Protein AF-A0A2N5ZFW1-F1 (afdb_monomer)

Foldseek 3Di:
DDDDDDPPDPVVVLPPLDPDDPDFADAAAEEEEEEALLQDLLVVLVLLLLLLLLQQAADPRYWYKYKHAHHLQWFWDQDPVGIDIDGHPHRQDCAQPRDGGIWMFGHHHDDDSRYNPTDTSDGPGHDQSLDLVVLLVRLLSCCRNHPYPAYEYEYADADFAQQFGSFRRHDDPPDDPPPPFDDDDQGRGQHLLSLLVSLLSSLVSNVVPVGSAHQEYEYLYAQHQALSSLLSRQVSHYFKYKDWNAGDDSNGFSNNVLSNVVVVCSVVVHDDHSLNSNQVSQVRRCVVQAPDFTKMFMFGSHNVLSVLLLVLQQQLLVVQLVDLVSLLLLLVLQVPFQKYWDDPPNRWDIWIKGALLSSLVSQLVSDDDPNNVSSVSSVVSCVVSVGTSDIDTHDDSCPRHDRHIYTDQHFADDDDPPDDDDGWQDQMPDPPDGDGVLNVCVPGDSDPPRCVNVSRVSSNVSSNPDGCVSSVND

Mean predicted aligned error: 8.35 Å

pLDDT: mean 83.53, std 19.29, range [28.81, 98.88]

Radius of gyration: 23.05 Å; Cα contacts (8 Å, |Δi|>4): 1001; chains: 1; bounding box: 58×64×77 Å

Secondary structure (DSSP, 8-state):
-------STTHHHHTTS----SSPPPPEEEEEEEEEEESSTTHHHHHHHHHHHHTT---SSEEEEEEEEE--SEEEEEETTEEEEEE-SSS---GGG---EEEEEE------TTS--SPEEEEEES--TTSHHHHHHHHHHHHHHS-EEEEEEEEES-B-GGG-EEEESS---SS--SSSPPP-S--EEE-HHHHHHHHHHHHHHHTTSS--SEEEEEEESTT--BHHHHHHHHTTTEEEEEE-SSPPPTT---HHHHHHHHHHHHHTT----HHHHHHHHHHHHHHHTTTS-EEEEEEE--HHHHHHHHHHHHHHHHHHHT-HHHHHHHHHHHHTS-EEE--TTSSS---EEEEHHHHHHHHHHH--THHHHHHHHHHHHHHHTT-EEEEEEESTTSTT--S-EEE---------TTS-----S-EE--TTS-EEHHHHGGG----TT-SHHHHHHHHHHHHTTS-TTTTT--

InterPro domains:
  IPR005077 Peptidase C11, clostripain [PF03415] (34-408)
  IPR005077 Peptidase C11, clostripain [PTHR37835] (26-461)

Nearest PDB structures (foldseek):
  9cip-assembly1_A  TM=7.432E-01  e=5.666E-22  Hathewaya histolytica
  9cip-assembly2_B  TM=7.413E-01  e=1.092E-21  Hathewaya histolytica
  6nag-assembly1_B  TM=7.584E-01  e=2.024E-14  Bacteroides thetaiotaomicron VPI-5482
  3n8d-assembly1_B  TM=5.202E-01  e=3.628E-01  Staphylococcus aureus
  3tqt-assembly1_A  TM=5.554E-01  e=6.621E-01  Coxiella burnetii RSA 493

Sequence (474 aa):
MKKITLLFLCLFIFSNLILADDEAPTVKEWTVMVYMCADNDLEAFALQDLNELEMVGSTDNLNIIALVDRWDGYHWVFGDNGPERVRADRGDTTAEGNWTGAKIFYITKDDDMNRINSPEIADMGEIDTGNPRNIQAFTGVIGENFPAKNYMIIICNHGNGIQGVGYDDTASIDGKLTDGKYVYMDGSKLTGPELGQVFSNVVSRIAQEEKDYIDVVGFDACLMSMYSNHVQLGKNNVRAVIGSQELEPGNGWPYHTIMYVLKRYTDENRTLSEATFADWVVRLYMDSYEGDDVTLSGINTTERGFDAVTEKIDALCELLVADDDNMLKLHTAAKETQRYHSGSNAGGSFAYYVDLIDLMKKIESEFDGDIADAAADVRSAIVANHIILANRSEGNRVADSNGIAIYFPLYRRKRTEEGAYLVRPYISAEYNGYKTDRQIFRSFDFGANSKYDELLLKYYDVLERKTDDEVGLY

Organism: Muiribacterium halophilum (NCBI:txid2053465)

Structure (mmCIF, N/CA/C/O backbone):
data_AF-A0A2N5ZFW1-F1
#
_entry.id   AF-A0A2N5ZFW1-F1
#
loop_
_atom_site.group_PDB
_atom_site.id
_atom_site.type_symbol
_atom_site.label_atom_id
_atom_site.label_alt_id
_atom_site.label_comp_id
_atom_site.label_asym_id
_atom_site.label_entity_id
_atom_site.label_seq_id
_atom_site.pdbx_PDB_ins_code
_atom_site.Cartn_x
_atom_site.Cartn_y
_atom_site.Cartn_z
_atom_site.occupancy
_atom_site.B_iso_or_equiv
_atom_site.auth_seq_id
_atom_site.auth_comp_id
_atom_site.auth_asym_id
_atom_site.auth_atom_id
_atom_site.pdbx_PDB_model_num
ATOM 1 N N . MET A 1 1 ? 8.009 45.421 -14.600 1.00 33.53 1 MET A N 1
ATOM 2 C CA . MET A 1 1 ? 8.158 44.298 -15.552 1.00 33.53 1 MET A CA 1
ATOM 3 C C . MET A 1 1 ? 8.434 43.050 -14.737 1.00 33.53 1 MET A C 1
ATOM 5 O O . MET A 1 1 ? 9.446 43.005 -14.048 1.00 33.53 1 MET A O 1
ATOM 9 N N . LYS A 1 2 ? 7.463 42.133 -14.681 1.00 28.81 2 LYS A N 1
ATOM 10 C CA . LYS A 1 2 ? 7.530 40.913 -13.870 1.00 28.81 2 LYS A CA 1
ATOM 11 C C . LYS A 1 2 ? 8.440 39.893 -14.560 1.00 28.81 2 LYS A C 1
ATOM 13 O O . LYS A 1 2 ? 8.349 39.716 -15.770 1.00 28.81 2 LYS A O 1
ATOM 18 N N . LYS A 1 3 ? 9.320 39.279 -13.769 1.00 29.27 3 LYS A N 1
ATOM 19 C CA . LYS A 1 3 ? 10.201 38.176 -14.157 1.00 29.27 3 LYS A CA 1
ATOM 20 C C . LYS A 1 3 ? 9.344 36.937 -14.433 1.00 29.27 3 LYS A C 1
ATOM 22 O O . LYS A 1 3 ? 8.594 36.521 -13.555 1.00 29.27 3 LYS A O 1
ATOM 27 N N . ILE A 1 4 ? 9.448 36.398 -15.643 1.00 30.81 4 ILE A N 1
ATOM 28 C CA . ILE A 1 4 ? 8.983 35.057 -16.008 1.00 30.81 4 ILE A CA 1
ATOM 29 C C . ILE A 1 4 ? 10.206 34.159 -15.812 1.00 30.81 4 ILE A C 1
ATOM 31 O O . ILE A 1 4 ? 11.201 34.312 -16.517 1.00 30.81 4 ILE A O 1
ATOM 35 N N . THR A 1 5 ? 10.167 33.320 -14.782 1.00 32.91 5 THR A N 1
A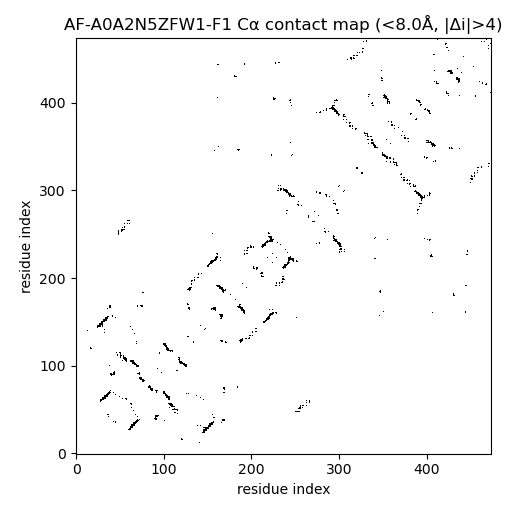TOM 36 C CA . THR A 1 5 ? 11.254 32.415 -14.395 1.00 32.91 5 THR A CA 1
ATOM 37 C C . THR A 1 5 ? 10.907 31.006 -14.870 1.00 32.91 5 THR A C 1
ATOM 39 O O . THR A 1 5 ? 9.808 30.538 -14.595 1.00 32.91 5 THR A O 1
ATOM 42 N N . LEU A 1 6 ? 11.845 30.396 -15.605 1.00 35.56 6 LEU A N 1
ATOM 43 C CA . LEU A 1 6 ? 12.113 28.958 -15.767 1.00 35.56 6 LEU A CA 1
ATOM 44 C C . LEU A 1 6 ? 10.962 27.989 -15.408 1.00 35.56 6 LEU A C 1
ATOM 46 O O . LEU A 1 6 ? 10.790 27.628 -14.250 1.00 35.56 6 LEU A O 1
ATOM 50 N N . LEU A 1 7 ? 10.240 27.501 -16.423 1.00 35.28 7 LEU A N 1
ATOM 51 C CA . LEU A 1 7 ? 9.357 26.324 -16.314 1.00 35.28 7 LEU A CA 1
ATOM 52 C C . LEU A 1 7 ? 9.581 25.302 -17.452 1.00 35.28 7 LEU A C 1
ATOM 54 O O . LEU A 1 7 ? 8.773 24.407 -17.647 1.00 35.28 7 LEU A O 1
ATOM 58 N N . PHE A 1 8 ? 10.659 25.445 -18.232 1.00 34.69 8 PHE A N 1
ATOM 59 C CA . PHE A 1 8 ? 10.839 24.726 -19.504 1.00 34.69 8 PHE A CA 1
ATOM 60 C C . PHE A 1 8 ? 12.034 23.760 -19.551 1.00 34.69 8 PHE A C 1
ATOM 62 O O . PHE A 1 8 ? 12.254 23.146 -20.589 1.00 34.69 8 PHE A O 1
ATOM 69 N N . LEU A 1 9 ? 12.809 23.606 -18.470 1.00 35.00 9 LEU A N 1
ATOM 70 C CA . LEU A 1 9 ? 14.071 22.856 -18.548 1.00 35.00 9 LEU A CA 1
ATOM 71 C C . LEU A 1 9 ? 13.926 21.338 -18.320 1.00 35.00 9 LEU A C 1
ATOM 73 O O . LEU A 1 9 ? 14.680 20.591 -18.928 1.00 35.00 9 LEU A O 1
ATOM 77 N N . CYS A 1 10 ? 12.937 20.861 -17.550 1.00 38.75 10 CYS A N 1
ATOM 78 C CA . CYS A 1 10 ? 12.766 19.412 -17.332 1.00 38.75 10 CYS A CA 1
ATOM 79 C C . CYS A 1 10 ? 12.103 18.690 -18.519 1.00 38.75 10 CYS A C 1
ATOM 81 O O . CYS A 1 10 ? 12.459 17.560 -18.812 1.00 38.75 10 CYS A O 1
ATOM 83 N N . LEU A 1 11 ? 11.195 19.339 -19.258 1.00 38.66 11 LEU A N 1
ATOM 84 C CA . LEU A 1 11 ? 10.510 18.722 -20.411 1.00 38.66 11 LEU A CA 1
ATOM 85 C C . LEU A 1 11 ? 11.423 18.511 -21.634 1.00 38.66 11 LEU A C 1
ATOM 87 O O . LEU A 1 11 ? 11.147 17.646 -22.455 1.00 38.66 11 LEU A O 1
ATOM 91 N N . PHE A 1 12 ? 12.511 19.278 -21.762 1.00 38.34 12 PHE A N 1
ATOM 92 C CA . PHE A 1 12 ? 13.386 19.232 -22.943 1.00 38.34 12 PHE A CA 1
ATOM 93 C C . PHE A 1 12 ? 14.468 18.143 -22.895 1.00 38.34 12 PHE A C 1
ATOM 95 O O . PHE A 1 12 ? 15.040 17.826 -23.938 1.00 38.34 12 PHE A O 1
ATOM 102 N N . ILE A 1 13 ? 14.758 17.578 -21.717 1.00 43.62 13 ILE A N 1
ATOM 103 C CA . ILE A 1 13 ? 15.748 16.496 -21.572 1.00 43.62 13 ILE A CA 1
ATOM 104 C C . ILE A 1 13 ? 15.117 15.136 -21.918 1.00 43.62 13 ILE A C 1
ATOM 106 O O . ILE A 1 13 ? 15.792 14.280 -22.478 1.00 43.62 13 ILE A O 1
ATOM 110 N N . PHE A 1 14 ? 13.807 14.969 -21.707 1.00 46.03 14 PHE A N 1
ATOM 111 C CA . PHE A 1 14 ? 13.114 13.703 -21.973 1.00 46.03 14 PHE A CA 1
ATOM 112 C C . PHE A 1 14 ? 12.751 13.464 -23.446 1.00 46.03 14 PHE A C 1
ATOM 114 O O . PHE A 1 14 ? 12.675 12.317 -23.865 1.00 46.03 14 PHE A O 1
ATOM 121 N N . SER A 1 15 ? 12.577 14.506 -24.268 1.00 41.25 15 SER A N 1
ATOM 122 C CA . SER A 1 15 ? 12.104 14.326 -25.653 1.00 41.25 15 SER A CA 1
ATOM 123 C C . SER A 1 15 ? 13.184 13.912 -26.663 1.00 41.25 15 SER A C 1
ATOM 125 O O . SER A 1 15 ? 12.864 13.720 -27.828 1.00 41.25 15 SER A O 1
ATOM 127 N N . ASN A 1 16 ? 14.463 13.850 -26.272 1.00 39.91 16 ASN A N 1
ATOM 128 C CA . ASN A 1 16 ? 15.578 13.575 -27.194 1.00 39.91 16 ASN A CA 1
ATOM 129 C C . ASN A 1 16 ? 16.481 12.407 -26.761 1.00 39.91 16 ASN A C 1
ATOM 131 O O . ASN A 1 16 ? 17.499 12.178 -27.412 1.00 39.91 16 ASN A O 1
ATOM 135 N N . LEU A 1 17 ? 16.165 11.700 -25.666 1.00 45.78 17 LEU A N 1
ATOM 136 C CA . LEU A 1 17 ? 17.094 10.724 -25.078 1.00 45.78 17 LEU A CA 1
ATOM 137 C C . LEU A 1 17 ? 16.872 9.267 -25.503 1.00 45.78 17 LEU A C 1
ATOM 139 O O . LEU A 1 17 ? 17.707 8.424 -25.198 1.00 45.78 17 LEU A O 1
ATOM 143 N N . ILE A 1 18 ? 15.823 8.968 -26.269 1.00 51.22 18 ILE A N 1
ATOM 144 C CA . ILE A 1 18 ? 15.656 7.650 -26.887 1.00 51.22 18 ILE A CA 1
ATOM 145 C C . ILE A 1 18 ? 15.866 7.822 -28.391 1.00 51.22 18 ILE A C 1
ATOM 147 O O . ILE A 1 18 ? 14.981 8.243 -29.128 1.00 51.22 18 ILE A O 1
ATOM 151 N N . LEU A 1 19 ? 17.086 7.535 -28.846 1.00 55.12 19 LEU A N 1
ATOM 152 C CA . LEU A 1 19 ? 17.344 7.256 -30.255 1.00 55.12 19 LEU A CA 1
ATOM 153 C C . LEU A 1 19 ? 16.652 5.931 -30.609 1.00 55.12 19 LEU A C 1
ATOM 155 O O . LEU A 1 19 ? 17.226 4.869 -30.381 1.00 55.12 19 LEU A O 1
ATOM 159 N N . ALA A 1 20 ? 15.445 5.992 -31.167 1.00 43.56 20 ALA A N 1
ATOM 160 C CA . ALA A 1 20 ? 14.833 4.897 -31.916 1.00 43.56 20 ALA A CA 1
ATOM 161 C C . ALA A 1 20 ? 13.802 5.455 -32.915 1.00 43.56 20 ALA A C 1
ATOM 163 O O . ALA A 1 20 ? 13.269 6.538 -32.709 1.00 43.56 20 ALA A O 1
ATOM 164 N N . ASP A 1 21 ? 13.632 4.733 -34.020 1.00 50.59 21 ASP A N 1
ATOM 165 C CA . ASP A 1 21 ? 12.959 5.069 -35.281 1.00 50.59 21 ASP A CA 1
ATOM 166 C C . ASP A 1 21 ? 11.625 5.848 -35.212 1.00 50.59 21 ASP A C 1
ATOM 168 O O . ASP A 1 21 ? 10.889 5.776 -34.238 1.00 50.59 21 ASP A O 1
ATOM 172 N N . ASP A 1 22 ? 11.268 6.517 -36.323 1.00 57.41 22 ASP A N 1
ATOM 173 C CA . ASP A 1 22 ? 9.979 7.200 -36.604 1.00 57.41 22 ASP A CA 1
ATOM 174 C C . ASP A 1 22 ? 8.712 6.297 -36.466 1.00 57.41 22 ASP A C 1
ATOM 176 O O . ASP A 1 22 ? 7.612 6.695 -36.864 1.00 57.41 22 ASP A O 1
ATOM 180 N N . GLU A 1 23 ? 8.826 5.070 -35.945 1.00 64.50 23 GLU A N 1
ATOM 181 C CA . GLU A 1 23 ? 7.696 4.176 -35.682 1.00 64.50 23 GLU A CA 1
ATOM 182 C C . GLU A 1 23 ? 7.107 4.419 -34.288 1.00 64.50 23 GLU A C 1
ATOM 184 O O . GLU A 1 23 ? 7.812 4.507 -33.285 1.00 64.50 23 GLU A O 1
ATOM 189 N N . ALA A 1 24 ? 5.776 4.513 -34.225 1.00 74.31 24 ALA A N 1
ATOM 190 C CA . ALA A 1 24 ? 5.063 4.631 -32.960 1.00 74.31 24 ALA A CA 1
ATOM 191 C C . ALA A 1 24 ? 5.372 3.426 -32.042 1.00 74.31 24 ALA A C 1
ATOM 193 O O . ALA A 1 24 ? 5.465 2.299 -32.544 1.00 74.31 24 ALA A O 1
ATOM 194 N N . PRO A 1 25 ? 5.481 3.626 -30.714 1.00 82.06 25 PRO A N 1
ATOM 195 C CA . PRO A 1 25 ? 5.738 2.538 -29.779 1.00 82.06 25 PRO A CA 1
ATOM 196 C C . PRO A 1 25 ? 4.713 1.405 -29.910 1.00 82.06 25 PRO A C 1
ATOM 198 O O . PRO A 1 25 ? 3.513 1.634 -30.064 1.00 82.06 25 PRO A O 1
ATOM 201 N N . THR A 1 26 ? 5.179 0.157 -29.841 1.00 88.12 26 THR A N 1
ATOM 202 C CA . THR A 1 26 ? 4.292 -1.013 -29.901 1.00 88.12 26 THR A CA 1
ATOM 203 C C . THR A 1 26 ? 3.615 -1.238 -28.551 1.00 88.12 26 THR A C 1
ATOM 205 O O . THR A 1 26 ? 4.292 -1.421 -27.541 1.00 88.12 26 THR A O 1
ATOM 208 N N . VAL A 1 27 ? 2.279 -1.282 -28.547 1.00 92.00 27 VAL A N 1
ATOM 209 C CA . VAL A 1 27 ? 1.477 -1.561 -27.345 1.00 92.00 27 VAL A CA 1
ATOM 210 C C . VAL A 1 27 ? 1.643 -3.024 -26.915 1.00 92.00 27 VAL A C 1
ATOM 212 O O . VAL A 1 27 ? 1.299 -3.932 -27.676 1.00 92.00 27 VAL A O 1
ATOM 215 N N . LYS A 1 28 ? 2.127 -3.256 -25.688 1.00 93.56 28 LYS A N 1
ATOM 216 C CA . LYS A 1 28 ? 2.309 -4.601 -25.097 1.00 93.56 28 LYS A CA 1
ATOM 217 C C . LYS A 1 28 ? 1.132 -5.025 -24.204 1.00 93.56 28 LYS A C 1
ATOM 219 O O . LYS A 1 28 ? 0.205 -4.253 -23.967 1.00 93.56 28 LYS A O 1
ATOM 224 N N . GLU A 1 29 ? 1.130 -6.260 -23.693 1.00 93.56 29 GLU A N 1
ATOM 225 C CA . GLU A 1 29 ? 0.078 -6.720 -22.769 1.00 93.56 29 GLU A CA 1
ATOM 226 C C . GLU A 1 29 ? 0.207 -6.070 -21.388 1.00 93.56 29 GLU A C 1
ATOM 228 O O . GLU A 1 29 ? -0.803 -5.677 -20.803 1.00 93.56 29 GLU A O 1
ATOM 233 N N . TRP A 1 30 ? 1.436 -5.936 -20.883 1.00 95.94 30 TRP A N 1
ATOM 234 C CA . TRP A 1 30 ? 1.725 -5.317 -19.590 1.00 95.94 30 TRP A CA 1
ATOM 235 C C . TRP A 1 30 ? 2.942 -4.399 -19.653 1.00 95.94 30 TRP A C 1
ATOM 237 O O . TRP A 1 30 ? 3.946 -4.732 -20.284 1.00 95.94 30 TRP A O 1
ATOM 247 N N . THR A 1 31 ? 2.867 -3.292 -18.919 1.00 96.56 31 THR A N 1
ATOM 248 C CA . THR A 1 31 ? 4.024 -2.493 -18.515 1.00 96.56 31 THR A CA 1
ATOM 249 C C . THR A 1 31 ? 4.084 -2.457 -16.993 1.00 96.56 31 THR A C 1
ATOM 251 O O . THR A 1 31 ? 3.162 -1.979 -16.333 1.00 96.56 31 THR A O 1
ATOM 254 N N . VAL A 1 32 ? 5.176 -2.978 -16.440 1.00 98.44 32 VAL A N 1
ATOM 255 C CA . VAL A 1 32 ? 5.509 -2.927 -15.016 1.00 98.44 32 VAL A CA 1
ATOM 256 C C . VAL A 1 32 ? 6.533 -1.816 -14.812 1.00 98.44 32 VAL A C 1
ATOM 258 O O . VAL A 1 32 ? 7.594 -1.824 -15.436 1.00 98.44 32 VAL A O 1
ATOM 261 N N . MET A 1 33 ? 6.205 -0.859 -13.951 1.00 98.50 33 MET A N 1
ATOM 262 C CA . MET A 1 33 ? 7.063 0.260 -13.573 1.00 98.50 33 MET A CA 1
ATOM 263 C C . MET A 1 33 ? 7.460 0.096 -12.107 1.00 98.50 33 MET A C 1
ATOM 265 O O . MET A 1 33 ? 6.594 0.132 -11.237 1.00 98.50 33 MET A O 1
ATOM 269 N N . VAL A 1 34 ? 8.747 -0.080 -11.828 1.00 98.75 34 VAL A N 1
ATOM 270 C CA . VAL A 1 34 ? 9.272 -0.235 -10.466 1.00 98.75 34 VAL A CA 1
ATOM 271 C C . VAL A 1 34 ? 9.995 1.050 -10.078 1.00 98.75 34 VAL A C 1
ATOM 273 O O . VAL A 1 34 ? 10.953 1.450 -10.729 1.00 98.75 34 VAL A O 1
ATOM 276 N N . TYR A 1 35 ? 9.497 1.739 -9.060 1.00 98.19 35 TYR A N 1
ATOM 277 C CA . TYR A 1 35 ? 10.035 2.995 -8.553 1.00 98.19 35 TYR A CA 1
ATOM 278 C C . TYR A 1 35 ? 10.747 2.710 -7.228 1.00 98.19 35 TYR A C 1
ATOM 280 O O . TYR A 1 35 ? 10.114 2.651 -6.171 1.00 98.19 35 TYR A O 1
ATOM 288 N N . MET A 1 36 ? 12.051 2.438 -7.317 1.00 98.06 36 MET A N 1
ATOM 289 C CA . MET A 1 36 ? 12.909 2.077 -6.191 1.00 98.06 36 MET A CA 1
ATOM 290 C C . MET A 1 36 ? 13.541 3.341 -5.608 1.00 98.06 36 MET A C 1
ATOM 292 O O . MET A 1 36 ? 14.499 3.897 -6.152 1.00 98.06 36 MET A O 1
ATOM 296 N N . CYS A 1 37 ? 12.985 3.798 -4.494 1.00 94.81 37 CYS A N 1
ATOM 297 C CA . CYS A 1 37 ? 13.499 4.936 -3.746 1.00 94.81 37 CYS A CA 1
ATOM 298 C C . CYS A 1 37 ? 14.632 4.419 -2.844 1.00 94.81 37 CYS A C 1
ATOM 300 O O . CYS A 1 37 ? 14.377 3.995 -1.723 1.00 94.81 37 CYS A O 1
ATOM 302 N N . ALA A 1 38 ? 15.864 4.353 -3.334 1.00 92.94 38 ALA A N 1
ATOM 303 C CA . ALA A 1 38 ? 16.969 3.683 -2.640 1.00 92.94 38 ALA A CA 1
ATOM 304 C C . ALA A 1 38 ? 17.971 4.677 -2.012 1.00 92.94 38 ALA A C 1
ATOM 306 O O . ALA A 1 38 ? 19.079 4.295 -1.628 1.00 92.94 38 ALA A O 1
ATOM 307 N N . ASP A 1 39 ? 17.580 5.951 -1.902 1.00 89.56 39 ASP A N 1
ATOM 308 C CA . ASP A 1 39 ? 18.320 6.991 -1.196 1.00 89.56 39 ASP A CA 1
ATOM 309 C C . ASP A 1 39 ? 18.052 6.875 0.314 1.00 89.56 39 ASP A C 1
ATOM 311 O O . ASP A 1 39 ? 17.245 7.612 0.880 1.00 89.56 39 ASP A O 1
ATOM 315 N N . ASN A 1 40 ? 18.586 5.814 0.929 1.00 87.12 40 ASN A N 1
ATOM 316 C CA . ASN A 1 40 ? 18.483 5.481 2.357 1.00 87.12 40 ASN A CA 1
ATOM 317 C C . ASN A 1 40 ? 19.157 4.117 2.626 1.00 87.12 40 ASN A C 1
ATOM 319 O O . ASN A 1 40 ? 19.840 3.536 1.780 1.00 87.12 40 ASN A O 1
ATOM 323 N N . ASP A 1 41 ? 18.932 3.558 3.819 1.00 87.44 41 ASP A N 1
ATOM 324 C CA . ASP A 1 41 ? 19.513 2.290 4.246 1.00 87.44 41 ASP A CA 1
ATOM 325 C C . ASP A 1 41 ? 18.969 1.018 3.567 1.00 87.44 41 ASP A C 1
ATOM 327 O O . ASP A 1 41 ? 19.439 -0.077 3.898 1.00 87.44 41 ASP A O 1
ATOM 331 N N . LEU A 1 42 ? 18.065 1.145 2.588 1.00 91.81 42 LEU A N 1
ATOM 332 C CA . LEU A 1 42 ? 17.583 0.046 1.745 1.00 91.81 42 LEU A CA 1
ATOM 333 C C . LEU A 1 42 ? 18.290 -0.079 0.385 1.00 91.81 42 LEU A C 1
ATOM 335 O O . LEU A 1 42 ? 17.961 -0.985 -0.382 1.00 91.81 42 LEU A O 1
ATOM 339 N N . GLU A 1 43 ? 19.293 0.759 0.093 1.00 94.50 43 GLU A N 1
ATOM 340 C CA . GLU A 1 43 ? 20.031 0.770 -1.183 1.00 94.50 43 GLU A CA 1
ATOM 341 C C . GLU A 1 43 ? 20.469 -0.629 -1.653 1.00 94.50 43 GLU A C 1
ATOM 343 O O . GLU A 1 43 ? 20.229 -1.026 -2.794 1.00 94.50 43 GLU A O 1
ATOM 348 N N . ALA A 1 44 ? 21.093 -1.409 -0.766 1.00 94.81 44 ALA A N 1
ATOM 349 C CA . ALA A 1 44 ? 21.598 -2.736 -1.110 1.00 94.81 44 ALA A CA 1
ATOM 350 C C . ALA A 1 44 ? 20.486 -3.731 -1.489 1.00 94.81 44 ALA A C 1
ATOM 352 O O . ALA A 1 44 ? 20.718 -4.587 -2.343 1.00 94.81 44 ALA A O 1
ATOM 353 N N . PHE A 1 45 ? 19.302 -3.611 -0.882 1.00 95.62 45 PHE A N 1
ATOM 354 C CA . PHE A 1 45 ? 18.152 -4.460 -1.194 1.00 95.62 45 PHE A CA 1
ATOM 355 C C . PHE A 1 45 ? 17.547 -4.078 -2.547 1.00 95.62 45 PHE A C 1
ATOM 357 O O . PHE A 1 45 ? 17.365 -4.951 -3.385 1.00 95.62 45 PHE A O 1
ATOM 364 N N . ALA A 1 46 ? 17.403 -2.780 -2.839 1.00 96.62 46 ALA A N 1
ATOM 365 C CA . ALA A 1 46 ? 16.936 -2.323 -4.150 1.00 96.62 46 ALA A CA 1
ATOM 366 C C . ALA A 1 46 ? 17.835 -2.812 -5.306 1.00 96.62 46 ALA A C 1
ATOM 368 O O . ALA A 1 46 ? 17.346 -3.179 -6.374 1.00 96.62 46 ALA A O 1
ATOM 369 N N . LEU A 1 47 ? 19.160 -2.865 -5.106 1.00 96.88 47 LEU A N 1
ATOM 370 C CA . LEU A 1 47 ? 20.080 -3.434 -6.101 1.00 96.88 47 LEU A CA 1
ATOM 371 C C . LEU A 1 47 ? 19.926 -4.954 -6.246 1.00 96.88 47 LEU A C 1
ATOM 373 O O . LEU A 1 47 ? 20.080 -5.479 -7.351 1.00 96.88 47 LEU A O 1
ATOM 377 N N . GLN A 1 48 ? 19.626 -5.669 -5.160 1.00 97.06 48 GLN A N 1
ATOM 378 C CA . GLN A 1 48 ? 19.296 -7.091 -5.229 1.00 97.06 48 GLN A CA 1
ATOM 379 C C . GLN A 1 48 ? 17.999 -7.302 -6.022 1.00 97.06 48 GLN A C 1
ATOM 381 O O . GLN A 1 48 ? 17.992 -8.111 -6.947 1.00 97.06 48 GLN A O 1
ATOM 386 N N . ASP A 1 49 ? 16.952 -6.534 -5.733 1.00 98.00 49 ASP A N 1
ATOM 387 C CA . ASP A 1 49 ? 15.662 -6.614 -6.426 1.00 98.00 49 ASP A CA 1
ATOM 388 C C . ASP A 1 49 ? 15.783 -6.283 -7.912 1.00 98.00 49 ASP A C 1
ATOM 390 O O . ASP A 1 49 ? 15.148 -6.917 -8.758 1.00 98.00 49 ASP A O 1
ATOM 394 N N . LEU A 1 50 ? 16.653 -5.333 -8.266 1.00 98.00 50 LEU A N 1
ATOM 395 C CA . LEU A 1 50 ? 16.947 -5.037 -9.662 1.00 98.00 50 LEU A CA 1
ATOM 396 C C . LEU A 1 50 ? 17.574 -6.247 -10.377 1.00 98.00 50 LEU A C 1
ATOM 398 O O . LEU A 1 50 ? 17.145 -6.578 -11.481 1.00 98.00 50 LEU A O 1
ATOM 402 N N . ASN A 1 51 ? 18.506 -6.959 -9.734 1.00 98.19 51 ASN A N 1
ATOM 403 C CA . ASN A 1 51 ? 19.042 -8.223 -10.255 1.00 98.19 51 ASN A CA 1
ATOM 404 C C . ASN A 1 51 ? 17.957 -9.326 -10.321 1.00 98.19 51 ASN A C 1
ATOM 406 O O . ASN A 1 51 ? 17.914 -10.105 -11.275 1.00 98.19 51 ASN A O 1
ATOM 410 N N . GLU A 1 52 ? 17.021 -9.381 -9.367 1.00 98.38 52 GLU A N 1
ATOM 411 C CA . GLU A 1 52 ? 15.888 -10.317 -9.426 1.00 98.38 52 GLU A CA 1
ATOM 412 C C . GLU A 1 52 ? 14.958 -10.042 -10.619 1.00 98.38 52 GLU A C 1
ATOM 414 O O . GLU A 1 52 ? 14.492 -10.975 -11.279 1.00 98.38 52 GLU A O 1
ATOM 419 N N . LEU A 1 53 ? 14.704 -8.772 -10.946 1.00 98.69 53 LEU A N 1
ATOM 420 C CA . LEU A 1 53 ? 13.955 -8.395 -12.148 1.00 98.69 53 LEU A CA 1
ATOM 421 C C . LEU A 1 53 ? 14.676 -8.860 -13.427 1.00 98.69 53 LEU A C 1
ATOM 423 O O . LEU A 1 53 ? 14.023 -9.348 -14.361 1.00 98.69 53 LEU A O 1
ATOM 427 N N . GLU A 1 54 ? 16.011 -8.772 -13.467 1.00 98.69 54 GLU A N 1
ATOM 428 C CA . GLU A 1 54 ? 16.834 -9.272 -14.579 1.00 98.69 54 GLU A CA 1
ATOM 429 C C . GLU A 1 54 ? 16.727 -10.786 -14.758 1.00 98.69 54 GLU A C 1
ATOM 431 O O . GLU A 1 54 ? 16.774 -11.271 -15.890 1.00 98.69 54 GLU A O 1
ATOM 436 N N . MET A 1 55 ? 16.427 -11.556 -13.706 1.00 98.31 55 MET A N 1
ATOM 437 C CA . MET A 1 55 ? 16.156 -12.992 -13.852 1.00 98.31 55 MET A CA 1
ATOM 438 C C . MET A 1 55 ? 14.973 -13.303 -14.781 1.00 98.31 55 MET A C 1
ATOM 440 O O . MET A 1 55 ? 14.823 -14.447 -15.217 1.00 98.31 55 MET A O 1
ATOM 444 N N . VAL A 1 56 ? 14.143 -12.316 -15.119 1.00 98.38 56 VAL A N 1
ATOM 445 C CA . VAL A 1 56 ? 12.991 -12.472 -16.011 1.00 98.38 56 VAL A CA 1
ATOM 446 C C . VAL A 1 56 ? 13.127 -11.602 -17.257 1.00 98.38 56 VAL A C 1
ATOM 448 O O . VAL A 1 56 ? 13.049 -12.130 -18.370 1.00 98.38 56 VAL A O 1
ATOM 451 N N . GLY A 1 57 ? 13.359 -10.301 -17.069 1.00 98.19 57 GLY A N 1
ATOM 452 C CA . GLY A 1 57 ? 13.466 -9.315 -18.141 1.00 98.19 57 GLY A CA 1
ATOM 453 C C . GLY A 1 57 ? 12.172 -9.037 -18.914 1.00 98.19 57 GLY A C 1
ATOM 454 O O . GLY A 1 57 ? 11.176 -9.760 -18.837 1.00 98.19 57 GLY A O 1
ATOM 455 N N . SER A 1 58 ? 12.207 -7.963 -19.698 1.00 98.38 58 SER A N 1
ATOM 456 C CA . SER A 1 58 ? 11.151 -7.596 -20.646 1.00 98.38 58 SER A CA 1
ATOM 457 C C . SER A 1 58 ? 11.066 -8.580 -21.827 1.00 98.38 58 SER A C 1
ATOM 459 O O . SER A 1 58 ? 12.069 -9.161 -22.244 1.00 98.38 58 SER A O 1
ATOM 461 N N . THR A 1 59 ? 9.874 -8.735 -22.412 1.00 97.19 59 THR A N 1
ATOM 462 C CA . THR A 1 59 ? 9.600 -9.567 -23.604 1.00 97.19 59 THR A CA 1
ATOM 463 C C . THR A 1 59 ? 8.870 -8.775 -24.684 1.00 97.19 59 THR A C 1
ATOM 465 O O . THR A 1 59 ? 8.593 -7.588 -24.515 1.00 97.19 59 THR A O 1
ATOM 468 N N . ASP A 1 60 ? 8.501 -9.425 -25.788 1.00 95.62 60 ASP A N 1
ATOM 469 C CA . ASP A 1 60 ? 7.661 -8.825 -26.833 1.00 95.62 60 ASP A CA 1
ATOM 470 C C . ASP A 1 60 ? 6.268 -8.416 -26.312 1.00 95.62 60 ASP A C 1
ATOM 472 O O . ASP A 1 60 ? 5.669 -7.488 -26.848 1.00 95.62 60 ASP A O 1
ATOM 476 N N . ASN A 1 61 ? 5.787 -9.038 -25.225 1.00 96.25 61 ASN A N 1
ATOM 477 C CA . ASN A 1 61 ? 4.462 -8.793 -24.638 1.00 96.25 61 ASN A CA 1
ATOM 478 C C . ASN A 1 61 ? 4.503 -8.150 -23.237 1.00 96.25 61 ASN A C 1
ATOM 480 O O . ASN A 1 61 ? 3.448 -7.840 -22.683 1.00 96.25 61 ASN A O 1
ATOM 484 N N . LEU A 1 62 ? 5.687 -7.940 -22.657 1.00 97.69 62 LEU A N 1
ATOM 485 C CA . LEU A 1 62 ? 5.873 -7.388 -21.312 1.00 97.69 62 LEU A CA 1
ATOM 486 C C . LEU A 1 62 ? 7.001 -6.348 -21.303 1.00 97.69 62 LEU A C 1
ATOM 488 O O . LEU A 1 62 ? 8.120 -6.653 -21.706 1.00 97.69 62 LEU A O 1
ATOM 492 N N . ASN A 1 63 ? 6.729 -5.141 -20.812 1.00 98.19 63 ASN A N 1
ATOM 493 C CA . ASN A 1 63 ? 7.765 -4.183 -20.424 1.00 98.19 63 ASN A CA 1
ATOM 494 C C . ASN A 1 63 ? 7.987 -4.260 -18.912 1.00 98.19 63 ASN A C 1
ATOM 496 O O . ASN A 1 63 ? 7.021 -4.244 -18.151 1.00 98.19 63 ASN A O 1
ATOM 500 N N . ILE A 1 64 ? 9.246 -4.285 -18.487 1.00 98.75 64 ILE A N 1
ATOM 501 C CA . ILE A 1 64 ? 9.657 -4.086 -17.098 1.00 98.75 64 ILE A CA 1
ATOM 502 C C . ILE A 1 64 ? 10.666 -2.941 -17.101 1.00 98.75 64 ILE A C 1
ATOM 504 O O . ILE A 1 64 ? 11.724 -3.046 -17.725 1.00 98.75 64 ILE A O 1
ATOM 508 N N . ILE A 1 65 ? 10.321 -1.847 -16.428 1.00 98.75 65 ILE A N 1
ATOM 509 C CA . ILE A 1 65 ? 11.140 -0.638 -16.342 1.00 98.75 65 ILE A CA 1
ATOM 510 C C . ILE A 1 65 ? 11.343 -0.297 -14.874 1.00 98.75 65 ILE A C 1
ATOM 512 O O . ILE A 1 65 ? 10.362 -0.204 -14.137 1.00 98.75 65 ILE A O 1
ATOM 516 N N . ALA A 1 66 ? 12.588 -0.078 -14.458 1.00 98.69 66 ALA A N 1
ATOM 517 C CA . ALA A 1 66 ? 12.899 0.314 -13.088 1.00 98.69 66 ALA A CA 1
ATOM 518 C C . ALA A 1 66 ? 13.579 1.682 -13.053 1.00 98.69 66 ALA A C 1
ATOM 520 O O . ALA A 1 66 ? 14.519 1.920 -13.809 1.00 98.69 66 ALA A O 1
ATOM 521 N N . LEU A 1 67 ? 13.121 2.566 -12.171 1.00 98.44 67 LEU A N 1
ATOM 522 C CA . LEU A 1 67 ? 13.903 3.699 -11.693 1.00 98.44 67 LEU A CA 1
ATOM 523 C C . LEU A 1 67 ? 14.532 3.298 -10.363 1.00 98.44 67 LEU A C 1
ATOM 525 O O . LEU A 1 67 ? 13.817 2.805 -9.494 1.00 98.44 67 LEU A O 1
ATOM 529 N N . VAL A 1 68 ? 15.832 3.535 -10.205 1.00 97.81 68 VAL A N 1
ATOM 530 C CA . VAL A 1 68 ? 16.547 3.343 -8.938 1.00 97.81 68 VAL A CA 1
ATOM 531 C C . VAL A 1 68 ? 17.304 4.613 -8.606 1.00 97.81 68 VAL A C 1
ATOM 533 O O . VAL A 1 68 ? 18.137 5.036 -9.407 1.00 97.81 68 VAL A O 1
ATOM 536 N N . ASP A 1 69 ? 17.003 5.197 -7.449 1.00 95.94 69 ASP A N 1
ATOM 537 C CA . ASP A 1 69 ? 17.707 6.357 -6.899 1.00 95.94 69 ASP A CA 1
ATOM 538 C C . ASP A 1 69 ? 18.607 5.930 -5.752 1.00 95.94 69 ASP A C 1
ATOM 540 O O . ASP A 1 69 ? 18.097 5.428 -4.762 1.00 95.94 69 ASP A O 1
ATOM 544 N N . ARG A 1 70 ? 19.926 6.039 -5.902 1.00 94.50 70 ARG A N 1
ATOM 545 C CA . ARG A 1 70 ? 20.907 5.612 -4.897 1.00 94.50 70 ARG A CA 1
ATOM 546 C C . ARG A 1 70 ? 21.494 6.823 -4.190 1.00 94.50 70 ARG A C 1
ATOM 548 O O . ARG A 1 70 ? 21.978 7.735 -4.855 1.00 9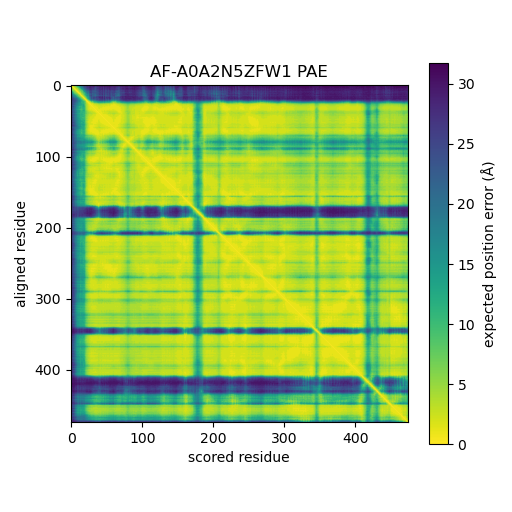4.50 70 ARG A O 1
ATOM 555 N N . TRP A 1 71 ? 21.623 6.755 -2.872 1.00 90.25 71 TRP A N 1
ATOM 556 C CA . TRP A 1 71 ? 22.325 7.795 -2.121 1.00 90.25 71 TRP A CA 1
ATOM 557 C C . TRP A 1 71 ? 23.851 7.719 -2.216 1.00 90.25 71 TRP A C 1
ATOM 559 O O . TRP A 1 71 ? 24.445 6.734 -2.649 1.00 90.25 71 TRP A O 1
ATOM 569 N N . ASP A 1 72 ? 24.508 8.766 -1.722 1.00 88.38 72 ASP A N 1
ATOM 570 C CA . ASP A 1 72 ? 25.960 8.823 -1.535 1.00 88.38 72 ASP A CA 1
ATOM 571 C C . ASP A 1 72 ? 26.438 8.356 -0.142 1.00 88.38 72 ASP A C 1
ATOM 573 O O . ASP A 1 72 ? 27.617 8.518 0.197 1.00 88.38 72 ASP A O 1
ATOM 577 N N . GLY A 1 73 ? 25.528 7.822 0.682 1.00 86.88 73 GLY A N 1
ATOM 578 C CA . GLY A 1 73 ? 25.808 7.340 2.034 1.00 86.88 73 GLY A CA 1
ATOM 579 C C . GLY A 1 73 ? 25.926 8.427 3.108 1.00 86.88 73 GLY A C 1
ATOM 580 O O . GLY A 1 73 ? 26.433 8.156 4.204 1.00 86.88 73 GLY A O 1
ATOM 581 N N . TYR A 1 74 ? 25.509 9.668 2.838 1.00 83.69 74 TYR A N 1
ATOM 582 C CA . TYR A 1 74 ? 25.541 10.768 3.807 1.00 83.69 74 TYR A CA 1
ATOM 583 C C . TYR A 1 74 ? 24.154 11.374 4.043 1.00 83.69 74 TYR A C 1
ATOM 585 O O . TYR A 1 74 ? 23.458 11.761 3.116 1.00 83.69 74 TYR A O 1
ATOM 593 N N . HIS A 1 75 ? 23.816 11.625 5.303 1.00 75.69 75 HIS A N 1
ATOM 594 C CA . HIS A 1 75 ? 22.538 12.207 5.719 1.00 75.69 75 HIS A CA 1
ATOM 595 C C . HIS A 1 75 ? 22.756 13.536 6.466 1.00 75.69 75 HIS A C 1
ATOM 597 O O . HIS A 1 75 ? 23.853 13.829 6.961 1.00 75.69 75 HIS A O 1
ATOM 603 N N . TRP A 1 76 ? 21.726 14.384 6.514 1.00 75.00 76 TRP A N 1
ATOM 604 C CA . TRP A 1 76 ? 21.801 15.743 7.068 1.00 75.00 76 TRP A CA 1
ATOM 605 C C . TRP A 1 76 ? 21.476 15.806 8.559 1.00 75.00 76 TRP A C 1
ATOM 607 O O . TRP A 1 76 ? 20.309 15.841 8.933 1.00 75.00 76 TRP A O 1
ATOM 617 N N . VAL A 1 77 ? 22.490 15.919 9.418 1.00 72.62 77 VAL A N 1
ATOM 618 C CA . VAL A 1 77 ? 22.334 16.221 10.851 1.00 72.62 77 VAL A CA 1
ATOM 619 C C . VAL A 1 77 ? 22.361 17.739 11.096 1.00 72.62 77 VAL A C 1
ATOM 621 O O . VAL A 1 77 ? 22.748 18.505 10.229 1.00 72.62 77 VAL A O 1
ATOM 624 N N . PHE A 1 78 ? 21.983 18.212 12.277 1.00 67.00 78 PHE A N 1
ATOM 625 C CA . PHE A 1 78 ? 22.153 19.571 12.778 1.00 67.00 78 PHE A CA 1
ATOM 626 C C . PHE A 1 78 ? 23.049 19.479 14.008 1.00 67.00 78 PHE A C 1
ATOM 628 O O . PHE A 1 78 ? 22.640 19.022 15.079 1.00 67.00 78 PHE A O 1
ATOM 635 N N . GLY A 1 79 ? 24.296 19.887 13.818 1.00 71.19 79 GLY A N 1
ATOM 636 C CA . GLY A 1 79 ? 25.247 20.066 14.899 1.00 71.19 79 GLY A CA 1
ATOM 637 C C . GLY A 1 79 ? 25.058 21.415 15.589 1.00 71.19 79 GLY A C 1
ATOM 638 O O . GLY A 1 79 ? 24.213 22.234 15.220 1.00 71.19 79 GLY A O 1
ATOM 639 N N . ASP A 1 80 ? 25.919 21.689 16.566 1.00 77.25 80 ASP A N 1
ATOM 640 C CA . ASP A 1 80 ? 25.922 22.948 17.324 1.00 77.25 80 ASP A CA 1
ATOM 641 C C . ASP A 1 80 ? 26.087 24.201 16.433 1.00 77.25 80 ASP A C 1
ATOM 643 O O . ASP A 1 80 ? 25.752 25.311 16.850 1.00 77.25 80 ASP A O 1
ATOM 647 N N . ASN A 1 81 ? 26.593 24.037 15.202 1.00 79.75 81 ASN A N 1
ATOM 648 C CA . ASN A 1 81 ? 26.878 25.119 14.256 1.00 79.75 81 ASN A CA 1
ATOM 649 C C . ASN A 1 81 ? 25.926 25.164 13.046 1.00 79.75 81 ASN A C 1
ATOM 651 O O . ASN A 1 81 ? 26.156 25.954 12.126 1.00 79.75 81 ASN A O 1
ATOM 655 N N . GLY A 1 82 ? 24.861 24.358 13.043 1.00 72.75 82 GLY A N 1
ATOM 656 C CA . GLY A 1 82 ? 23.897 24.277 11.947 1.00 72.75 82 GLY A CA 1
ATOM 657 C C . GLY A 1 82 ? 23.869 22.907 11.261 1.00 72.75 82 GLY A C 1
ATOM 658 O O . GLY A 1 82 ? 24.382 21.936 11.815 1.00 72.75 82 GLY A O 1
ATOM 659 N N . PRO A 1 83 ? 23.248 22.806 10.070 1.00 72.88 83 PRO A N 1
ATOM 660 C CA . PRO A 1 83 ? 23.165 21.550 9.340 1.00 72.88 83 PRO A CA 1
ATOM 661 C C . PRO A 1 83 ? 24.546 21.089 8.850 1.00 72.88 83 PRO A C 1
ATOM 663 O O . PRO A 1 83 ? 25.297 21.857 8.249 1.00 72.88 83 PRO A O 1
ATOM 666 N N . GLU A 1 84 ? 24.857 19.822 9.082 1.00 78.38 84 GLU A N 1
ATOM 667 C CA . GLU A 1 84 ? 26.099 19.138 8.740 1.00 78.38 84 GLU A CA 1
ATOM 668 C C . GLU A 1 84 ? 25.751 17.817 8.038 1.00 78.38 84 GLU A C 1
ATOM 670 O O . GLU A 1 84 ? 24.799 17.140 8.416 1.00 78.38 84 GLU A O 1
ATOM 675 N N . ARG A 1 85 ? 26.515 17.422 7.014 1.00 82.19 85 ARG A N 1
ATOM 676 C CA . ARG A 1 85 ? 26.377 16.083 6.424 1.00 82.19 85 ARG A CA 1
ATOM 677 C C . ARG A 1 85 ? 27.261 15.100 7.165 1.00 82.19 85 ARG A C 1
ATOM 679 O O . ARG A 1 85 ? 28.469 15.319 7.271 1.00 82.19 85 ARG A O 1
ATOM 686 N N . VAL A 1 86 ? 26.674 14.009 7.632 1.00 81.38 86 VAL A N 1
ATOM 687 C CA . VAL A 1 86 ? 27.378 12.936 8.334 1.00 81.38 86 VAL A CA 1
ATOM 688 C C . VAL A 1 86 ? 27.212 11.644 7.554 1.00 81.38 86 VAL A C 1
ATOM 690 O O . VAL A 1 86 ? 26.144 11.357 7.022 1.00 81.38 86 VAL A O 1
ATOM 693 N N . ARG A 1 87 ? 28.295 10.870 7.461 1.00 86.75 87 ARG A N 1
ATOM 694 C CA . ARG A 1 87 ? 28.255 9.560 6.818 1.00 86.75 87 ARG A CA 1
ATOM 695 C C . ARG A 1 87 ? 27.387 8.623 7.652 1.00 86.75 87 ARG A C 1
ATOM 697 O O . ARG A 1 87 ? 27.601 8.530 8.862 1.00 86.75 87 ARG A O 1
ATOM 704 N N . ALA A 1 88 ? 26.433 7.953 7.019 1.00 81.75 88 ALA A N 1
ATOM 705 C CA . ALA A 1 88 ? 25.643 6.922 7.666 1.00 81.75 88 ALA A CA 1
ATOM 706 C C . ALA A 1 88 ? 26.545 5.775 8.143 1.00 81.75 88 ALA A C 1
ATOM 708 O O . ALA A 1 88 ? 27.595 5.477 7.562 1.00 81.75 88 ALA A O 1
ATOM 709 N N . ASP A 1 89 ? 26.159 5.150 9.249 1.00 77.31 89 ASP A N 1
ATOM 710 C CA . ASP A 1 89 ? 26.876 4.017 9.829 1.00 77.31 89 ASP A CA 1
ATOM 711 C C . ASP A 1 89 ? 26.501 2.678 9.171 1.00 77.31 89 ASP A C 1
ATOM 713 O O . ASP A 1 89 ? 27.196 1.679 9.375 1.00 77.31 89 ASP A O 1
ATOM 717 N N . ARG A 1 90 ? 25.440 2.666 8.357 1.00 75.81 90 ARG A N 1
ATOM 718 C CA . ARG A 1 90 ? 24.897 1.502 7.651 1.00 75.81 90 ARG A CA 1
ATOM 719 C C . ARG A 1 90 ? 24.170 1.915 6.367 1.00 75.81 90 ARG A C 1
ATOM 721 O O . ARG A 1 90 ? 23.911 3.096 6.165 1.00 75.81 90 ARG A O 1
ATOM 728 N N . GLY A 1 91 ? 23.822 0.932 5.538 1.00 81.06 91 GLY A N 1
ATOM 729 C CA . GLY A 1 91 ? 22.951 1.115 4.373 1.00 81.06 91 GLY A CA 1
ATOM 730 C C . GLY A 1 91 ? 23.668 1.455 3.063 1.00 81.06 91 GLY A C 1
ATOM 731 O O . GLY A 1 91 ? 23.270 0.953 2.023 1.00 81.06 91 GLY A O 1
ATOM 732 N N . ASP A 1 92 ? 24.759 2.222 3.131 1.00 87.06 92 ASP A N 1
ATOM 733 C CA . ASP A 1 92 ? 25.601 2.579 1.977 1.00 87.06 92 ASP A CA 1
ATOM 734 C C . ASP A 1 92 ? 26.364 1.357 1.436 1.00 87.06 92 ASP A C 1
ATOM 736 O O . ASP A 1 92 ? 27.028 0.639 2.202 1.00 87.06 92 ASP A O 1
ATOM 740 N N . THR A 1 93 ? 26.298 1.124 0.121 1.00 89.56 93 THR A N 1
ATOM 741 C CA . THR A 1 93 ? 26.989 0.014 -0.547 1.00 89.56 93 THR A CA 1
ATOM 742 C C . THR A 1 93 ? 27.846 0.432 -1.741 1.00 89.56 93 THR A C 1
ATOM 744 O O . THR A 1 93 ? 27.455 1.176 -2.630 1.00 89.56 93 THR A O 1
ATOM 747 N N . THR A 1 94 ? 29.026 -0.192 -1.840 1.00 91.81 94 THR A N 1
ATOM 748 C CA . THR A 1 94 ? 29.954 -0.001 -2.975 1.00 91.81 94 THR A CA 1
ATOM 749 C C . THR A 1 94 ? 29.673 -0.896 -4.181 1.00 91.81 94 THR A C 1
ATOM 751 O O . THR A 1 94 ? 30.445 -0.909 -5.146 1.00 91.81 94 THR A O 1
ATOM 754 N N . ALA A 1 95 ? 28.579 -1.658 -4.133 1.00 91.31 95 ALA A N 1
ATOM 755 C CA . ALA A 1 95 ? 28.152 -2.521 -5.221 1.00 91.31 95 ALA A CA 1
ATOM 756 C C . ALA A 1 95 ? 27.886 -1.729 -6.514 1.00 91.31 95 ALA A C 1
ATOM 758 O O . ALA A 1 95 ? 27.685 -0.507 -6.512 1.00 91.31 95 ALA A O 1
ATOM 759 N N . GLU A 1 96 ? 27.913 -2.447 -7.638 1.00 92.75 96 GLU A N 1
ATOM 760 C CA . GLU A 1 96 ? 27.534 -1.912 -8.952 1.00 92.75 96 GLU A CA 1
ATOM 761 C C . GLU A 1 96 ? 28.353 -0.687 -9.386 1.00 92.75 96 GLU A C 1
ATOM 763 O O . GLU A 1 96 ? 27.881 0.186 -10.104 1.00 92.75 96 GLU A O 1
ATOM 768 N N . GLY A 1 97 ? 29.606 -0.594 -8.934 1.00 90.50 97 GLY A N 1
ATOM 769 C CA . GLY A 1 97 ? 30.497 0.515 -9.275 1.00 90.50 97 GLY A CA 1
ATOM 770 C C . GLY A 1 97 ? 30.277 1.796 -8.464 1.00 90.50 97 GLY A C 1
ATOM 771 O O . GLY A 1 97 ? 30.884 2.806 -8.813 1.00 90.50 97 GLY A O 1
ATOM 772 N N . ASN A 1 98 ? 29.480 1.748 -7.385 1.00 92.44 98 ASN A N 1
ATOM 773 C CA . ASN A 1 98 ? 29.288 2.851 -6.430 1.00 92.44 98 ASN A CA 1
ATOM 774 C C . ASN A 1 98 ? 28.879 4.178 -7.103 1.00 92.44 98 ASN A C 1
ATOM 776 O O . ASN A 1 98 ? 29.435 5.239 -6.803 1.00 92.44 98 ASN A O 1
ATOM 780 N N . TRP A 1 99 ? 27.972 4.109 -8.078 1.00 94.25 99 TRP A N 1
ATOM 781 C CA . TRP A 1 99 ? 27.323 5.305 -8.613 1.00 94.25 99 TRP A CA 1
ATOM 782 C C . TRP A 1 99 ? 26.235 5.787 -7.647 1.00 94.25 99 TRP A C 1
ATOM 784 O O . TRP A 1 99 ? 25.750 5.010 -6.833 1.00 94.25 99 TRP A O 1
ATOM 794 N N . THR A 1 100 ? 25.870 7.061 -7.756 1.00 92.75 100 THR A N 1
ATOM 795 C CA . THR A 1 100 ? 24.860 7.732 -6.922 1.00 92.75 100 THR A CA 1
ATOM 796 C C . THR A 1 100 ? 23.867 8.479 -7.818 1.00 92.75 100 THR A C 1
ATOM 798 O O . THR A 1 100 ? 24.151 8.676 -9.007 1.00 92.75 100 THR A O 1
ATOM 801 N N . GLY A 1 101 ? 22.754 8.937 -7.251 1.00 92.06 101 GLY A N 1
ATOM 802 C CA . GLY A 1 101 ? 21.631 9.570 -7.942 1.00 92.06 101 GLY A CA 1
ATOM 803 C C . GLY A 1 101 ? 20.680 8.553 -8.570 1.00 92.06 101 GLY A C 1
ATOM 804 O O . GLY A 1 101 ? 20.787 7.357 -8.308 1.00 92.06 101 GLY A O 1
ATOM 805 N N . ALA A 1 102 ? 19.784 9.017 -9.441 1.00 95.62 102 ALA A N 1
ATOM 806 C CA . ALA A 1 102 ? 18.739 8.216 -10.058 1.00 95.62 102 ALA A CA 1
ATOM 807 C C . ALA A 1 102 ? 19.011 7.839 -11.508 1.00 95.62 102 ALA A C 1
ATOM 809 O O . ALA A 1 102 ? 19.408 8.655 -12.344 1.00 95.62 102 ALA A O 1
ATOM 810 N N . LYS A 1 103 ? 18.699 6.585 -11.833 1.00 97.56 103 LYS A N 1
ATOM 811 C CA . LYS A 1 103 ? 18.786 6.028 -13.184 1.00 97.56 103 LYS A CA 1
ATOM 812 C C . LYS A 1 103 ? 17.542 5.234 -13.535 1.00 97.56 103 LYS A C 1
ATOM 814 O O . LYS A 1 103 ? 16.923 4.629 -12.665 1.00 97.56 103 LYS A O 1
ATOM 819 N N . ILE A 1 104 ? 17.207 5.210 -14.824 1.00 98.50 104 ILE A N 1
ATOM 820 C CA . ILE A 1 104 ? 16.138 4.375 -15.376 1.00 98.50 104 ILE A CA 1
ATOM 821 C C . ILE A 1 104 ? 16.758 3.252 -16.204 1.00 98.50 104 ILE A C 1
ATOM 823 O O . ILE A 1 104 ? 17.541 3.508 -17.119 1.00 98.50 104 ILE A O 1
ATOM 827 N N . PHE A 1 105 ? 16.342 2.019 -15.932 1.00 98.56 105 PHE A N 1
ATOM 828 C CA . PHE A 1 105 ? 16.770 0.811 -16.624 1.00 98.56 105 PHE A CA 1
ATOM 829 C C . PHE A 1 105 ? 15.603 0.179 -17.384 1.00 98.56 105 PHE A C 1
ATOM 831 O O . PHE A 1 105 ? 14.516 -0.016 -16.833 1.00 98.56 105 PHE A O 1
ATOM 838 N N . TYR A 1 106 ? 15.840 -0.184 -18.646 1.00 98.56 106 TYR A N 1
ATOM 839 C CA . TYR A 1 106 ? 14.971 -1.119 -19.361 1.00 98.56 106 TYR A CA 1
ATOM 840 C C . TYR A 1 106 ? 15.431 -2.533 -19.022 1.00 98.56 106 TYR A C 1
ATOM 842 O O . TYR A 1 106 ? 16.514 -2.937 -19.441 1.00 98.56 106 TYR A O 1
ATOM 850 N N . ILE A 1 107 ? 14.636 -3.282 -18.259 1.00 98.75 107 ILE A N 1
ATOM 851 C CA . ILE A 1 107 ? 15.105 -4.552 -17.701 1.00 98.75 107 ILE A CA 1
ATOM 852 C C . ILE A 1 107 ? 15.196 -5.606 -18.800 1.00 98.75 107 ILE A C 1
ATOM 854 O O . ILE A 1 107 ? 14.198 -5.935 -19.454 1.00 98.75 107 ILE A O 1
ATOM 858 N N . THR A 1 108 ? 16.386 -6.172 -18.974 1.00 98.44 108 THR A N 1
ATOM 859 C CA . THR A 1 108 ? 16.653 -7.287 -19.889 1.00 98.44 108 THR A CA 1
ATOM 860 C C . THR A 1 108 ? 17.001 -8.547 -19.121 1.00 98.44 108 THR A C 1
ATOM 862 O O . THR A 1 108 ? 17.518 -8.481 -18.013 1.00 98.44 108 THR A O 1
ATOM 865 N N . LYS A 1 109 ? 16.716 -9.706 -19.723 1.00 98.25 109 LYS A N 1
ATOM 866 C CA . LYS A 1 109 ? 17.010 -10.995 -19.102 1.00 98.25 109 LYS A CA 1
ATOM 867 C C . LYS A 1 109 ? 18.521 -11.163 -18.903 1.00 98.25 109 LYS A C 1
ATOM 869 O O . LYS A 1 109 ? 19.257 -11.182 -19.888 1.00 98.25 109 LYS A O 1
ATOM 874 N N . ASP A 1 110 ? 18.925 -11.417 -17.668 1.00 97.06 110 ASP A N 1
ATOM 875 C CA . ASP A 1 110 ? 20.261 -11.850 -17.268 1.00 97.06 110 ASP A CA 1
ATOM 876 C C . ASP A 1 110 ? 20.187 -12.831 -16.081 1.00 97.06 110 ASP A C 1
ATOM 878 O O . ASP A 1 110 ? 19.180 -12.894 -15.379 1.00 97.06 110 ASP A O 1
ATOM 882 N N . ASP A 1 111 ? 21.183 -13.703 -15.931 1.00 95.62 111 ASP A N 1
ATOM 883 C CA . ASP A 1 111 ? 21.236 -14.716 -14.862 1.00 95.62 111 ASP A CA 1
ATOM 884 C C . ASP A 1 111 ? 22.275 -14.381 -13.766 1.00 95.62 111 ASP A C 1
ATOM 886 O O . ASP A 1 111 ? 22.422 -15.161 -12.819 1.00 95.62 111 ASP A O 1
ATOM 890 N N . ASP A 1 112 ? 23.022 -13.272 -13.874 1.00 96.12 112 ASP A N 1
ATOM 891 C CA . ASP A 1 112 ? 24.006 -12.864 -12.867 1.00 96.12 112 ASP A CA 1
ATOM 892 C C . ASP A 1 112 ? 23.352 -12.046 -11.749 1.00 96.12 112 ASP A C 1
ATOM 894 O O . ASP A 1 112 ? 23.156 -10.846 -11.850 1.00 96.12 112 ASP A O 1
ATOM 898 N N . MET A 1 113 ? 23.103 -12.693 -10.612 1.00 94.69 113 MET A N 1
ATOM 899 C CA . MET A 1 113 ? 22.531 -12.049 -9.422 1.00 94.69 113 MET A CA 1
ATOM 900 C C . MET A 1 113 ? 23.460 -11.056 -8.700 1.00 94.69 113 MET A C 1
ATOM 902 O O . MET A 1 113 ? 23.139 -10.613 -7.599 1.00 94.69 113 MET A O 1
ATOM 906 N N . ASN A 1 114 ? 24.639 -10.752 -9.249 1.00 93.69 114 ASN A N 1
ATOM 907 C CA . ASN A 1 114 ? 25.628 -9.868 -8.624 1.00 93.69 114 ASN A CA 1
ATOM 908 C C . ASN A 1 114 ? 26.017 -8.685 -9.512 1.00 93.69 114 ASN A C 1
ATOM 910 O O . ASN A 1 114 ? 26.985 -7.985 -9.180 1.00 93.69 114 ASN A O 1
ATOM 914 N N . ARG A 1 115 ? 25.361 -8.527 -10.665 1.00 95.19 115 ARG A N 1
ATOM 915 C CA . ARG A 1 115 ? 25.692 -7.473 -11.607 1.00 95.19 115 ARG A CA 1
ATOM 916 C C . ARG A 1 115 ? 24.496 -7.078 -12.455 1.00 95.19 115 ARG A C 1
ATOM 918 O O . ARG A 1 115 ? 24.111 -7.824 -13.345 1.00 95.19 115 ARG A O 1
ATOM 925 N N . ILE A 1 116 ? 24.088 -5.823 -12.314 1.00 96.69 116 ILE A N 1
ATOM 926 C CA . ILE A 1 116 ? 23.099 -5.200 -13.194 1.00 96.69 116 ILE A CA 1
ATOM 927 C C . ILE A 1 116 ? 23.677 -5.104 -14.610 1.00 96.69 116 ILE A C 1
ATOM 929 O O . ILE A 1 116 ? 24.650 -4.379 -14.862 1.00 96.69 116 ILE A O 1
ATOM 933 N N . ASN A 1 117 ? 23.066 -5.827 -15.546 1.00 97.19 117 ASN A N 1
ATOM 934 C CA . ASN A 1 117 ? 23.452 -5.849 -16.959 1.00 97.19 117 ASN A CA 1
ATOM 935 C C . ASN A 1 117 ? 22.424 -5.169 -17.880 1.00 97.19 117 ASN A C 1
ATOM 937 O O . ASN A 1 117 ? 22.680 -5.005 -19.078 1.00 97.19 117 ASN A O 1
ATOM 941 N N . SER A 1 118 ? 21.284 -4.743 -17.337 1.00 98.25 118 SER A N 1
ATOM 942 C CA . SER A 1 118 ? 20.233 -4.055 -18.075 1.00 98.25 118 SER A CA 1
ATOM 943 C C . SER A 1 118 ? 20.694 -2.702 -18.608 1.00 98.25 118 SER A C 1
ATOM 945 O O . SER A 1 118 ? 21.417 -1.965 -17.930 1.00 98.25 118 SER A O 1
ATOM 947 N N . PRO A 1 119 ? 20.262 -2.327 -19.823 1.00 97.75 119 PRO A N 1
ATOM 948 C CA . PRO A 1 119 ? 20.562 -1.023 -20.384 1.00 97.75 119 PRO A CA 1
ATOM 949 C C . PRO A 1 119 ? 19.955 0.104 -19.539 1.00 97.75 119 PRO A C 1
ATOM 951 O O . PRO A 1 119 ? 18.740 0.189 -19.345 1.00 97.75 119 PRO A O 1
ATOM 954 N N . GLU A 1 120 ? 20.824 1.014 -19.106 1.00 96.62 120 GLU A N 1
ATOM 955 C CA . GLU A 1 120 ? 20.449 2.349 -18.651 1.00 96.62 120 GLU A CA 1
ATOM 956 C C . GLU A 1 120 ? 19.863 3.122 -19.841 1.00 96.62 120 GLU A C 1
ATOM 958 O O . GLU A 1 120 ? 20.527 3.312 -20.863 1.00 96.62 120 GLU A O 1
ATOM 963 N N . ILE A 1 121 ? 18.608 3.547 -19.718 1.00 95.75 121 ILE A N 1
ATOM 964 C CA . ILE A 1 121 ? 17.904 4.331 -20.742 1.00 95.75 121 ILE A CA 1
ATOM 965 C C . ILE A 1 121 ? 17.793 5.814 -20.371 1.00 95.75 121 ILE A C 1
ATOM 967 O O . ILE A 1 121 ? 17.479 6.632 -21.235 1.00 95.75 121 ILE A O 1
ATOM 971 N N . ALA A 1 122 ? 18.074 6.174 -19.114 1.00 95.25 122 ALA A N 1
ATOM 972 C CA . ALA A 1 122 ? 18.250 7.556 -18.681 1.00 95.25 122 ALA A CA 1
ATOM 973 C C . ALA A 1 122 ? 19.080 7.651 -17.391 1.00 95.25 122 ALA A C 1
ATOM 975 O O . ALA A 1 122 ? 18.885 6.861 -16.468 1.00 95.25 122 ALA A O 1
ATOM 976 N N . ASP A 1 123 ? 19.921 8.682 -17.311 1.00 94.75 123 ASP A N 1
ATOM 977 C CA . ASP A 1 123 ? 20.546 9.170 -16.078 1.00 94.75 123 ASP A CA 1
ATOM 978 C C . ASP A 1 123 ? 19.819 10.456 -15.667 1.00 94.75 123 ASP A C 1
ATOM 980 O O . ASP A 1 123 ? 19.787 11.435 -16.424 1.00 94.75 123 ASP A O 1
ATOM 984 N N . MET A 1 124 ? 19.169 10.432 -14.508 1.00 90.62 124 MET A N 1
ATOM 985 C CA . MET A 1 124 ? 18.401 11.556 -13.976 1.00 90.62 124 MET A CA 1
ATOM 986 C C . MET A 1 124 ? 19.230 12.421 -13.021 1.00 90.62 124 MET A C 1
ATOM 988 O O . MET A 1 124 ? 18.790 13.519 -12.671 1.00 90.62 124 MET A O 1
ATOM 992 N N . GLY A 1 125 ? 20.432 11.969 -12.646 1.00 90.94 125 GLY A N 1
ATOM 993 C CA . GLY A 1 125 ? 21.172 12.503 -11.512 1.00 90.94 125 GLY A CA 1
ATOM 994 C C . GLY A 1 125 ? 20.375 12.386 -10.212 1.00 90.94 125 GLY A C 1
ATOM 995 O O . GLY A 1 125 ? 19.386 11.668 -10.137 1.00 90.94 125 GLY A O 1
ATOM 996 N N . GLU A 1 126 ? 20.804 13.114 -9.190 1.00 88.50 126 GLU A N 1
ATOM 997 C CA . GLU A 1 126 ? 20.102 13.185 -7.907 1.00 88.50 126 GLU A CA 1
ATOM 998 C C . GLU A 1 126 ? 18.682 13.750 -8.069 1.00 88.50 126 GLU A C 1
ATOM 1000 O O . GLU A 1 126 ? 18.512 14.864 -8.590 1.00 88.50 126 GLU A O 1
ATOM 1005 N N . ILE A 1 127 ? 17.674 13.011 -7.605 1.00 88.88 127 ILE A N 1
ATOM 1006 C CA . ILE A 1 127 ? 16.290 13.480 -7.535 1.00 88.88 127 ILE A CA 1
ATOM 1007 C C . ILE A 1 127 ? 15.763 13.327 -6.108 1.00 88.88 127 ILE A C 1
ATOM 1009 O O . ILE A 1 127 ? 16.417 12.786 -5.246 1.00 88.88 127 ILE A O 1
ATOM 1013 N N . ASP A 1 128 ? 14.583 13.881 -5.853 1.00 87.62 128 ASP A N 1
ATOM 1014 C CA . ASP A 1 128 ? 13.866 13.670 -4.597 1.00 87.62 128 ASP A CA 1
ATOM 1015 C C . ASP A 1 128 ? 12.749 12.665 -4.883 1.00 87.62 128 ASP A C 1
ATOM 1017 O O . ASP A 1 128 ? 11.707 13.022 -5.451 1.00 87.62 128 ASP A O 1
ATOM 1021 N N . THR A 1 129 ? 12.968 11.397 -4.566 1.00 89.19 129 THR A N 1
ATOM 1022 C CA . THR A 1 129 ? 12.005 10.336 -4.868 1.00 89.19 129 THR A CA 1
ATOM 1023 C C . THR A 1 129 ? 10.699 10.457 -4.091 1.00 89.19 129 THR A C 1
ATOM 1025 O O . THR A 1 129 ? 9.656 10.033 -4.604 1.00 89.19 129 THR A O 1
ATOM 1028 N N . GLY A 1 130 ? 10.726 11.118 -2.933 1.00 88.19 130 GLY A N 1
ATOM 1029 C CA . GLY A 1 130 ? 9.551 11.495 -2.157 1.00 88.19 130 GLY A CA 1
ATOM 1030 C C . GLY A 1 130 ? 8.743 12.649 -2.758 1.00 88.19 130 GLY A C 1
ATOM 1031 O O . GLY A 1 130 ? 7.597 12.866 -2.366 1.00 88.19 130 GLY A O 1
ATOM 1032 N N . ASN A 1 131 ? 9.278 13.376 -3.747 1.00 87.50 131 ASN A N 1
ATOM 1033 C CA . ASN A 1 131 ? 8.556 14.434 -4.446 1.00 87.50 131 ASN A CA 1
ATOM 1034 C C . ASN A 1 131 ? 7.516 13.842 -5.416 1.00 87.50 131 ASN A C 1
ATOM 1036 O O . ASN A 1 131 ? 7.894 13.212 -6.412 1.00 87.50 131 ASN A O 1
ATOM 1040 N N . PRO A 1 132 ? 6.215 14.159 -5.264 1.00 88.94 132 PRO A N 1
ATOM 1041 C CA . PRO A 1 132 ? 5.157 13.666 -6.152 1.00 88.94 132 PRO A CA 1
ATOM 1042 C C . PRO A 1 132 ? 5.415 13.901 -7.644 1.00 88.94 132 PRO A C 1
ATOM 1044 O O . PRO A 1 132 ? 4.947 13.140 -8.490 1.00 88.94 132 PRO A O 1
ATOM 1047 N N . ARG A 1 133 ? 6.156 14.960 -7.995 1.00 88.50 133 ARG A N 1
ATOM 1048 C CA . ARG A 1 133 ? 6.450 15.295 -9.394 1.00 88.50 133 ARG A CA 1
ATOM 1049 C C . ARG A 1 133 ? 7.377 14.287 -10.069 1.00 88.50 133 ARG A C 1
ATOM 1051 O O . ARG A 1 133 ? 7.252 14.114 -11.279 1.00 88.50 133 ARG A O 1
ATOM 1058 N N . ASN A 1 134 ? 8.273 13.639 -9.328 1.00 90.94 134 ASN A N 1
ATOM 1059 C CA . ASN A 1 134 ? 9.271 12.741 -9.906 1.00 90.94 134 ASN A CA 1
ATOM 1060 C C . ASN A 1 134 ? 8.648 11.405 -10.317 1.00 90.94 134 ASN A C 1
ATOM 1062 O O . ASN A 1 134 ? 8.784 11.016 -11.477 1.00 90.94 134 ASN A O 1
ATOM 1066 N N . ILE A 1 135 ? 7.829 10.787 -9.461 1.00 92.75 135 ILE A N 1
ATOM 1067 C CA . ILE A 1 135 ? 7.068 9.588 -9.845 1.00 92.75 135 ILE A CA 1
ATOM 1068 C C . ILE A 1 135 ? 6.051 9.879 -10.963 1.00 92.75 135 ILE A C 1
ATOM 1070 O O . ILE A 1 135 ? 5.902 9.077 -11.882 1.00 92.75 135 ILE A O 1
ATOM 1074 N N . GLN A 1 136 ? 5.394 11.048 -10.960 1.00 90.69 136 GLN A N 1
ATOM 1075 C CA . GLN A 1 136 ? 4.496 11.466 -12.052 1.00 90.69 136 GLN A CA 1
ATOM 1076 C C . GLN A 1 136 ? 5.240 11.657 -13.383 1.00 90.69 136 GLN A C 1
ATOM 1078 O O . GLN A 1 136 ? 4.695 11.366 -14.450 1.00 90.69 136 GLN A O 1
ATOM 1083 N N . ALA A 1 137 ? 6.464 12.189 -13.337 1.00 90.12 137 ALA A N 1
ATOM 1084 C CA . ALA A 1 137 ? 7.303 12.349 -14.517 1.00 90.12 137 ALA A CA 1
ATOM 1085 C C . ALA A 1 137 ? 7.764 10.988 -15.045 1.00 90.12 137 ALA A C 1
ATOM 1087 O O . ALA A 1 137 ? 7.556 10.713 -16.223 1.00 90.12 137 ALA A O 1
ATOM 1088 N N . PHE A 1 138 ? 8.302 10.134 -14.171 1.00 93.88 138 PHE A N 1
ATOM 1089 C CA . PHE A 1 138 ? 8.724 8.774 -14.499 1.00 93.88 138 PHE A CA 1
ATOM 1090 C C . PHE A 1 138 ? 7.586 7.975 -15.142 1.00 93.88 138 PHE A C 1
ATOM 1092 O O . PHE A 1 138 ? 7.681 7.581 -16.300 1.00 93.88 138 PHE A O 1
ATOM 1099 N N . THR A 1 139 ? 6.469 7.815 -14.434 1.00 92.75 139 THR A N 1
ATOM 1100 C CA . THR A 1 139 ? 5.323 7.030 -14.923 1.00 92.75 139 THR A CA 1
ATOM 1101 C C . THR A 1 139 ? 4.709 7.606 -16.197 1.00 92.75 139 THR A C 1
ATOM 1103 O O . THR A 1 139 ? 4.309 6.845 -17.073 1.00 92.75 139 THR A O 1
ATOM 1106 N N . GLY A 1 140 ? 4.676 8.935 -16.348 1.00 88.88 140 GLY A N 1
ATOM 1107 C CA . GLY A 1 140 ? 4.221 9.583 -17.578 1.00 88.88 140 GLY A CA 1
ATOM 1108 C C . GLY A 1 140 ? 5.119 9.261 -18.774 1.00 88.88 140 GLY A C 1
ATOM 1109 O O . GLY A 1 140 ? 4.625 8.807 -19.799 1.00 88.88 140 GLY A O 1
ATOM 1110 N N . VAL A 1 141 ? 6.437 9.429 -18.625 1.00 89.12 141 VAL A N 1
ATOM 1111 C CA . VAL A 1 141 ? 7.409 9.132 -19.691 1.00 89.12 141 VAL A CA 1
ATOM 1112 C C . VAL A 1 141 ? 7.380 7.651 -20.057 1.00 89.12 141 VAL A C 1
ATOM 1114 O O . VAL A 1 141 ? 7.394 7.313 -21.240 1.00 89.12 141 VAL A O 1
ATOM 1117 N N . ILE A 1 142 ? 7.307 6.756 -19.070 1.00 92.38 142 ILE A N 1
ATOM 1118 C CA . ILE A 1 142 ? 7.232 5.320 -19.345 1.00 92.38 142 ILE A CA 1
ATOM 1119 C C . ILE A 1 142 ? 5.895 4.947 -19.988 1.00 92.38 142 ILE A C 1
ATOM 1121 O O . ILE A 1 142 ? 5.890 4.165 -20.932 1.00 92.38 142 ILE A O 1
ATOM 1125 N N . GLY A 1 143 ? 4.780 5.535 -19.551 1.00 90.06 143 GLY A N 1
ATOM 1126 C CA . GLY A 1 143 ? 3.475 5.334 -20.180 1.00 90.06 143 GLY A CA 1
ATOM 1127 C C . GLY A 1 143 ? 3.458 5.737 -21.657 1.00 90.06 143 GLY A C 1
ATOM 1128 O O . GLY A 1 143 ? 2.903 5.004 -22.468 1.00 90.06 143 GLY A O 1
ATOM 1129 N N . GLU A 1 144 ? 4.119 6.848 -22.004 1.00 87.56 144 GLU A N 1
ATOM 1130 C CA . GLU A 1 144 ? 4.235 7.356 -23.380 1.00 87.56 144 GLU A CA 1
ATOM 1131 C C . GLU A 1 144 ? 5.163 6.503 -24.267 1.00 87.56 144 GLU A C 1
ATOM 1133 O O . GLU A 1 144 ? 4.876 6.305 -25.446 1.00 87.56 144 GLU A O 1
ATOM 1138 N N . ASN A 1 145 ? 6.280 5.999 -23.729 1.00 89.88 145 ASN A N 1
ATOM 1139 C CA . ASN A 1 145 ? 7.304 5.295 -24.520 1.00 89.88 145 ASN A CA 1
ATOM 1140 C C . ASN A 1 145 ? 7.151 3.765 -24.510 1.00 89.88 145 ASN A C 1
ATOM 1142 O O . ASN A 1 145 ? 7.643 3.083 -25.407 1.00 89.88 145 ASN A O 1
ATOM 1146 N N . PHE A 1 146 ? 6.467 3.222 -23.504 1.00 92.81 146 PHE A N 1
ATOM 1147 C CA . PHE A 1 146 ? 6.234 1.793 -23.310 1.00 92.81 146 PHE A CA 1
ATOM 1148 C C . PHE A 1 146 ? 4.739 1.534 -23.065 1.00 92.81 146 PHE A C 1
ATOM 1150 O O . PHE A 1 146 ? 4.362 1.045 -21.990 1.00 92.81 146 PHE A O 1
ATOM 1157 N N . PRO A 1 147 ? 3.862 1.870 -24.031 1.00 92.19 147 PRO A N 1
ATOM 1158 C CA . PRO A 1 147 ? 2.431 1.715 -23.851 1.00 92.19 147 PRO A CA 1
ATOM 1159 C C . PRO A 1 147 ? 2.043 0.241 -23.708 1.00 92.19 147 PRO A C 1
ATOM 1161 O O . PRO A 1 147 ? 2.655 -0.657 -24.299 1.00 92.19 147 PRO A O 1
ATOM 1164 N N . ALA A 1 148 ? 1.011 -0.021 -22.911 1.00 92.50 148 ALA A N 1
ATOM 1165 C CA . ALA A 1 148 ? 0.505 -1.365 -22.691 1.00 92.50 148 ALA A CA 1
ATOM 1166 C C . ALA A 1 148 ? -0.990 -1.376 -22.391 1.00 92.50 148 ALA A C 1
ATOM 1168 O O . ALA A 1 148 ? -1.581 -0.390 -21.963 1.00 92.50 148 ALA A O 1
ATOM 1169 N N . LYS A 1 149 ? -1.605 -2.546 -22.569 1.00 91.75 149 LYS A N 1
ATOM 1170 C CA . LYS A 1 149 ? -3.005 -2.766 -22.202 1.00 91.75 149 LYS A CA 1
ATOM 1171 C C . LYS A 1 149 ? -3.224 -2.720 -20.700 1.00 91.75 149 LYS A C 1
ATOM 1173 O O . LYS A 1 149 ? -4.323 -2.370 -20.289 1.00 91.75 149 LYS A O 1
ATOM 1178 N N . ASN A 1 150 ? -2.229 -3.093 -19.896 1.00 93.31 150 ASN A N 1
ATOM 1179 C CA . ASN A 1 150 ? -2.305 -3.109 -18.438 1.00 93.31 150 ASN A CA 1
ATOM 1180 C C . ASN A 1 150 ? -1.035 -2.523 -17.818 1.00 93.31 150 ASN A C 1
ATOM 1182 O O . ASN A 1 150 ? 0.065 -2.714 -18.343 1.00 93.31 150 ASN A O 1
ATOM 1186 N N . TYR A 1 151 ? -1.192 -1.849 -16.683 1.00 95.00 151 TYR A N 1
ATOM 1187 C CA . TYR A 1 151 ? -0.105 -1.190 -15.973 1.00 95.00 151 TYR A CA 1
ATOM 1188 C C . TYR A 1 151 ? -0.029 -1.648 -14.521 1.00 95.00 151 TYR A C 1
ATOM 1190 O O . TYR A 1 151 ? -1.028 -1.653 -13.798 1.00 95.00 151 TYR A O 1
ATOM 1198 N N . MET A 1 152 ? 1.189 -1.978 -14.096 1.00 96.88 152 MET A N 1
ATOM 1199 C CA . MET A 1 152 ? 1.538 -2.166 -12.694 1.00 96.88 152 MET A CA 1
ATOM 1200 C C . MET A 1 152 ? 2.562 -1.112 -12.292 1.00 96.88 152 MET A C 1
ATOM 1202 O O . MET A 1 152 ? 3.567 -0.949 -12.981 1.00 96.88 152 MET A O 1
ATOM 1206 N N . ILE A 1 153 ? 2.328 -0.423 -11.179 1.00 97.56 153 ILE A N 1
ATOM 1207 C CA . ILE A 1 153 ? 3.298 0.510 -10.595 1.00 97.56 153 ILE A CA 1
ATOM 1208 C C . ILE A 1 153 ? 3.666 -0.004 -9.209 1.00 97.56 153 ILE A C 1
ATOM 1210 O O . ILE A 1 153 ? 2.787 -0.162 -8.367 1.00 97.56 153 ILE A O 1
ATOM 1214 N N . ILE A 1 154 ? 4.946 -0.278 -8.984 1.00 98.56 154 ILE A N 1
ATOM 1215 C CA . ILE A 1 154 ? 5.482 -0.754 -7.708 1.00 98.56 154 ILE A CA 1
ATOM 1216 C C . ILE A 1 154 ? 6.297 0.372 -7.088 1.00 98.56 154 ILE A C 1
ATOM 1218 O O . ILE A 1 154 ? 7.177 0.917 -7.750 1.00 98.56 154 ILE A O 1
ATOM 1222 N N . ILE A 1 155 ? 6.005 0.728 -5.841 1.00 97.94 155 ILE A N 1
ATOM 1223 C CA . ILE A 1 155 ? 6.803 1.675 -5.056 1.00 97.94 155 ILE A CA 1
ATOM 1224 C C . ILE A 1 155 ? 7.540 0.863 -3.991 1.00 97.94 155 ILE A C 1
ATOM 1226 O O . ILE A 1 155 ? 6.888 0.208 -3.177 1.00 97.94 155 ILE A O 1
ATOM 1230 N N . CYS A 1 156 ? 8.873 0.900 -4.030 1.00 95.31 156 CYS A N 1
ATOM 1231 C CA . CYS A 1 156 ? 9.756 0.102 -3.177 1.00 95.31 156 CYS A CA 1
ATOM 1232 C C . CYS A 1 156 ? 10.601 1.009 -2.281 1.00 95.31 156 CYS A C 1
ATOM 1234 O O . CYS A 1 156 ? 11.395 1.797 -2.806 1.00 95.31 156 CYS A O 1
ATOM 1236 N N . ASN A 1 157 ? 10.395 0.905 -0.960 1.00 87.44 157 ASN A N 1
ATOM 1237 C CA . ASN A 1 157 ? 11.165 1.537 0.127 1.00 87.44 157 ASN A CA 1
ATOM 1238 C C . ASN A 1 157 ? 10.515 1.205 1.494 1.00 87.44 157 ASN A C 1
ATOM 1240 O O . ASN A 1 157 ? 9.506 0.517 1.587 1.00 87.44 157 ASN A O 1
ATOM 1244 N N . HIS A 1 158 ? 10.997 1.825 2.566 1.00 89.31 158 HIS A N 1
ATOM 1245 C CA . HIS A 1 158 ? 10.252 2.165 3.767 1.00 89.31 158 HIS A CA 1
ATOM 1246 C C . HIS A 1 158 ? 8.857 2.714 3.463 1.00 89.31 158 HIS A C 1
ATOM 1248 O O . HIS A 1 158 ? 8.628 3.536 2.566 1.00 89.31 158 HIS A O 1
ATOM 1254 N N . GLY A 1 159 ? 7.931 2.294 4.313 1.00 88.44 159 GLY A N 1
ATOM 1255 C CA . GLY A 1 159 ? 6.580 2.810 4.402 1.00 88.44 159 GLY A CA 1
ATOM 1256 C C . GLY A 1 159 ? 6.203 3.025 5.860 1.00 88.44 159 GLY A C 1
ATOM 1257 O O . GLY A 1 159 ? 6.768 2.431 6.782 1.00 88.44 159 GLY A O 1
ATOM 1258 N N . ASN A 1 160 ? 5.251 3.918 6.080 1.00 86.50 160 ASN A N 1
ATOM 1259 C CA . ASN A 1 160 ? 4.742 4.236 7.406 1.00 86.50 160 ASN A CA 1
ATOM 1260 C C . ASN A 1 160 ? 3.226 4.470 7.358 1.00 86.50 160 ASN A C 1
ATOM 1262 O O . ASN A 1 160 ? 2.669 5.365 8.000 1.00 86.50 160 ASN A O 1
ATOM 1266 N N . GLY A 1 161 ? 2.552 3.678 6.524 1.00 89.38 161 GLY A N 1
ATOM 1267 C CA . GLY A 1 161 ? 1.125 3.760 6.268 1.00 89.38 161 GLY A CA 1
ATOM 1268 C C . GLY A 1 161 ? 0.685 5.122 5.780 1.00 89.38 161 GLY A C 1
ATOM 1269 O O . GLY A 1 161 ? 1.070 5.568 4.704 1.00 89.38 161 GLY A O 1
ATOM 1270 N N . ILE A 1 162 ? -0.172 5.785 6.545 1.00 85.94 162 ILE A N 1
ATOM 1271 C CA . ILE A 1 162 ? -0.791 7.048 6.118 1.00 85.94 162 ILE A CA 1
ATOM 1272 C C . ILE A 1 162 ? 0.179 8.231 6.207 1.00 85.94 162 ILE A C 1
ATOM 1274 O O . ILE A 1 162 ? -0.076 9.288 5.628 1.00 85.94 162 ILE A O 1
ATOM 1278 N N . GLN A 1 163 ? 1.294 8.055 6.925 1.00 82.06 163 GLN A N 1
ATOM 1279 C CA . GLN A 1 163 ? 2.354 9.056 7.037 1.00 82.06 163 GLN A CA 1
ATOM 1280 C C . GLN A 1 163 ? 3.203 9.140 5.767 1.00 82.06 163 GLN A C 1
ATOM 1282 O O . GLN A 1 163 ? 3.730 10.214 5.478 1.00 82.06 163 GLN A O 1
ATOM 1287 N N . GLY A 1 164 ? 3.289 8.052 5.001 1.00 86.81 164 GLY A N 1
ATOM 1288 C CA . GLY A 1 164 ? 3.854 8.051 3.659 1.00 86.81 164 GLY A CA 1
ATOM 1289 C C . GLY A 1 164 ? 4.728 6.847 3.328 1.00 86.81 164 GLY A C 1
ATOM 1290 O O . GLY A 1 164 ? 4.859 5.914 4.119 1.00 86.81 164 GLY A O 1
ATOM 1291 N N . VAL A 1 165 ? 5.303 6.892 2.129 1.00 91.31 165 VAL A N 1
ATOM 1292 C CA . VAL A 1 165 ? 6.135 5.851 1.505 1.00 91.31 165 VAL A CA 1
ATOM 1293 C C . VAL A 1 165 ? 7.168 6.489 0.573 1.00 91.31 165 VAL A C 1
ATOM 1295 O O . VAL A 1 165 ? 6.978 7.630 0.148 1.00 91.31 165 VAL A O 1
ATOM 1298 N N . GLY A 1 166 ? 8.229 5.757 0.226 1.00 89.19 166 GLY A N 1
ATOM 1299 C CA . GLY A 1 166 ? 9.241 6.230 -0.727 1.00 89.19 166 GLY A CA 1
ATOM 1300 C C . GLY A 1 166 ? 10.115 7.323 -0.120 1.00 89.19 166 GLY A C 1
ATOM 1301 O O . GLY A 1 166 ? 10.144 8.437 -0.631 1.00 89.19 166 GLY A O 1
ATOM 1302 N N . TYR A 1 167 ? 10.728 7.002 1.018 1.00 86.75 167 TYR A N 1
ATOM 1303 C CA . TYR A 1 167 ? 11.559 7.896 1.819 1.00 86.75 167 TYR A CA 1
ATOM 1304 C C . TYR A 1 167 ? 12.900 8.211 1.145 1.00 86.75 167 TYR A C 1
ATOM 1306 O O . TYR A 1 167 ? 13.605 7.320 0.688 1.00 86.75 167 TYR A O 1
ATOM 1314 N N . ASP A 1 168 ? 13.276 9.477 1.146 1.00 84.75 168 ASP A N 1
ATOM 1315 C CA . ASP A 1 168 ? 14.494 9.971 0.516 1.00 84.75 168 ASP A CA 1
ATOM 1316 C C . ASP A 1 168 ? 15.335 10.749 1.532 1.00 84.75 168 ASP A C 1
ATOM 1318 O O . ASP A 1 168 ? 15.008 11.891 1.881 1.00 84.75 168 ASP A O 1
ATOM 1322 N N . ASP A 1 169 ? 16.362 10.096 2.075 1.00 80.00 169 ASP A N 1
ATOM 1323 C CA . ASP A 1 169 ? 17.115 10.573 3.235 1.00 80.00 169 ASP A CA 1
ATOM 1324 C C . ASP A 1 169 ? 18.057 11.734 2.893 1.00 80.00 169 ASP A C 1
ATOM 1326 O O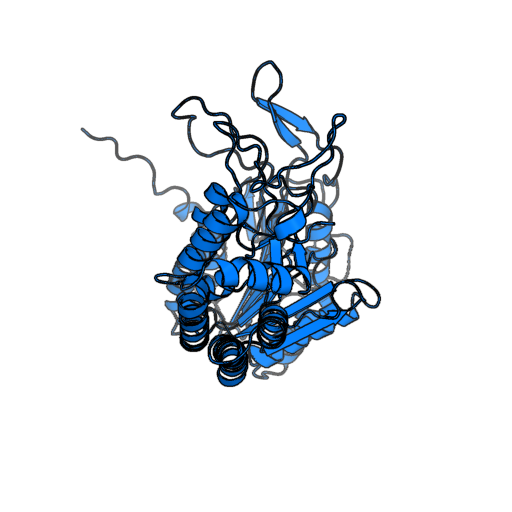 . ASP A 1 169 ? 18.367 12.555 3.775 1.00 80.00 169 ASP A O 1
ATOM 1330 N N . THR A 1 170 ? 18.521 11.836 1.642 1.00 74.81 170 THR A N 1
ATOM 1331 C CA . THR A 1 170 ? 19.402 12.925 1.213 1.00 74.81 170 THR A CA 1
ATOM 1332 C C . THR A 1 170 ? 18.690 14.098 0.543 1.00 74.81 170 THR A C 1
ATOM 1334 O O . THR A 1 170 ? 19.291 15.187 0.520 1.00 74.81 170 THR A O 1
ATOM 1337 N N . ALA A 1 171 ? 17.424 13.944 0.116 1.00 66.69 171 ALA A N 1
ATOM 1338 C CA . ALA A 1 171 ? 16.615 14.984 -0.523 1.00 66.69 171 ALA A CA 1
ATOM 1339 C C . ALA A 1 171 ? 16.786 16.352 0.152 1.00 66.69 171 ALA A C 1
ATOM 1341 O O . ALA A 1 171 ? 16.274 16.658 1.237 1.00 66.69 171 ALA A O 1
ATOM 1342 N N . SER A 1 172 ? 17.523 17.232 -0.527 1.00 50.84 172 SER A N 1
ATOM 1343 C CA . SER A 1 172 ? 17.671 18.614 -0.095 1.00 50.84 172 SER A CA 1
ATOM 1344 C C . SER A 1 172 ? 16.344 19.341 -0.302 1.00 50.84 172 SER A C 1
ATOM 1346 O O . SER A 1 172 ? 15.807 19.346 -1.407 1.00 50.84 172 SER A O 1
ATOM 1348 N N . ILE A 1 173 ? 15.825 19.987 0.746 1.00 46.00 173 ILE A N 1
ATOM 1349 C CA . ILE A 1 173 ? 14.623 20.830 0.682 1.00 46.00 173 ILE A CA 1
ATOM 1350 C C . ILE A 1 173 ? 14.810 21.863 -0.434 1.00 46.00 173 ILE A C 1
ATOM 1352 O O . ILE A 1 173 ? 15.542 22.845 -0.276 1.00 46.00 173 ILE A O 1
ATOM 1356 N N . ASP A 1 174 ? 14.145 21.638 -1.566 1.00 35.41 174 ASP A N 1
ATOM 1357 C CA . ASP A 1 174 ? 14.183 22.502 -2.742 1.00 35.41 174 ASP A CA 1
ATOM 1358 C C . ASP A 1 174 ? 13.383 23.788 -2.456 1.00 35.41 174 ASP A C 1
ATOM 1360 O O . ASP A 1 174 ? 12.235 23.982 -2.857 1.00 35.41 174 ASP A O 1
ATOM 1364 N N . GLY A 1 175 ? 13.959 24.665 -1.634 1.00 35.34 175 GLY A N 1
ATOM 1365 C CA . GLY A 1 175 ? 13.303 25.874 -1.167 1.00 35.34 175 GLY A CA 1
ATOM 1366 C C . GLY A 1 175 ? 14.038 26.505 0.004 1.00 35.34 175 GLY A C 1
ATOM 1367 O O . GLY A 1 175 ? 14.217 25.907 1.057 1.00 35.34 175 GLY A O 1
ATOM 1368 N N . LYS A 1 176 ? 14.443 27.764 -0.165 1.00 36.00 176 LYS A N 1
ATOM 1369 C CA . LYS A 1 176 ? 14.933 28.627 0.915 1.00 36.00 176 LYS A CA 1
ATOM 1370 C C . LYS A 1 176 ? 14.130 28.415 2.201 1.00 36.00 176 LYS A C 1
ATOM 1372 O O . LYS A 1 176 ? 12.906 28.486 2.164 1.00 36.00 176 LYS A O 1
ATOM 1377 N N . LEU A 1 177 ? 14.841 28.324 3.324 1.00 42.28 177 LEU A N 1
ATOM 1378 C CA . LEU A 1 177 ? 14.335 28.580 4.672 1.00 42.28 177 LEU A CA 1
ATOM 1379 C C . LEU A 1 177 ? 13.621 29.946 4.708 1.00 42.28 177 LEU A C 1
ATOM 1381 O O . LEU A 1 177 ? 14.221 30.973 5.026 1.00 42.28 177 LEU A O 1
ATOM 1385 N N . THR A 1 178 ? 12.345 30.001 4.345 1.00 35.28 178 THR A N 1
ATOM 1386 C CA . THR A 1 178 ? 11.470 31.105 4.731 1.00 35.28 178 THR A CA 1
ATOM 1387 C C . THR A 1 178 ? 11.004 30.798 6.149 1.00 35.28 178 THR A C 1
ATOM 1389 O O . THR A 1 178 ? 10.349 29.786 6.362 1.00 35.28 178 THR A O 1
ATOM 1392 N N . ASP A 1 179 ? 11.395 31.655 7.095 1.00 38.25 179 ASP A N 1
ATOM 1393 C CA . ASP A 1 179 ? 11.082 31.648 8.540 1.00 38.25 179 ASP A CA 1
ATOM 1394 C C . ASP A 1 179 ? 12.031 30.939 9.522 1.00 38.25 179 ASP A C 1
ATOM 1396 O O . ASP A 1 179 ? 11.694 30.817 10.697 1.00 38.25 179 ASP A O 1
ATOM 1400 N N . GLY A 1 180 ? 13.256 30.568 9.129 1.00 34.97 180 GLY A N 1
ATOM 1401 C CA . GLY A 1 180 ? 14.285 30.187 10.118 1.00 34.97 180 GLY A CA 1
ATOM 1402 C C . GLY A 1 180 ? 13.938 28.953 10.965 1.00 34.97 180 GLY A C 1
ATOM 1403 O O . GLY A 1 180 ? 14.382 28.846 12.107 1.00 34.97 180 GLY A O 1
ATOM 1404 N N . LYS A 1 181 ? 13.138 28.033 10.413 1.00 37.72 181 LYS A N 1
ATOM 1405 C CA . LYS A 1 181 ? 12.839 26.723 11.000 1.00 37.72 181 LYS A CA 1
ATOM 1406 C C . LYS A 1 181 ? 13.688 25.666 10.304 1.00 37.72 181 LYS A C 1
ATOM 1408 O O . LYS A 1 181 ? 13.576 25.501 9.094 1.00 37.72 181 LYS A O 1
ATOM 1413 N N . TYR A 1 182 ? 14.541 24.990 11.061 1.00 41.47 182 TYR A N 1
ATOM 1414 C CA . TYR A 1 182 ? 15.375 23.895 10.572 1.00 41.47 182 TYR A CA 1
ATOM 1415 C C . TYR A 1 182 ? 14.571 22.588 10.616 1.00 41.47 182 TYR A C 1
ATOM 1417 O O . TYR A 1 182 ? 13.995 22.265 11.654 1.00 41.47 182 TYR A O 1
ATOM 1425 N N . VAL A 1 183 ? 14.498 21.871 9.493 1.00 38.62 183 VAL A N 1
ATOM 1426 C CA . VAL A 1 183 ? 13.919 20.521 9.402 1.00 38.62 183 VAL A CA 1
ATOM 1427 C C . VAL A 1 183 ? 15.045 19.523 9.643 1.00 38.62 183 VAL A C 1
ATOM 1429 O O . VAL A 1 183 ? 16.146 19.702 9.128 1.00 38.62 183 VAL A O 1
ATOM 1432 N N . TYR A 1 184 ? 14.773 18.505 10.446 1.00 41.44 184 TYR A N 1
ATOM 1433 C CA . TYR A 1 184 ? 15.693 17.428 10.770 1.00 41.44 184 TYR A CA 1
ATOM 1434 C C . TYR A 1 184 ? 14.969 16.109 10.437 1.00 41.44 184 TYR A C 1
ATOM 1436 O O . TYR A 1 184 ? 13.882 15.894 10.966 1.00 41.44 184 TYR A O 1
ATOM 1444 N N . MET A 1 185 ? 15.581 15.286 9.574 1.00 43.06 185 MET A N 1
ATOM 1445 C CA . MET A 1 185 ? 15.501 13.809 9.483 1.00 43.06 185 MET A CA 1
ATOM 1446 C C . MET A 1 185 ? 14.129 13.135 9.466 1.00 43.06 185 MET A C 1
ATOM 1448 O O . MET A 1 185 ? 13.855 12.242 10.262 1.00 43.06 185 MET A O 1
ATOM 1452 N N . ASP A 1 186 ? 13.290 13.500 8.519 1.00 51.12 186 ASP A N 1
ATOM 1453 C CA . ASP A 1 186 ? 12.459 12.480 7.901 1.00 51.12 186 ASP A CA 1
ATOM 1454 C C . ASP A 1 186 ? 12.577 12.804 6.431 1.00 51.12 186 ASP A C 1
ATOM 1456 O O . ASP A 1 186 ? 12.160 13.900 6.040 1.00 51.12 186 ASP A O 1
ATOM 1460 N N . GLY A 1 187 ? 13.281 11.962 5.682 1.00 60.88 187 GLY A N 1
ATOM 1461 C CA . GLY A 1 187 ? 13.487 12.159 4.261 1.00 60.88 187 GLY A CA 1
ATOM 1462 C C . GLY A 1 187 ? 12.213 12.604 3.543 1.00 60.88 187 GLY A C 1
ATOM 1463 O O . GLY A 1 187 ? 11.085 12.459 4.044 1.00 60.88 187 GLY A O 1
ATOM 1464 N N . SER A 1 188 ? 12.365 13.185 2.360 1.00 78.62 188 SER A N 1
ATOM 1465 C CA . SER A 1 188 ? 11.177 13.467 1.558 1.00 78.62 188 SER A CA 1
ATOM 1466 C C . SER A 1 188 ? 10.415 12.162 1.309 1.00 78.62 188 SER A C 1
ATOM 1468 O O . SER A 1 188 ? 11.020 11.108 1.165 1.00 78.62 188 SER A O 1
ATOM 1470 N N . LYS A 1 189 ? 9.082 12.197 1.321 1.00 84.25 189 LYS A N 1
ATOM 1471 C CA . LYS A 1 189 ? 8.237 11.002 1.172 1.00 84.25 189 LYS A CA 1
ATOM 1472 C C . LYS A 1 189 ? 6.904 11.365 0.544 1.00 84.25 189 LYS A C 1
ATOM 1474 O O . LYS A 1 189 ? 6.414 12.477 0.735 1.00 84.25 189 LYS A O 1
ATOM 1479 N N . LEU A 1 190 ? 6.269 10.389 -0.096 1.00 86.12 190 LEU A N 1
ATOM 1480 C CA . LEU A 1 190 ? 4.912 10.511 -0.617 1.00 86.12 190 LEU A CA 1
ATOM 1481 C C . LEU A 1 190 ? 3.906 10.260 0.507 1.00 86.12 190 LEU A C 1
ATOM 1483 O O . LEU A 1 190 ? 3.714 9.120 0.928 1.00 86.12 190 LEU A O 1
ATOM 1487 N N . THR A 1 191 ? 3.247 11.307 1.002 1.00 84.00 191 THR A N 1
ATOM 1488 C CA . THR A 1 191 ? 2.182 11.176 2.012 1.00 84.00 191 THR A CA 1
ATOM 1489 C C . THR A 1 191 ? 0.896 10.574 1.426 1.00 84.00 191 THR A C 1
ATOM 1491 O O . THR A 1 191 ? 0.682 10.598 0.215 1.00 84.00 191 THR A O 1
ATOM 1494 N N . GLY A 1 192 ? -0.019 10.081 2.273 1.00 78.69 192 GLY A N 1
ATOM 1495 C CA . GLY A 1 192 ? -1.326 9.565 1.826 1.00 78.69 192 GLY A CA 1
ATOM 1496 C C . GLY A 1 192 ? -2.101 10.511 0.881 1.00 78.69 192 GLY A C 1
ATOM 1497 O O . GLY A 1 192 ? -2.515 10.077 -0.196 1.00 78.69 192 GLY A O 1
ATOM 1498 N N . PRO A 1 193 ? -2.266 11.809 1.210 1.00 78.19 193 PRO A N 1
ATOM 1499 C CA . PRO A 1 193 ? -2.887 12.777 0.299 1.00 78.19 193 PRO A CA 1
ATOM 1500 C C . PRO A 1 193 ? -2.112 12.978 -1.013 1.00 78.19 193 PRO A C 1
ATOM 1502 O O . PRO A 1 193 ? -2.707 13.130 -2.082 1.00 78.19 193 PRO A O 1
ATOM 1505 N N . GLU A 1 194 ? -0.779 12.967 -0.956 1.00 85.69 194 GLU A N 1
ATOM 1506 C CA . GLU A 1 194 ? 0.059 13.087 -2.149 1.00 85.69 194 GLU A CA 1
ATOM 1507 C C . GLU A 1 194 ? -0.047 11.861 -3.055 1.00 85.69 194 GLU A C 1
ATOM 1509 O O . GLU A 1 194 ? -0.071 12.041 -4.270 1.00 85.69 194 GLU A O 1
ATOM 1514 N N . LEU A 1 195 ? -0.207 10.649 -2.507 1.00 84.69 195 LEU A N 1
ATOM 1515 C CA . LEU A 1 195 ? -0.504 9.446 -3.293 1.00 84.69 195 LEU A CA 1
ATOM 1516 C C . LEU A 1 195 ? -1.779 9.635 -4.126 1.00 84.69 195 LEU A C 1
ATOM 1518 O O . LEU A 1 195 ? -1.768 9.356 -5.325 1.00 84.69 195 LEU A O 1
ATOM 1522 N N . GLY A 1 196 ? -2.847 10.192 -3.543 1.00 84.00 196 GLY A N 1
ATOM 1523 C CA . GLY A 1 196 ? -4.064 10.533 -4.289 1.00 84.00 196 GLY A CA 1
ATOM 1524 C C . GLY A 1 196 ? -3.775 11.470 -5.470 1.00 84.00 196 GLY A C 1
ATOM 1525 O O . GLY A 1 196 ? -4.147 11.190 -6.610 1.00 84.00 196 GLY A O 1
ATOM 1526 N N . GLN A 1 197 ? -3.028 12.551 -5.234 1.00 85.69 197 GLN A N 1
ATOM 1527 C CA . GLN A 1 197 ? -2.660 13.506 -6.286 1.00 85.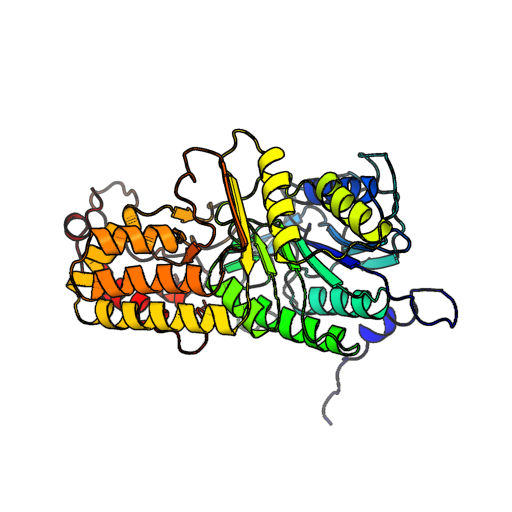69 197 GLN A CA 1
ATOM 1528 C C . GLN A 1 197 ? -1.729 12.907 -7.354 1.00 85.69 197 GLN A C 1
ATOM 1530 O O . GLN A 1 197 ? -1.864 13.240 -8.537 1.00 85.69 197 GLN A O 1
ATOM 1535 N N . VAL A 1 198 ? -0.785 12.046 -6.960 1.00 87.31 198 VAL A N 1
ATOM 1536 C CA . VAL A 1 198 ? 0.069 11.276 -7.872 1.00 87.31 198 VAL A CA 1
ATOM 1537 C C . VAL A 1 198 ? -0.799 10.464 -8.805 1.00 87.31 198 VAL A C 1
ATOM 1539 O O . VAL A 1 198 ? -0.747 10.704 -10.008 1.00 87.31 198 VAL A O 1
ATOM 1542 N N . PHE A 1 199 ? -1.639 9.580 -8.277 1.00 88.06 199 PHE A N 1
ATOM 1543 C CA . PHE A 1 199 ? -2.390 8.660 -9.122 1.00 88.06 199 PHE A CA 1
ATOM 1544 C C . PHE A 1 199 ? -3.476 9.351 -9.946 1.00 88.06 199 PHE A C 1
ATOM 1546 O O . PHE A 1 199 ? -3.705 8.935 -11.077 1.00 88.06 199 PHE A O 1
ATOM 1553 N N . SER A 1 200 ? -4.013 10.486 -9.485 1.00 87.75 200 SER A N 1
ATOM 1554 C CA . SER A 1 200 ? -4.840 11.370 -10.320 1.00 87.75 200 SER A CA 1
ATOM 1555 C C . SER A 1 200 ? -4.111 11.783 -11.604 1.00 87.75 200 SER A C 1
ATOM 1557 O O . SER A 1 200 ? -4.620 11.646 -12.718 1.00 87.75 200 SER A O 1
ATOM 1559 N N . ASN A 1 201 ? -2.865 12.248 -11.455 1.00 85.94 201 ASN A N 1
ATOM 1560 C CA . ASN A 1 201 ? -2.047 12.712 -12.568 1.00 85.94 201 ASN A CA 1
ATOM 1561 C C . ASN A 1 201 ? -1.534 11.551 -13.427 1.00 85.94 201 ASN A C 1
ATOM 1563 O O . ASN A 1 201 ? -1.564 11.661 -14.652 1.00 85.94 201 ASN A O 1
ATOM 1567 N N . VAL A 1 202 ? -1.094 10.450 -12.810 1.00 86.06 202 VAL A N 1
ATOM 1568 C CA . VAL A 1 202 ? -0.628 9.244 -13.512 1.00 86.06 202 VAL A CA 1
ATOM 1569 C C . VAL A 1 202 ? -1.734 8.686 -14.396 1.00 86.06 202 VAL A C 1
ATOM 1571 O O . VAL A 1 202 ? -1.527 8.533 -15.600 1.00 86.06 202 VAL A O 1
ATOM 1574 N N . VAL A 1 203 ? -2.930 8.483 -13.834 1.00 84.69 203 VAL A N 1
ATOM 1575 C CA . VAL A 1 203 ? -4.094 8.047 -14.605 1.00 84.69 203 VAL A CA 1
ATOM 1576 C C . VAL A 1 203 ? -4.396 9.037 -15.718 1.00 84.69 203 VAL A C 1
ATOM 1578 O O . VAL A 1 203 ? -4.522 8.617 -16.857 1.00 84.69 203 VAL A O 1
ATOM 1581 N N . SER A 1 204 ? -4.436 10.348 -15.451 1.00 82.75 204 SER A N 1
ATOM 1582 C CA . SER A 1 204 ? -4.743 11.337 -16.498 1.00 82.75 204 SER A CA 1
ATOM 1583 C C . SER A 1 204 ? -3.768 11.322 -17.685 1.00 82.75 204 SER A C 1
ATOM 1585 O O . SER A 1 204 ? -4.155 11.662 -18.804 1.00 82.75 204 SER A O 1
ATOM 1587 N N . ARG A 1 205 ? -2.503 10.946 -17.452 1.00 78.00 205 ARG A N 1
ATOM 1588 C CA . ARG A 1 205 ? -1.467 10.876 -18.489 1.00 78.00 205 ARG A CA 1
ATOM 1589 C C . ARG A 1 205 ? -1.555 9.584 -19.291 1.00 78.00 205 ARG A C 1
ATOM 1591 O O . ARG A 1 205 ? -1.465 9.644 -20.510 1.00 78.00 205 ARG A O 1
ATOM 1598 N N . ILE A 1 206 ? -1.800 8.457 -18.626 1.00 75.00 206 ILE A N 1
ATOM 1599 C CA . ILE A 1 206 ? -2.006 7.157 -19.285 1.00 75.00 206 ILE A CA 1
ATOM 1600 C C . ILE A 1 206 ? -3.364 7.112 -20.014 1.00 75.00 206 ILE A C 1
ATOM 1602 O O . ILE A 1 206 ? -3.473 6.534 -21.091 1.00 75.00 206 ILE A O 1
ATOM 1606 N N . ALA A 1 207 ? -4.375 7.831 -19.515 1.00 58.97 207 ALA A N 1
ATOM 1607 C CA . ALA A 1 207 ? -5.723 7.923 -20.084 1.00 58.97 207 ALA A CA 1
ATOM 1608 C C . ALA A 1 207 ? -5.818 8.592 -21.462 1.00 58.97 207 ALA A C 1
ATOM 1610 O O . ALA A 1 207 ? -6.916 8.694 -22.015 1.00 58.97 207 ALA A O 1
ATOM 1611 N N . GLN A 1 208 ? -4.702 9.034 -22.046 1.00 55.84 208 GLN A N 1
ATOM 1612 C CA . GLN A 1 208 ? -4.693 9.485 -23.438 1.00 55.84 208 GLN A CA 1
ATOM 1613 C C . GLN A 1 208 ? -4.905 8.326 -24.432 1.00 55.84 208 GLN A C 1
ATOM 1615 O O . GLN A 1 208 ? -5.275 8.583 -25.576 1.00 55.84 208 GLN A O 1
ATOM 1620 N N . GLU A 1 209 ? -4.809 7.070 -23.980 1.00 56.22 209 GLU A N 1
ATOM 1621 C CA . GLU A 1 209 ? -5.109 5.867 -24.764 1.00 56.22 209 GLU A CA 1
ATOM 1622 C C . GLU A 1 209 ? -6.207 5.015 -24.093 1.00 56.22 209 GLU A C 1
ATOM 1624 O O . GLU A 1 209 ? -5.908 4.072 -23.380 1.00 56.22 209 GLU A O 1
ATOM 1629 N N . GLU A 1 210 ? -7.490 5.363 -24.280 1.00 60.84 210 GLU A N 1
ATOM 1630 C CA . GLU A 1 210 ? -8.713 4.577 -23.942 1.00 60.84 210 GLU A CA 1
ATOM 1631 C C . GLU A 1 210 ? -8.856 3.965 -22.521 1.00 60.84 210 GLU A C 1
ATOM 1633 O O . GLU A 1 210 ? -9.879 3.342 -22.226 1.00 60.84 210 GLU A O 1
ATOM 1638 N N . LYS A 1 211 ? -7.888 4.155 -21.620 1.00 75.56 211 LYS A N 1
ATOM 1639 C CA . LYS A 1 211 ? -7.792 3.499 -20.316 1.00 75.56 211 LYS A CA 1
ATOM 1640 C C . LYS A 1 211 ? -7.651 4.533 -19.207 1.00 75.56 211 LYS A C 1
ATOM 1642 O O . LYS A 1 211 ? -6.581 5.067 -18.947 1.00 75.56 211 LYS A O 1
ATOM 1647 N N . ASP A 1 212 ? -8.753 4.795 -18.523 1.00 85.75 212 ASP A N 1
ATOM 1648 C CA . ASP A 1 212 ? -8.875 5.806 -17.474 1.00 85.75 212 ASP A CA 1
ATOM 1649 C C . ASP A 1 212 ? -8.532 5.283 -16.071 1.00 85.75 212 ASP A C 1
ATOM 1651 O O . ASP A 1 212 ? -9.022 5.830 -15.085 1.00 85.75 212 ASP A O 1
ATOM 1655 N N . TYR A 1 213 ? -7.704 4.236 -15.965 1.00 91.12 213 TYR A N 1
ATOM 1656 C CA . TYR A 1 213 ? -7.371 3.585 -14.698 1.00 91.12 213 TYR A CA 1
ATOM 1657 C C . TYR A 1 213 ? -5.994 2.896 -14.706 1.00 91.12 213 TYR A C 1
ATOM 1659 O O . TYR A 1 213 ? -5.498 2.483 -15.755 1.00 91.12 213 TYR A O 1
ATOM 1667 N N . ILE A 1 214 ? -5.415 2.708 -13.517 1.00 93.69 214 ILE A N 1
ATOM 1668 C CA . ILE A 1 214 ? -4.273 1.808 -13.276 1.00 93.69 214 ILE A CA 1
ATOM 1669 C C . ILE A 1 214 ? -4.790 0.464 -12.764 1.00 93.69 214 ILE A C 1
ATOM 1671 O O . ILE A 1 214 ? -5.626 0.421 -11.857 1.00 93.69 214 ILE A O 1
ATOM 1675 N N . ASP A 1 215 ? -4.298 -0.638 -13.334 1.00 95.00 215 ASP A N 1
ATOM 1676 C CA . ASP A 1 215 ? -4.726 -1.988 -12.955 1.00 95.00 215 ASP A CA 1
ATOM 1677 C C . ASP A 1 215 ? -4.248 -2.347 -11.551 1.00 95.00 215 ASP A C 1
ATOM 1679 O O . ASP A 1 215 ? -5.059 -2.737 -10.711 1.00 95.00 215 ASP A O 1
ATOM 1683 N N . VAL A 1 216 ? -2.943 -2.204 -11.295 1.00 97.19 216 VAL A N 1
ATOM 1684 C CA . VAL A 1 216 ? -2.326 -2.629 -10.035 1.00 97.19 216 VAL A CA 1
ATOM 1685 C C . VAL A 1 216 ? -1.318 -1.603 -9.530 1.00 97.19 216 VAL A C 1
ATOM 1687 O O . VAL A 1 216 ? -0.411 -1.191 -10.251 1.00 97.19 216 VAL A O 1
ATOM 1690 N N . VAL A 1 217 ? -1.433 -1.245 -8.255 1.00 97.94 217 VAL A N 1
ATOM 1691 C CA . VAL A 1 217 ? -0.369 -0.572 -7.504 1.00 97.94 217 VAL A CA 1
ATOM 1692 C C . VAL A 1 217 ? 0.162 -1.530 -6.448 1.00 97.94 217 VAL A C 1
ATOM 1694 O O . VAL A 1 217 ? -0.604 -2.056 -5.646 1.00 97.94 217 VAL A O 1
ATOM 1697 N N . GLY A 1 218 ? 1.463 -1.786 -6.467 1.00 98.12 218 GLY A N 1
ATOM 1698 C CA . GLY A 1 218 ? 2.155 -2.566 -5.450 1.00 98.12 218 GLY A CA 1
ATOM 1699 C C . GLY A 1 218 ? 2.936 -1.658 -4.513 1.00 98.12 218 GLY A C 1
ATOM 1700 O O . GLY A 1 218 ? 3.633 -0.751 -4.965 1.00 98.12 218 GLY A O 1
ATOM 1701 N N . PHE A 1 219 ? 2.835 -1.913 -3.220 1.00 98.31 219 PHE A N 1
ATOM 1702 C CA . PHE A 1 219 ? 3.716 -1.333 -2.222 1.00 98.31 219 PHE A CA 1
ATOM 1703 C C . PHE A 1 219 ? 4.600 -2.441 -1.675 1.00 98.31 219 PHE A C 1
ATOM 1705 O O . PHE A 1 219 ? 4.140 -3.239 -0.864 1.00 98.31 219 PHE A O 1
ATOM 1712 N N . ASP A 1 220 ? 5.848 -2.467 -2.133 1.00 98.06 220 ASP A N 1
ATOM 1713 C CA . ASP A 1 220 ? 6.919 -3.233 -1.496 1.00 98.06 220 ASP A CA 1
ATOM 1714 C C . ASP A 1 220 ? 7.489 -2.363 -0.371 1.00 98.06 220 ASP A C 1
ATOM 1716 O O . ASP A 1 220 ? 8.528 -1.709 -0.495 1.00 98.06 220 ASP A O 1
ATOM 1720 N N . ALA A 1 221 ? 6.633 -2.166 0.636 1.00 95.19 221 ALA A N 1
ATOM 1721 C CA . ALA A 1 221 ? 6.814 -1.171 1.674 1.00 95.19 221 ALA A CA 1
ATOM 1722 C C . ALA A 1 221 ? 5.936 -1.456 2.893 1.00 95.19 221 ALA A C 1
ATOM 1724 O O . ALA A 1 221 ? 4.751 -1.786 2.802 1.00 95.19 221 ALA A O 1
ATOM 1725 N N . CYS A 1 222 ? 6.515 -1.210 4.065 1.00 94.06 222 CYS A N 1
ATOM 1726 C CA . CYS A 1 222 ? 5.877 -1.425 5.356 1.00 94.06 222 CYS A CA 1
ATOM 1727 C C . CYS A 1 222 ? 4.542 -0.673 5.497 1.00 94.06 222 CYS A C 1
ATOM 1729 O O . CYS A 1 222 ? 4.437 0.508 5.159 1.00 94.06 222 CYS A O 1
ATOM 1731 N N . LEU A 1 223 ? 3.562 -1.312 6.144 1.00 94.31 223 LEU A N 1
ATOM 1732 C CA . LEU A 1 223 ? 2.349 -0.655 6.644 1.00 94.31 223 LEU A CA 1
ATOM 1733 C C . LEU A 1 223 ? 1.472 -0.016 5.549 1.00 94.31 223 LEU A C 1
ATOM 1735 O O . LEU A 1 223 ? 0.711 0.892 5.858 1.00 94.31 223 LEU A O 1
ATOM 1739 N N . MET A 1 224 ? 1.541 -0.435 4.284 1.00 96.12 224 MET A N 1
ATOM 1740 C CA . MET A 1 224 ? 0.832 0.242 3.188 1.00 96.12 224 MET A CA 1
ATOM 1741 C C . MET A 1 224 ? -0.594 -0.250 2.904 1.00 96.12 224 MET A C 1
ATOM 1743 O O . MET A 1 224 ? -1.327 0.430 2.181 1.00 96.12 224 MET A O 1
ATOM 1747 N N . SER A 1 225 ? -1.055 -1.343 3.523 1.00 97.38 225 SER A N 1
ATOM 1748 C CA . SER A 1 225 ? -2.458 -1.778 3.437 1.00 97.38 225 SER A CA 1
ATOM 1749 C C . SER A 1 225 ? -3.368 -1.054 4.439 1.00 97.38 225 SER A C 1
ATOM 1751 O O . SER A 1 225 ? -3.960 -1.642 5.351 1.00 97.38 225 SER A O 1
ATOM 1753 N N . MET A 1 226 ? -3.470 0.263 4.256 1.00 95.06 226 MET A N 1
ATOM 1754 C CA . MET A 1 226 ? -4.243 1.165 5.110 1.00 95.06 226 MET A CA 1
ATOM 1755 C C . MET A 1 226 ? -5.500 1.653 4.401 1.00 95.06 226 MET A C 1
ATOM 1757 O O . MET A 1 226 ? -5.434 2.143 3.276 1.00 95.06 226 MET A O 1
ATOM 1761 N N . TYR A 1 227 ? -6.640 1.595 5.090 1.00 95.25 227 TYR A N 1
ATOM 1762 C CA . TYR A 1 227 ? -7.957 1.955 4.562 1.00 95.25 227 TYR A CA 1
ATOM 1763 C C . TYR A 1 227 ? -7.965 3.312 3.851 1.00 95.25 227 TYR A C 1
ATOM 1765 O O . TYR A 1 227 ? -8.437 3.421 2.724 1.00 95.25 227 TYR A O 1
ATOM 1773 N N . SER A 1 228 ? -7.391 4.345 4.469 1.00 91.00 228 SER A N 1
ATOM 1774 C CA . SER A 1 228 ? -7.343 5.685 3.879 1.00 91.00 228 SER A CA 1
ATOM 1775 C C . SER A 1 228 ? -6.436 5.773 2.652 1.00 91.00 228 SER A C 1
ATOM 1777 O O . SER A 1 228 ? -6.801 6.456 1.701 1.00 91.00 228 SER A O 1
ATOM 1779 N N . ASN A 1 229 ? -5.301 5.061 2.620 1.00 92.62 229 ASN A N 1
ATOM 1780 C CA . ASN A 1 229 ? -4.451 5.008 1.424 1.00 92.62 229 ASN A CA 1
ATOM 1781 C C . ASN A 1 229 ? -5.240 4.402 0.253 1.00 92.62 229 ASN A C 1
ATOM 1783 O O . ASN A 1 229 ? -5.259 4.962 -0.842 1.00 92.62 229 ASN A O 1
ATOM 1787 N N . HIS A 1 230 ? -5.979 3.321 0.510 1.00 94.81 230 HIS A N 1
ATOM 1788 C CA . HIS A 1 230 ? -6.834 2.669 -0.485 1.00 94.81 230 HIS A CA 1
ATOM 1789 C C . HIS A 1 230 ? -7.970 3.570 -0.983 1.00 94.81 230 HIS A C 1
ATOM 1791 O O . HIS A 1 230 ? -8.224 3.608 -2.185 1.00 94.81 230 HIS A O 1
ATOM 1797 N N . VAL A 1 231 ? -8.601 4.358 -0.101 1.00 91.88 231 VAL A N 1
ATOM 1798 C CA . VAL A 1 231 ? -9.601 5.374 -0.490 1.00 91.88 231 VAL A CA 1
ATOM 1799 C C . VAL A 1 231 ? -8.996 6.419 -1.433 1.00 91.88 231 VAL A C 1
ATOM 1801 O O . VAL A 1 231 ? -9.616 6.763 -2.440 1.00 91.88 231 VAL A O 1
ATOM 1804 N N . GLN A 1 232 ? -7.793 6.926 -1.133 1.00 89.38 232 GLN A N 1
ATOM 1805 C CA . GLN A 1 232 ? -7.125 7.928 -1.976 1.00 89.38 232 GLN A CA 1
ATOM 1806 C C . GLN A 1 232 ? -6.793 7.380 -3.367 1.00 89.38 232 GLN A C 1
ATOM 1808 O O . GLN A 1 232 ? -6.996 8.068 -4.366 1.00 89.38 232 GLN A O 1
ATOM 1813 N N . LEU A 1 233 ? -6.320 6.137 -3.445 1.00 92.38 233 LEU A N 1
ATOM 1814 C CA . LEU A 1 233 ? -5.995 5.481 -4.712 1.00 92.38 233 LEU A CA 1
ATOM 1815 C C . LEU A 1 233 ? -7.261 5.148 -5.515 1.00 92.38 233 LEU A C 1
ATOM 1817 O O . LEU A 1 233 ? -7.320 5.397 -6.719 1.00 92.38 233 LEU A O 1
ATOM 1821 N N . GLY A 1 234 ? -8.306 4.667 -4.842 1.00 92.06 234 GLY A N 1
ATOM 1822 C CA . GLY A 1 234 ? -9.578 4.306 -5.460 1.00 92.06 234 GLY A CA 1
ATOM 1823 C C . GLY A 1 234 ? -10.313 5.467 -6.122 1.00 92.06 234 GLY A C 1
ATOM 1824 O O . GLY A 1 234 ? -10.764 5.342 -7.260 1.00 92.06 234 GLY A O 1
ATOM 1825 N N . LYS A 1 235 ? -10.345 6.631 -5.460 1.00 89.56 235 LYS A N 1
ATOM 1826 C CA . LYS A 1 235 ? -10.891 7.890 -6.012 1.00 89.56 235 LYS A CA 1
ATOM 1827 C C . LYS A 1 235 ? -10.168 8.377 -7.266 1.00 89.56 235 LYS A C 1
ATOM 1829 O O . LYS A 1 235 ? -10.681 9.221 -7.993 1.00 89.56 235 LYS A O 1
ATOM 1834 N N . ASN A 1 236 ? -8.961 7.873 -7.499 1.00 90.44 236 ASN A N 1
ATOM 1835 C CA . ASN A 1 236 ? -8.129 8.221 -8.638 1.00 90.44 236 ASN A CA 1
ATOM 1836 C C . ASN A 1 236 ? -7.955 7.028 -9.582 1.00 90.44 236 ASN A C 1
ATOM 1838 O O . ASN A 1 236 ? -6.908 6.886 -10.204 1.00 90.44 236 ASN A O 1
ATOM 1842 N N . ASN A 1 237 ? -8.987 6.182 -9.690 1.00 92.06 237 ASN A N 1
ATOM 1843 C CA . ASN A 1 237 ? -9.085 5.070 -10.632 1.00 92.06 237 ASN A CA 1
ATOM 1844 C C . ASN A 1 237 ? -7.908 4.077 -10.574 1.00 92.06 237 ASN A C 1
ATOM 1846 O O . ASN A 1 237 ? -7.462 3.561 -11.596 1.00 92.06 237 ASN A O 1
ATOM 1850 N N . VAL A 1 238 ? -7.411 3.755 -9.382 1.00 94.19 238 VAL A N 1
ATOM 1851 C CA . VAL A 1 238 ? -6.619 2.533 -9.179 1.00 94.19 238 VAL A CA 1
ATOM 1852 C C . VAL A 1 238 ? -7.584 1.385 -8.890 1.00 94.19 238 VAL A C 1
ATOM 1854 O O . VAL A 1 238 ? -8.486 1.536 -8.062 1.00 94.19 238 VAL A O 1
ATOM 1857 N N . ARG A 1 239 ? -7.439 0.242 -9.571 1.00 94.44 239 ARG A N 1
ATOM 1858 C CA . ARG A 1 239 ? -8.367 -0.896 -9.424 1.00 94.44 239 ARG A CA 1
ATOM 1859 C C . ARG A 1 239 ? -7.984 -1.873 -8.326 1.00 94.44 239 ARG A C 1
ATOM 1861 O O . ARG A 1 239 ? -8.862 -2.308 -7.580 1.00 94.44 239 ARG A O 1
ATOM 1868 N N . ALA A 1 240 ? -6.710 -2.233 -8.254 1.00 97.38 240 ALA A N 1
ATOM 1869 C CA . ALA A 1 240 ? -6.193 -3.105 -7.219 1.00 97.38 240 ALA A CA 1
ATOM 1870 C C . ALA A 1 240 ? -4.931 -2.527 -6.585 1.00 97.38 240 ALA A C 1
ATOM 1872 O O . ALA A 1 240 ? -4.067 -1.973 -7.265 1.00 97.38 240 ALA A O 1
ATOM 1873 N N . VAL A 1 241 ? -4.819 -2.705 -5.275 1.00 98.31 241 VAL A N 1
ATOM 1874 C CA . VAL A 1 241 ? -3.632 -2.355 -4.498 1.00 98.31 241 VAL A CA 1
ATOM 1875 C C . VAL A 1 241 ? -3.131 -3.599 -3.790 1.00 98.31 241 VAL A C 1
ATOM 1877 O O . VAL A 1 241 ? -3.930 -4.367 -3.261 1.00 98.31 241 VAL A O 1
ATOM 1880 N N . ILE A 1 242 ? -1.821 -3.808 -3.774 1.00 98.75 242 ILE A N 1
ATOM 1881 C CA . ILE A 1 242 ? -1.184 -4.892 -3.031 1.00 98.75 242 ILE A CA 1
ATOM 1882 C C . ILE A 1 242 ? -0.229 -4.275 -2.012 1.00 98.75 242 ILE A C 1
ATOM 1884 O O . ILE A 1 242 ? 0.577 -3.422 -2.376 1.00 98.75 242 ILE A O 1
ATOM 1888 N N . GLY A 1 243 ? -0.322 -4.689 -0.752 1.00 98.25 243 GLY A N 1
ATOM 1889 C CA . GLY A 1 243 ? 0.575 -4.217 0.304 1.00 98.25 243 GLY A CA 1
ATOM 1890 C C . GLY A 1 243 ? 0.357 -4.917 1.643 1.00 98.25 243 GLY A C 1
ATOM 1891 O O . GLY A 1 243 ? -0.630 -5.645 1.835 1.00 98.25 243 GLY A O 1
ATOM 1892 N N . SER A 1 244 ? 1.285 -4.687 2.570 1.00 98.12 244 SER A N 1
ATOM 1893 C CA . SER A 1 244 ? 1.276 -5.261 3.919 1.00 98.12 244 SER A CA 1
ATOM 1894 C C . SER A 1 244 ? 0.561 -4.370 4.941 1.00 98.12 244 SER A C 1
ATOM 1896 O O . SER A 1 244 ? 0.620 -3.142 4.879 1.00 98.12 244 SER A O 1
ATOM 1898 N N . GLN A 1 245 ? -0.119 -4.980 5.912 1.00 97.56 245 GLN A N 1
ATOM 1899 C CA . GLN A 1 245 ? -0.613 -4.284 7.107 1.00 97.56 245 GLN A CA 1
ATOM 1900 C C . GLN A 1 245 ? 0.491 -4.100 8.158 1.00 97.56 245 GLN A C 1
ATOM 1902 O O . GLN A 1 245 ? 0.395 -3.190 8.976 1.00 97.56 245 GLN A O 1
ATOM 1907 N N . GLU A 1 246 ? 1.510 -4.960 8.127 1.00 95.00 246 GLU A N 1
ATOM 1908 C CA . GLU A 1 246 ? 2.663 -5.019 9.027 1.00 95.00 246 GLU A CA 1
ATOM 1909 C C . GLU A 1 246 ? 3.932 -4.459 8.349 1.00 95.00 246 GLU A C 1
ATOM 1911 O O . GLU A 1 246 ? 3.936 -4.102 7.166 1.00 95.00 246 GLU A O 1
ATOM 1916 N N . LEU A 1 247 ? 5.024 -4.357 9.101 1.00 92.19 247 LEU A N 1
ATOM 1917 C CA . LEU A 1 247 ? 6.364 -4.212 8.538 1.00 92.19 247 LEU A CA 1
ATOM 1918 C C . LEU A 1 247 ? 6.680 -5.352 7.552 1.00 92.19 247 LEU A C 1
ATOM 1920 O O . LEU A 1 247 ? 6.296 -6.499 7.773 1.00 92.19 247 LEU A O 1
ATOM 1924 N N . GLU A 1 248 ? 7.400 -5.026 6.482 1.00 92.62 248 GLU A N 1
ATOM 1925 C CA . GLU A 1 248 ? 7.905 -5.996 5.509 1.00 92.62 248 GLU A CA 1
ATOM 1926 C C . GLU A 1 248 ? 9.399 -6.274 5.759 1.00 92.62 248 GLU A C 1
ATOM 1928 O O . GLU A 1 248 ? 10.125 -5.380 6.215 1.00 92.62 248 GLU A O 1
ATOM 1933 N N . PRO A 1 249 ? 9.887 -7.501 5.506 1.00 92.88 249 PRO A N 1
ATOM 1934 C CA . PRO A 1 249 ? 11.314 -7.802 5.550 1.00 92.88 249 PRO A CA 1
ATOM 1935 C C . PRO A 1 249 ? 12.097 -6.983 4.516 1.00 92.88 249 PRO A C 1
ATOM 1937 O O . PRO A 1 249 ? 11.592 -6.684 3.442 1.00 92.88 249 PRO A O 1
ATOM 1940 N N . GLY A 1 250 ? 13.365 -6.674 4.810 1.00 87.56 250 GLY A N 1
ATOM 1941 C CA . GLY A 1 250 ? 14.196 -5.841 3.926 1.00 87.56 250 GLY A CA 1
ATOM 1942 C C . GLY A 1 250 ? 14.430 -6.424 2.528 1.00 87.56 250 GLY A C 1
ATOM 1943 O O . GLY A 1 250 ? 14.645 -5.661 1.602 1.00 87.56 250 GLY A O 1
ATOM 1944 N N . ASN A 1 251 ? 14.341 -7.750 2.368 1.00 93.25 251 ASN A N 1
ATOM 1945 C CA . ASN A 1 251 ? 14.437 -8.413 1.062 1.00 93.25 251 ASN A CA 1
ATOM 1946 C C . ASN A 1 251 ? 13.222 -8.152 0.148 1.00 93.25 251 ASN A C 1
ATOM 1948 O O . ASN A 1 251 ? 13.241 -8.610 -0.984 1.00 93.25 251 ASN A O 1
ATOM 1952 N N . GLY A 1 252 ? 12.159 -7.511 0.645 1.00 95.50 252 GLY A N 1
ATOM 1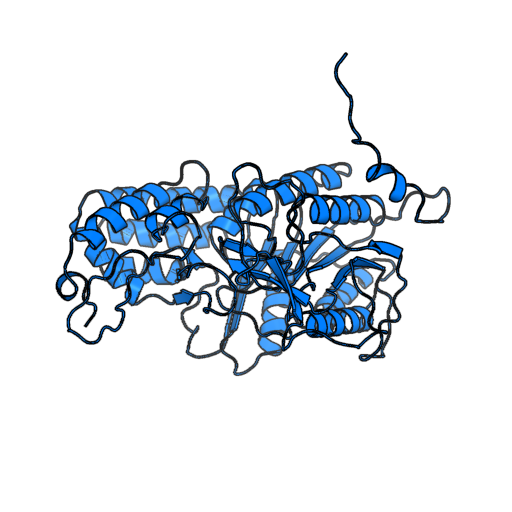953 C CA . GLY A 1 252 ? 11.019 -7.097 -0.169 1.00 95.50 252 GLY A CA 1
ATOM 1954 C C . GLY A 1 252 ? 10.267 -8.246 -0.842 1.00 95.50 252 GLY A C 1
ATOM 1955 O O . GLY A 1 252 ? 10.103 -9.337 -0.280 1.00 95.50 252 GLY A O 1
ATOM 1956 N N . TRP A 1 253 ? 9.749 -8.000 -2.041 1.00 98.00 253 TRP A N 1
ATOM 1957 C CA . TRP A 1 253 ? 8.977 -8.982 -2.802 1.00 98.00 253 TRP A CA 1
ATOM 1958 C C . TRP A 1 253 ? 9.875 -9.939 -3.603 1.00 98.00 253 TRP A C 1
ATOM 1960 O O . TRP A 1 253 ? 10.886 -9.519 -4.148 1.00 98.00 253 TRP A O 1
ATOM 1970 N N . PRO A 1 254 ? 9.482 -11.215 -3.809 1.00 97.75 254 PRO A N 1
ATOM 1971 C CA . PRO A 1 254 ? 10.230 -12.142 -4.663 1.00 97.75 254 PRO A CA 1
ATOM 1972 C C . PRO A 1 254 ? 10.011 -11.823 -6.156 1.00 97.75 254 PRO A C 1
ATOM 1974 O O . PRO A 1 254 ? 9.280 -12.532 -6.868 1.00 97.75 254 PRO A O 1
ATOM 1977 N N . TYR A 1 255 ? 10.622 -10.736 -6.639 1.00 98.44 255 TYR A N 1
ATOM 1978 C CA . TYR A 1 255 ? 10.385 -10.140 -7.958 1.00 98.44 255 TYR A CA 1
ATOM 1979 C C . TYR A 1 255 ? 10.559 -11.143 -9.091 1.00 98.44 255 TYR A C 1
ATOM 1981 O O . TYR A 1 255 ? 9.694 -11.249 -9.963 1.00 98.44 255 TYR A O 1
ATOM 1989 N N . HIS A 1 256 ? 11.629 -11.935 -9.061 1.00 97.62 256 HIS A N 1
ATOM 1990 C CA . HIS A 1 256 ? 11.898 -12.943 -10.084 1.00 97.62 256 HIS A CA 1
ATOM 1991 C C . HIS A 1 256 ? 10.742 -13.952 -10.220 1.00 97.62 256 HIS A C 1
ATOM 1993 O O . HIS A 1 256 ? 10.348 -14.314 -11.330 1.00 97.62 256 HIS A O 1
ATOM 1999 N N . THR A 1 257 ? 10.138 -14.378 -9.107 1.00 97.62 257 THR A N 1
ATOM 2000 C CA . THR A 1 257 ? 9.047 -15.363 -9.123 1.00 97.62 257 THR A CA 1
ATOM 2001 C C . THR A 1 257 ? 7.726 -14.726 -9.557 1.00 97.62 257 THR A C 1
ATOM 2003 O O . THR A 1 257 ? 7.014 -15.292 -10.393 1.00 97.62 257 THR A O 1
ATOM 2006 N N . ILE A 1 258 ? 7.417 -13.522 -9.064 1.00 98.12 258 ILE A N 1
ATOM 2007 C CA . ILE A 1 258 ? 6.218 -12.767 -9.461 1.00 98.12 258 ILE A CA 1
ATOM 2008 C C . ILE A 1 258 ? 6.256 -12.446 -10.961 1.00 98.12 258 ILE A C 1
ATOM 2010 O O . ILE A 1 258 ? 5.307 -12.749 -11.694 1.00 98.12 258 ILE A O 1
ATOM 2014 N N . MET A 1 259 ? 7.370 -11.887 -11.440 1.00 98.25 259 MET A N 1
ATOM 2015 C CA . MET A 1 259 ? 7.524 -11.494 -12.841 1.00 98.25 259 MET A CA 1
ATOM 2016 C C . MET A 1 259 ? 7.579 -12.707 -13.766 1.00 98.25 259 MET A C 1
ATOM 2018 O O . MET A 1 259 ? 7.051 -12.641 -14.876 1.00 98.25 259 MET A O 1
ATOM 2022 N N . TYR A 1 260 ? 8.127 -13.845 -13.322 1.00 97.12 260 TYR A N 1
ATOM 2023 C CA . TYR A 1 260 ? 8.105 -15.079 -14.109 1.00 97.12 260 TYR A CA 1
ATOM 2024 C C . TYR A 1 260 ? 6.672 -15.540 -14.400 1.00 97.12 260 TYR A C 1
ATOM 2026 O O . TYR A 1 260 ? 6.353 -15.921 -15.533 1.00 97.12 260 TYR A O 1
ATOM 2034 N N . VAL A 1 261 ? 5.787 -15.481 -13.398 1.00 95.50 261 VAL A N 1
ATOM 2035 C CA . VAL A 1 261 ? 4.377 -15.834 -13.585 1.00 95.50 261 VAL A CA 1
ATOM 2036 C C . VAL A 1 261 ? 3.697 -14.846 -14.530 1.00 95.50 261 VAL A C 1
ATOM 2038 O O . VAL A 1 261 ? 3.032 -15.288 -15.468 1.00 95.50 261 VAL A O 1
ATOM 2041 N N . LEU A 1 262 ? 3.906 -13.537 -14.357 1.00 96.81 262 LEU A N 1
ATOM 2042 C CA . LEU A 1 262 ? 3.336 -12.531 -15.258 1.00 96.81 262 LEU A CA 1
ATOM 2043 C C . LEU A 1 262 ? 3.800 -12.739 -16.708 1.00 96.81 262 LEU A C 1
ATOM 2045 O O . LEU A 1 262 ? 2.965 -12.864 -17.605 1.00 96.81 262 LEU A O 1
ATOM 2049 N N . LYS A 1 263 ? 5.114 -12.882 -16.922 1.00 96.94 263 LYS A N 1
ATOM 2050 C CA . LYS A 1 263 ? 5.730 -13.162 -18.227 1.00 96.94 263 LYS A CA 1
ATOM 2051 C C . LYS A 1 263 ? 5.118 -14.386 -18.897 1.00 96.94 263 LYS A C 1
ATOM 2053 O O . LYS A 1 263 ? 4.804 -14.362 -20.082 1.00 96.94 263 LYS A O 1
ATOM 2058 N N . ARG A 1 264 ? 4.935 -15.481 -18.153 1.00 95.75 264 ARG A N 1
ATOM 2059 C CA . ARG A 1 264 ? 4.327 -16.695 -18.705 1.00 95.75 264 ARG A CA 1
ATOM 2060 C C . ARG A 1 264 ? 2.920 -16.420 -19.244 1.00 95.75 264 ARG A C 1
ATOM 2062 O O . ARG A 1 264 ? 2.570 -16.927 -20.305 1.00 95.75 264 ARG A O 1
ATOM 2069 N N . TYR A 1 265 ? 2.113 -15.650 -18.519 1.00 94.69 265 TYR A N 1
ATOM 2070 C CA . TYR A 1 265 ? 0.745 -15.342 -18.936 1.00 94.69 265 TYR A CA 1
ATOM 2071 C C . TYR A 1 265 ? 0.704 -14.435 -20.162 1.00 94.69 265 TYR A C 1
ATOM 2073 O O . TYR A 1 265 ? -0.076 -14.701 -21.079 1.00 94.69 265 TYR A O 1
ATOM 2081 N N . THR A 1 266 ? 1.558 -13.414 -20.209 1.00 94.62 266 THR A N 1
ATOM 2082 C CA . THR A 1 266 ? 1.627 -12.501 -21.354 1.00 94.62 266 THR A CA 1
ATOM 2083 C C . THR A 1 266 ? 2.164 -13.194 -22.606 1.00 94.62 266 THR A C 1
ATOM 2085 O O . THR A 1 266 ? 1.590 -13.033 -23.680 1.00 94.62 266 THR A O 1
ATOM 2088 N N . ASP A 1 267 ? 3.186 -14.044 -22.491 1.00 93.31 267 ASP A N 1
ATOM 2089 C CA . ASP A 1 267 ? 3.723 -14.819 -23.620 1.00 93.31 267 ASP A CA 1
ATOM 2090 C C . ASP A 1 267 ? 2.718 -15.868 -24.141 1.00 93.31 267 ASP A C 1
ATOM 2092 O O . ASP A 1 267 ? 2.647 -16.145 -25.339 1.00 93.31 267 ASP A O 1
ATOM 2096 N N . GLU A 1 268 ? 1.891 -16.437 -23.256 1.00 94.12 268 GLU A N 1
ATOM 2097 C CA . GLU A 1 268 ? 0.796 -17.346 -23.621 1.00 94.12 268 GLU A CA 1
ATOM 2098 C C . GLU A 1 268 ? -0.458 -16.605 -24.144 1.00 94.12 268 GLU A C 1
ATOM 2100 O O . GLU A 1 268 ? -1.452 -17.258 -24.469 1.00 94.12 268 GLU A O 1
ATOM 2105 N N . ASN A 1 269 ? -0.434 -15.266 -24.244 1.00 88.75 269 ASN A N 1
ATOM 2106 C CA . ASN A 1 269 ? -1.576 -14.406 -24.597 1.00 88.75 269 ASN A CA 1
ATOM 2107 C C . ASN A 1 269 ? -2.821 -14.665 -23.729 1.00 88.75 269 ASN A C 1
ATOM 2109 O O . ASN A 1 269 ? -3.959 -14.686 -24.210 1.00 88.75 269 ASN A O 1
ATOM 2113 N N . ARG A 1 270 ? -2.610 -14.913 -22.434 1.00 90.94 270 ARG A N 1
ATOM 2114 C CA . ARG A 1 270 ? -3.677 -15.159 -21.462 1.00 90.94 270 ARG A CA 1
ATOM 2115 C C . ARG A 1 270 ? -4.006 -13.870 -20.730 1.00 90.94 270 ARG A C 1
ATOM 2117 O O . ARG A 1 270 ? -3.126 -13.210 -20.189 1.00 90.94 270 ARG A O 1
ATOM 2124 N N . THR A 1 271 ? -5.292 -13.553 -20.645 1.00 86.19 271 THR A N 1
ATOM 2125 C CA . THR A 1 271 ? -5.766 -12.443 -19.816 1.00 86.19 271 THR A CA 1
ATOM 2126 C C . THR A 1 271 ? -5.632 -12.796 -18.339 1.00 86.19 271 THR A C 1
ATOM 2128 O O . THR A 1 271 ? -6.033 -13.884 -17.916 1.00 86.19 271 THR A O 1
ATOM 2131 N N . LEU A 1 272 ? -5.104 -11.859 -17.558 1.00 89.31 272 LEU A N 1
ATOM 2132 C CA . LEU A 1 272 ? -4.972 -11.966 -16.114 1.00 89.31 272 LEU A CA 1
ATOM 2133 C C . LEU A 1 272 ? -5.815 -10.869 -15.462 1.00 89.31 272 LEU A C 1
ATOM 2135 O O . LEU A 1 272 ? -5.614 -9.696 -15.754 1.00 89.31 272 LEU A O 1
ATOM 2139 N N . SER A 1 273 ? -6.778 -11.254 -14.619 1.00 92.38 273 SER A N 1
ATOM 2140 C CA . SER A 1 273 ? -7.541 -10.272 -13.838 1.00 92.38 273 SER A CA 1
ATOM 2141 C C . SER A 1 273 ? -6.703 -9.732 -12.685 1.00 92.38 273 SER A C 1
ATOM 2143 O O . SER A 1 273 ? -5.882 -10.463 -12.124 1.00 92.38 273 SER A O 1
ATOM 2145 N N . GLU A 1 274 ? -6.975 -8.496 -12.280 1.00 92.44 274 GLU A N 1
ATOM 2146 C CA . GLU A 1 274 ? -6.324 -7.818 -11.159 1.00 92.44 274 GLU A CA 1
ATOM 2147 C C . GLU A 1 274 ? -6.458 -8.648 -9.867 1.00 92.44 274 GLU A C 1
ATOM 2149 O O . GLU A 1 274 ? -5.488 -8.847 -9.141 1.00 92.44 274 GLU A O 1
ATOM 2154 N N . ALA A 1 275 ? -7.634 -9.247 -9.639 1.00 94.50 275 ALA A N 1
ATOM 2155 C CA . ALA A 1 275 ? -7.905 -10.127 -8.501 1.00 94.50 275 ALA A CA 1
ATOM 2156 C C . ALA A 1 275 ? -7.046 -11.400 -8.495 1.00 94.50 275 ALA A C 1
ATOM 2158 O O . ALA A 1 275 ? -6.500 -11.782 -7.463 1.00 94.50 275 ALA A O 1
ATOM 2159 N N . THR A 1 276 ? -6.925 -12.068 -9.648 1.00 95.38 276 THR A N 1
ATOM 2160 C CA . THR A 1 276 ? -6.098 -13.282 -9.758 1.00 95.38 276 THR A CA 1
ATOM 2161 C C . THR A 1 276 ? -4.621 -12.951 -9.602 1.00 95.38 276 THR A C 1
ATOM 2163 O O . THR A 1 276 ? -3.898 -13.695 -8.946 1.00 95.38 276 THR A O 1
ATOM 2166 N N . PHE A 1 277 ? -4.176 -11.835 -10.184 1.00 95.69 277 PHE A N 1
ATOM 2167 C CA . PHE A 1 277 ? -2.788 -11.417 -10.060 1.00 95.69 277 PHE A CA 1
ATOM 2168 C C . PHE A 1 277 ? -2.433 -11.077 -8.611 1.00 95.69 277 PHE A C 1
ATOM 2170 O O . PHE A 1 277 ? -1.435 -11.580 -8.102 1.00 95.69 277 PHE A O 1
ATOM 2177 N N . ALA A 1 278 ? -3.288 -10.316 -7.921 1.00 97.31 278 ALA A N 1
ATOM 2178 C CA . ALA A 1 278 ? -3.095 -9.976 -6.517 1.00 97.31 278 ALA A CA 1
ATOM 2179 C C . ALA A 1 278 ? -3.038 -11.219 -5.611 1.00 97.31 278 ALA A C 1
ATOM 2181 O O . ALA A 1 278 ? -2.149 -11.314 -4.769 1.00 97.31 278 ALA A O 1
ATOM 2182 N N . ASP A 1 279 ? -3.919 -12.208 -5.812 1.00 97.12 279 ASP A N 1
ATOM 2183 C CA . ASP A 1 279 ? -3.862 -13.481 -5.073 1.00 97.12 279 ASP A CA 1
ATOM 2184 C C . ASP A 1 279 ? -2.543 -14.234 -5.295 1.00 97.12 279 ASP A C 1
ATOM 2186 O O . ASP A 1 279 ? -2.010 -14.816 -4.350 1.00 97.12 279 ASP A O 1
ATOM 2190 N N . TRP A 1 280 ? -1.975 -14.205 -6.503 1.00 96.94 280 TRP A N 1
ATOM 2191 C CA . TRP A 1 280 ? -0.676 -14.834 -6.751 1.00 96.94 280 TRP A CA 1
ATOM 2192 C C . TRP A 1 280 ? 0.477 -14.092 -6.112 1.00 96.94 280 TRP A C 1
ATOM 2194 O O . TRP A 1 280 ? 1.300 -14.747 -5.487 1.00 96.94 280 TRP A O 1
ATOM 2204 N N . VAL A 1 281 ? 0.532 -12.765 -6.227 1.00 98.31 281 VAL A N 1
ATOM 2205 C CA . VAL A 1 281 ? 1.574 -11.972 -5.560 1.00 98.31 281 VAL A CA 1
ATOM 2206 C C . VAL A 1 281 ? 1.555 -12.253 -4.057 1.00 98.31 281 VAL A C 1
ATOM 2208 O O . VAL A 1 281 ? 2.581 -12.614 -3.491 1.00 98.31 281 VAL A O 1
ATOM 2211 N N . VAL A 1 282 ? 0.368 -12.220 -3.441 1.00 98.50 282 VAL A N 1
ATOM 2212 C CA . VAL A 1 282 ? 0.182 -12.542 -2.019 1.00 98.50 282 VAL A CA 1
ATOM 2213 C C . VAL A 1 282 ? 0.633 -13.963 -1.683 1.00 98.50 282 VAL A C 1
ATOM 2215 O O . VAL A 1 282 ? 1.280 -14.163 -0.664 1.00 98.50 282 VAL A O 1
ATOM 2218 N N . ARG A 1 283 ? 0.336 -14.969 -2.512 1.00 97.56 283 ARG A N 1
ATOM 2219 C CA . ARG A 1 283 ? 0.809 -16.346 -2.269 1.00 97.56 283 ARG A CA 1
ATOM 2220 C C . ARG A 1 283 ? 2.321 -16.479 -2.384 1.00 97.56 283 ARG A C 1
ATOM 2222 O O . ARG A 1 283 ? 2.931 -17.049 -1.494 1.00 97.56 283 ARG A O 1
ATOM 2229 N N . LEU A 1 284 ? 2.898 -15.960 -3.462 1.00 97.81 284 LEU A N 1
ATOM 2230 C CA . LEU A 1 284 ? 4.325 -16.089 -3.750 1.00 97.81 284 LEU A CA 1
ATOM 2231 C C . LEU A 1 284 ? 5.178 -15.381 -2.698 1.00 97.81 284 LEU A C 1
ATOM 2233 O O . LEU A 1 284 ? 6.212 -15.909 -2.309 1.00 97.81 284 LEU A O 1
ATOM 2237 N N . TYR A 1 285 ? 4.716 -14.229 -2.209 1.00 98.00 285 TYR A N 1
ATOM 2238 C CA . TYR A 1 285 ? 5.339 -13.536 -1.087 1.00 98.00 285 TYR A CA 1
ATOM 2239 C C . TYR A 1 285 ? 5.279 -14.360 0.207 1.00 98.00 285 TYR A C 1
ATOM 2241 O O . TYR A 1 285 ? 6.260 -14.465 0.931 1.00 98.00 285 TYR A O 1
ATOM 2249 N N . MET A 1 286 ? 4.140 -14.985 0.513 1.00 96.88 286 MET A N 1
ATOM 2250 C CA . MET A 1 286 ? 4.035 -15.822 1.717 1.00 96.88 286 MET A CA 1
ATOM 2251 C C . MET A 1 286 ? 4.953 -17.040 1.632 1.00 96.88 286 MET A C 1
ATOM 2253 O O . MET A 1 286 ? 5.639 -17.363 2.597 1.00 96.88 286 MET A O 1
ATOM 2257 N N . ASP A 1 287 ? 5.026 -17.662 0.454 1.00 96.00 287 ASP A N 1
ATOM 2258 C CA . ASP A 1 287 ? 5.923 -18.788 0.199 1.00 96.00 287 ASP A CA 1
ATOM 2259 C C . ASP A 1 287 ? 7.411 -18.392 0.353 1.00 96.00 287 ASP A C 1
ATOM 2261 O O . ASP A 1 287 ? 8.231 -19.247 0.688 1.00 96.00 287 ASP A O 1
ATOM 2265 N N . SER A 1 288 ? 7.784 -17.117 0.143 1.00 96.19 288 SER A N 1
ATOM 2266 C CA . SER A 1 288 ? 9.164 -16.638 0.340 1.00 96.19 288 SER A CA 1
ATOM 2267 C C . SER A 1 288 ? 9.531 -16.332 1.795 1.00 96.19 288 SER A C 1
ATOM 2269 O O . SER A 1 288 ? 10.717 -16.187 2.086 1.00 96.19 288 SER A O 1
ATOM 2271 N N . TYR A 1 289 ? 8.553 -16.270 2.704 1.00 95.50 289 TYR A N 1
ATOM 2272 C CA . TYR A 1 289 ? 8.732 -15.869 4.107 1.00 95.50 289 TYR A CA 1
ATOM 2273 C C . TYR A 1 289 ? 8.131 -16.878 5.101 1.00 95.50 289 TYR A C 1
ATOM 2275 O O . TYR A 1 289 ? 7.628 -16.511 6.165 1.00 95.50 289 TYR A O 1
ATOM 2283 N N . GLU A 1 290 ? 8.177 -18.174 4.770 1.00 89.62 290 GLU A N 1
ATOM 2284 C CA . GLU A 1 290 ? 7.665 -19.233 5.647 1.00 89.62 290 GLU A CA 1
ATOM 2285 C C . GLU A 1 290 ? 8.337 -19.184 7.034 1.00 89.62 290 GLU A C 1
ATOM 2287 O O . GLU A 1 290 ? 9.544 -19.392 7.181 1.00 89.62 290 GLU A O 1
ATOM 2292 N N . GLY A 1 291 ? 7.528 -18.957 8.073 1.00 87.56 291 GLY A N 1
ATOM 2293 C CA . GLY A 1 291 ? 7.973 -18.922 9.468 1.00 87.56 291 GLY A CA 1
ATOM 2294 C C . GLY A 1 291 ? 8.273 -17.531 10.033 1.00 87.56 291 GLY A C 1
ATOM 2295 O O . GLY A 1 291 ? 8.493 -17.435 11.244 1.00 87.56 291 GLY A O 1
ATOM 2296 N N . ASP A 1 292 ? 8.230 -16.482 9.211 1.00 92.19 292 ASP A N 1
ATOM 2297 C CA . ASP A 1 292 ? 8.308 -15.092 9.665 1.00 92.19 292 ASP A CA 1
ATOM 2298 C C . ASP A 1 292 ? 6.919 -14.539 10.037 1.00 92.19 292 ASP A C 1
ATOM 2300 O O . ASP A 1 292 ? 5.884 -15.086 9.657 1.00 92.19 292 ASP A O 1
ATOM 2304 N N . ASP A 1 293 ? 6.892 -13.448 10.810 1.00 93.94 293 ASP A N 1
ATOM 2305 C CA . ASP A 1 293 ? 5.664 -12.699 11.096 1.00 93.94 293 ASP A CA 1
ATOM 2306 C C . ASP A 1 293 ? 5.437 -11.655 9.986 1.00 93.94 293 ASP A C 1
ATOM 2308 O O . ASP A 1 293 ? 5.934 -10.532 10.086 1.00 93.94 293 ASP A O 1
ATOM 2312 N N . VAL A 1 294 ? 4.712 -12.022 8.925 1.00 96.88 294 VAL A N 1
ATOM 2313 C CA . VAL A 1 294 ? 4.481 -11.164 7.746 1.00 96.88 294 VAL A CA 1
ATOM 2314 C C . VAL A 1 294 ? 3.015 -11.133 7.322 1.00 96.88 294 VAL A C 1
ATOM 2316 O O . VAL A 1 294 ? 2.246 -12.059 7.583 1.00 96.88 294 VAL A O 1
ATOM 2319 N N . THR A 1 295 ? 2.615 -10.063 6.631 1.00 98.31 295 THR A N 1
ATOM 2320 C CA . THR A 1 295 ? 1.273 -9.926 6.047 1.00 98.31 295 THR A CA 1
ATOM 2321 C C . THR A 1 295 ? 1.370 -9.426 4.615 1.00 98.31 295 THR A C 1
ATOM 2323 O O . THR A 1 295 ? 2.234 -8.615 4.314 1.00 98.31 295 THR A O 1
ATOM 2326 N N . LEU A 1 296 ? 0.465 -9.853 3.739 1.00 98.62 296 LEU A N 1
ATOM 2327 C CA . LEU A 1 296 ? 0.284 -9.228 2.434 1.00 98.62 296 LEU A CA 1
ATOM 2328 C C . LEU A 1 296 ? -1.157 -9.423 1.984 1.00 98.62 296 LEU A C 1
ATOM 2330 O O . LEU A 1 296 ? -1.774 -10.476 2.178 1.00 98.62 296 LEU A O 1
ATOM 2334 N N . SER A 1 297 ? -1.698 -8.380 1.377 1.00 98.69 297 SER A N 1
ATOM 2335 C CA . SER A 1 297 ? -3.092 -8.331 0.969 1.00 98.69 297 SER A CA 1
ATOM 2336 C C . SER A 1 297 ? -3.232 -7.698 -0.403 1.00 98.69 297 SER A C 1
ATOM 2338 O O . SER A 1 297 ? -2.477 -6.800 -0.758 1.00 98.69 297 SER A O 1
ATOM 2340 N N . GLY A 1 298 ? -4.205 -8.186 -1.163 1.00 98.62 298 GLY A N 1
ATOM 2341 C CA . GLY A 1 298 ? -4.703 -7.566 -2.379 1.00 98.62 298 GLY A CA 1
ATOM 2342 C C . GLY A 1 298 ? -6.058 -6.933 -2.095 1.00 98.62 298 GLY A C 1
ATOM 2343 O O . GLY A 1 298 ? -6.959 -7.612 -1.600 1.00 98.62 298 GLY A O 1
ATOM 2344 N N . ILE A 1 299 ? -6.215 -5.661 -2.432 1.00 98.62 299 ILE A N 1
ATOM 2345 C CA . ILE A 1 299 ? -7.385 -4.843 -2.123 1.00 98.62 299 ILE A CA 1
ATOM 2346 C C . ILE A 1 299 ? -8.000 -4.327 -3.416 1.00 98.62 299 ILE A C 1
ATOM 2348 O O . ILE A 1 299 ? -7.308 -3.760 -4.254 1.00 98.62 299 ILE A O 1
ATOM 2352 N N . ASN A 1 300 ? -9.306 -4.514 -3.577 1.00 97.81 300 ASN A N 1
ATOM 2353 C CA . ASN A 1 300 ? -10.098 -3.914 -4.641 1.00 97.81 300 ASN A CA 1
ATOM 2354 C C . ASN A 1 300 ? -10.448 -2.485 -4.243 1.00 97.81 300 ASN A C 1
ATOM 2356 O O . ASN A 1 300 ? -11.268 -2.273 -3.349 1.00 97.81 300 ASN A O 1
ATOM 2360 N N . THR A 1 301 ? -9.861 -1.518 -4.934 1.00 95.31 301 THR A N 1
ATOM 2361 C CA . THR A 1 301 ? -9.985 -0.096 -4.617 1.00 95.31 301 THR A CA 1
ATOM 2362 C C . THR A 1 301 ? -11.040 0.621 -5.444 1.00 95.31 301 THR A C 1
ATOM 2364 O O . THR A 1 301 ? -11.047 1.842 -5.488 1.00 95.31 301 THR A O 1
ATOM 2367 N N . THR A 1 302 ? -11.975 -0.092 -6.079 1.00 91.50 302 THR A N 1
ATOM 2368 C CA . THR A 1 302 ? -13.087 0.570 -6.782 1.00 91.50 302 THR A CA 1
ATOM 2369 C C . THR A 1 302 ? -13.808 1.571 -5.871 1.00 91.50 302 THR A C 1
ATOM 2371 O O . THR A 1 302 ? -14.295 1.207 -4.799 1.00 91.50 302 THR A O 1
ATOM 2374 N N . GLU A 1 303 ? -13.900 2.831 -6.317 1.00 88.00 303 GLU A N 1
ATOM 2375 C CA . GLU A 1 303 ? -14.449 3.953 -5.535 1.00 88.00 303 GLU A CA 1
ATOM 2376 C C . GLU A 1 303 ? -15.810 3.603 -4.922 1.00 88.00 303 GLU A C 1
ATOM 2378 O O . GLU A 1 303 ? -15.990 3.679 -3.712 1.00 88.00 303 GLU A O 1
ATOM 2383 N N . ARG A 1 304 ? -16.728 3.063 -5.735 1.00 89.94 304 ARG A N 1
ATOM 2384 C CA . ARG A 1 304 ? -18.058 2.631 -5.284 1.00 89.94 304 ARG A CA 1
ATOM 2385 C C . ARG A 1 304 ? -18.017 1.620 -4.131 1.00 89.94 304 ARG A C 1
ATOM 2387 O O . ARG A 1 304 ? -18.908 1.634 -3.283 1.00 89.94 304 ARG A O 1
ATOM 2394 N N . GLY A 1 305 ? -17.044 0.710 -4.133 1.00 92.56 305 GLY A N 1
ATOM 2395 C CA . GLY A 1 305 ? -16.891 -0.277 -3.069 1.00 92.56 305 GLY A CA 1
ATOM 2396 C C . GLY A 1 305 ? -16.498 0.388 -1.753 1.00 92.56 305 GLY A C 1
ATOM 2397 O O . GLY A 1 305 ? -17.119 0.128 -0.722 1.00 92.56 305 GLY A O 1
ATOM 2398 N N . PHE A 1 306 ? -15.516 1.288 -1.800 1.00 92.75 306 PHE A N 1
ATOM 2399 C CA . PHE A 1 306 ? -15.063 2.043 -0.633 1.00 92.75 306 PHE A CA 1
ATOM 2400 C C . PHE A 1 306 ? -16.083 3.076 -0.146 1.00 92.75 306 PHE A C 1
ATOM 2402 O O . PHE A 1 306 ? -16.214 3.248 1.062 1.00 92.75 306 PHE A O 1
ATOM 2409 N N . ASP A 1 307 ? -16.859 3.705 -1.029 1.00 92.94 307 ASP A N 1
ATOM 2410 C CA . ASP A 1 307 ? -17.971 4.579 -0.639 1.00 92.94 307 ASP A CA 1
ATOM 2411 C C . ASP A 1 307 ? -19.004 3.812 0.194 1.00 92.94 307 ASP A C 1
ATOM 2413 O O . ASP A 1 307 ? -19.412 4.268 1.261 1.00 92.94 307 ASP A O 1
ATOM 2417 N N . ALA A 1 308 ? -19.371 2.602 -0.243 1.00 94.81 308 ALA A N 1
ATOM 2418 C CA . ALA A 1 308 ? -20.332 1.764 0.470 1.00 94.81 308 ALA A CA 1
ATOM 2419 C C . ALA A 1 308 ? -19.820 1.305 1.846 1.00 94.81 308 ALA A C 1
ATOM 2421 O O . ALA A 1 308 ? -20.610 1.185 2.781 1.00 94.81 308 ALA A O 1
ATOM 2422 N N . VAL A 1 309 ? -18.516 1.039 1.990 1.00 96.31 309 VAL A N 1
ATOM 2423 C CA . VAL A 1 309 ? -17.919 0.707 3.296 1.00 96.31 309 VAL A CA 1
ATOM 2424 C C . VAL A 1 309 ? -17.801 1.949 4.178 1.00 96.31 309 VAL A C 1
ATOM 2426 O O . VAL A 1 309 ? -18.139 1.882 5.358 1.00 96.31 309 VAL A O 1
ATOM 2429 N N . THR A 1 310 ? -17.398 3.086 3.608 1.00 95.19 310 THR A N 1
ATOM 2430 C CA . THR A 1 310 ? -17.265 4.360 4.330 1.00 95.19 310 THR A CA 1
ATOM 2431 C C . THR A 1 310 ? -18.611 4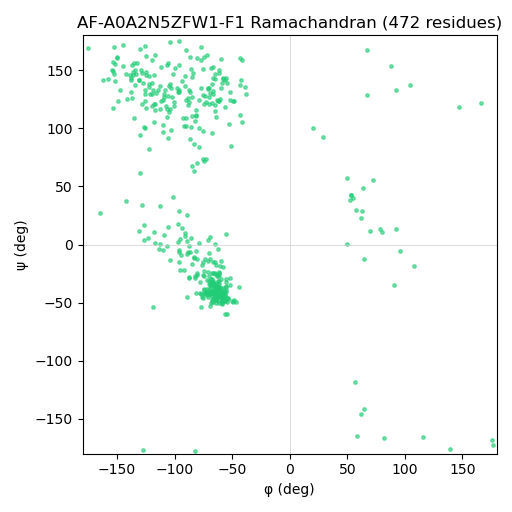.803 4.890 1.00 95.19 310 THR A C 1
ATOM 2433 O O . THR A 1 310 ? -18.679 5.155 6.058 1.00 95.19 310 THR A O 1
ATOM 2436 N N . GLU A 1 311 ? -19.704 4.658 4.132 1.00 95.69 311 GLU A N 1
ATOM 2437 C CA . GLU A 1 311 ? -21.064 4.930 4.622 1.00 95.69 311 GLU A CA 1
ATOM 2438 C C . GLU A 1 311 ? -21.396 4.122 5.893 1.00 95.69 311 GLU A C 1
ATOM 2440 O O . GLU A 1 311 ? -22.019 4.639 6.823 1.00 95.69 311 GLU A O 1
ATOM 2445 N N . LYS A 1 312 ? -20.962 2.856 5.971 1.00 98.06 312 LYS A N 1
ATOM 2446 C CA . LYS A 1 312 ? -21.175 2.015 7.162 1.00 98.06 312 LYS A CA 1
ATOM 2447 C C . LYS A 1 312 ? -20.263 2.391 8.320 1.00 98.06 312 LYS A C 1
ATOM 2449 O O . LYS A 1 312 ? -20.721 2.392 9.461 1.00 98.06 312 LYS A O 1
ATOM 2454 N N . ILE A 1 313 ? -19.009 2.738 8.036 1.00 97.81 313 ILE A N 1
ATOM 2455 C CA . ILE A 1 313 ? -18.088 3.256 9.054 1.00 97.81 313 ILE A CA 1
ATOM 2456 C C . ILE A 1 313 ? -18.654 4.550 9.644 1.00 97.81 313 ILE A C 1
ATOM 2458 O O . ILE A 1 313 ? -18.675 4.697 10.863 1.00 97.81 313 ILE A O 1
ATOM 2462 N N . ASP A 1 314 ? -19.179 5.446 8.813 1.00 97.19 314 ASP A N 1
ATOM 2463 C CA . ASP A 1 314 ? -19.756 6.716 9.247 1.00 97.19 314 ASP A CA 1
ATOM 2464 C C . ASP A 1 314 ? -21.002 6.515 10.114 1.00 97.19 314 ASP A C 1
ATOM 2466 O O . ASP A 1 314 ? -21.123 7.146 11.165 1.00 97.19 314 ASP A O 1
ATOM 2470 N N . ALA A 1 315 ? -21.887 5.586 9.739 1.00 98.06 315 ALA A N 1
ATOM 2471 C CA . ALA A 1 315 ? -23.048 5.222 10.551 1.00 98.06 315 ALA A CA 1
ATOM 2472 C C . ALA A 1 315 ? -22.646 4.662 11.930 1.00 98.06 315 ALA A C 1
ATOM 2474 O O . ALA A 1 315 ? -23.235 5.029 12.947 1.00 98.06 315 ALA A O 1
ATOM 2475 N N . LEU A 1 316 ? -21.608 3.818 11.988 1.00 98.62 316 LEU A N 1
ATOM 2476 C CA . LEU A 1 316 ? -21.049 3.339 13.254 1.00 98.62 316 LEU A CA 1
ATOM 2477 C C . LEU A 1 316 ? -20.442 4.492 14.073 1.00 98.62 316 LEU A C 1
ATOM 2479 O O . LEU A 1 316 ? -20.669 4.576 15.282 1.00 98.62 316 LEU A O 1
ATOM 2483 N N . CYS A 1 317 ? -19.702 5.398 13.427 1.00 98.19 317 CYS A N 1
ATOM 2484 C CA . CYS A 1 317 ? -19.111 6.566 14.080 1.00 98.19 317 CYS A CA 1
ATOM 2485 C C . CYS A 1 317 ? -20.185 7.433 14.746 1.00 98.19 317 CYS A C 1
ATOM 2487 O O . CYS A 1 317 ? -20.011 7.808 15.903 1.00 98.19 317 CYS A O 1
ATOM 2489 N N . GLU A 1 318 ? -21.309 7.700 14.070 1.00 97.88 318 GLU A N 1
ATOM 2490 C CA . GLU A 1 318 ? -22.433 8.475 14.621 1.00 97.88 318 GLU A CA 1
ATOM 2491 C C . GLU A 1 318 ? -22.985 7.883 15.925 1.00 97.88 318 GLU A C 1
ATOM 2493 O O . GLU A 1 318 ? -23.245 8.617 16.882 1.00 97.88 318 GLU A O 1
ATOM 2498 N N . LEU A 1 319 ? -23.143 6.559 15.979 1.00 98.44 319 LEU A N 1
ATOM 2499 C CA . LEU A 1 319 ? -23.623 5.867 17.175 1.00 98.44 319 LEU A CA 1
ATOM 2500 C C . LEU A 1 319 ? -22.591 5.919 18.304 1.00 98.44 319 LEU A C 1
ATOM 2502 O O . LEU A 1 319 ? -22.939 6.159 19.462 1.00 98.44 319 LEU A O 1
ATOM 2506 N N . LEU A 1 320 ? -21.314 5.726 17.972 1.00 98.31 320 LEU A N 1
ATOM 2507 C CA . LEU A 1 320 ? -20.231 5.750 18.948 1.00 98.31 320 LEU A CA 1
ATOM 2508 C C . LEU A 1 320 ? -20.090 7.136 19.589 1.00 98.31 320 LEU A C 1
ATOM 2510 O O . LEU A 1 320 ? -20.018 7.217 20.813 1.00 98.31 320 LEU A O 1
ATOM 2514 N N . VAL A 1 321 ? -20.106 8.228 18.815 1.00 97.56 321 VAL A N 1
ATOM 2515 C CA . VAL A 1 321 ? -19.888 9.589 19.353 1.00 97.56 321 VAL A CA 1
ATOM 2516 C C . VAL A 1 321 ? -21.037 10.125 20.215 1.00 97.56 321 VAL A C 1
ATOM 2518 O O . VAL A 1 321 ? -20.848 11.117 20.931 1.00 97.56 321 VAL A O 1
ATOM 2521 N N . ALA A 1 322 ? -22.205 9.476 20.173 1.00 96.69 322 ALA A N 1
ATOM 2522 C CA . ALA A 1 322 ? -23.403 9.880 20.905 1.00 96.69 322 ALA A CA 1
ATOM 2523 C C . ALA A 1 322 ? -23.250 9.807 22.438 1.00 96.69 322 ALA A C 1
ATOM 2525 O O . ALA A 1 322 ? -23.934 10.549 23.145 1.00 96.69 322 ALA A O 1
ATOM 2526 N N . ASP A 1 323 ? -22.343 8.965 22.947 1.00 95.50 323 ASP A N 1
ATOM 2527 C CA . ASP A 1 323 ? -22.067 8.805 24.379 1.00 95.50 323 ASP A CA 1
ATOM 2528 C C . ASP A 1 323 ? -20.552 8.781 24.652 1.00 95.50 323 ASP A C 1
ATOM 2530 O O . ASP A 1 323 ? -19.782 8.135 23.942 1.00 95.50 323 ASP A O 1
ATOM 2534 N N . ASP A 1 324 ? -20.109 9.482 25.699 1.00 93.31 324 ASP A N 1
ATOM 2535 C CA . ASP A 1 324 ? -18.709 9.469 26.135 1.00 93.31 324 ASP A CA 1
ATOM 2536 C C . ASP A 1 324 ? -18.283 8.060 26.592 1.00 93.31 324 ASP A C 1
ATOM 2538 O O . ASP A 1 324 ? -17.142 7.660 26.347 1.00 93.31 324 ASP A O 1
ATOM 2542 N N . ASP A 1 325 ? -19.181 7.290 27.216 1.00 92.81 325 ASP A N 1
ATOM 2543 C CA . ASP A 1 325 ? -18.863 5.953 27.738 1.00 92.81 325 ASP A CA 1
ATOM 2544 C C . ASP A 1 325 ? -18.560 4.945 26.615 1.00 92.81 325 ASP A C 1
ATOM 2546 O O . ASP A 1 325 ? -17.768 4.013 26.804 1.00 92.81 325 ASP A O 1
ATOM 2550 N N . ASN A 1 326 ? -19.082 5.180 25.406 1.00 96.56 326 ASN A N 1
ATOM 2551 C CA . ASN A 1 326 ? -18.749 4.378 24.230 1.00 96.56 326 ASN A CA 1
ATOM 2552 C C . ASN A 1 326 ? -17.260 4.468 23.877 1.00 96.56 326 ASN A C 1
ATOM 2554 O O . ASN A 1 326 ? -16.697 3.492 23.392 1.00 96.56 326 ASN A O 1
ATOM 2558 N N . MET A 1 327 ? -16.582 5.591 24.141 1.00 94.06 327 MET A N 1
ATOM 2559 C CA . MET A 1 327 ? -15.156 5.723 23.812 1.00 94.06 327 MET A CA 1
ATOM 2560 C C . MET A 1 327 ? -14.275 4.808 24.672 1.00 94.06 327 MET A C 1
ATOM 2562 O O . MET A 1 327 ? -13.260 4.308 24.190 1.00 94.06 327 MET A O 1
ATOM 2566 N N . LEU A 1 328 ? -14.662 4.550 25.928 1.00 90.50 328 LEU A N 1
ATOM 2567 C CA . LEU A 1 328 ? -13.943 3.625 26.815 1.00 90.50 328 LEU A CA 1
ATOM 2568 C C . LEU A 1 328 ? -14.114 2.167 26.376 1.00 90.50 328 LEU A C 1
ATOM 2570 O O . LEU A 1 328 ? -13.150 1.398 26.359 1.00 90.50 328 LEU A O 1
ATOM 2574 N N . LYS A 1 329 ? -15.330 1.797 25.978 1.00 94.38 329 LYS A N 1
ATOM 2575 C CA . LYS A 1 329 ? -15.610 0.486 25.388 1.00 94.38 329 LYS A CA 1
ATOM 2576 C C . LYS A 1 329 ? -14.879 0.298 24.060 1.00 94.38 329 LYS A C 1
ATOM 2578 O O . LYS A 1 329 ? -14.166 -0.682 23.882 1.00 94.38 329 LYS A O 1
ATOM 2583 N N . LEU A 1 330 ? -14.936 1.291 23.172 1.00 96.00 330 LEU A N 1
ATOM 2584 C C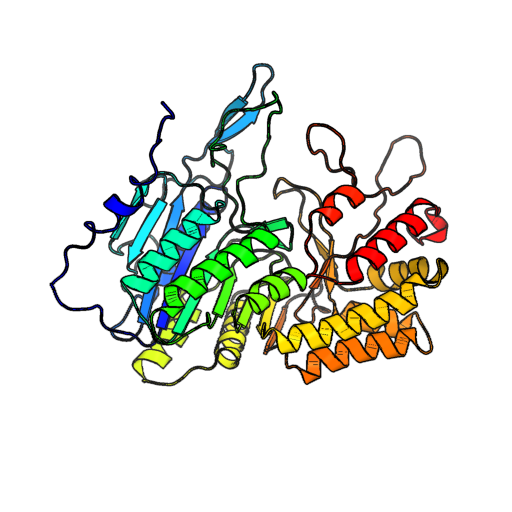A . LEU A 1 330 ? -14.186 1.290 21.915 1.00 96.00 330 LEU A CA 1
ATOM 2585 C C . LEU A 1 330 ? -12.676 1.149 22.155 1.00 96.00 330 LEU A C 1
ATOM 2587 O O . LEU A 1 330 ? -12.018 0.379 21.463 1.00 96.00 330 LEU A O 1
ATOM 2591 N N . HIS A 1 331 ? -12.127 1.838 23.161 1.00 92.06 331 HIS A N 1
ATOM 2592 C CA . HIS A 1 331 ? -10.729 1.671 23.559 1.00 92.06 331 HIS A CA 1
ATOM 2593 C C . HIS A 1 331 ? -10.422 0.229 23.983 1.00 92.06 331 HIS A C 1
ATOM 2595 O O . HIS A 1 331 ? -9.387 -0.317 23.608 1.00 92.06 331 HIS A O 1
ATOM 2601 N N . THR A 1 332 ? -11.318 -0.399 24.746 1.00 90.75 332 THR A N 1
ATOM 2602 C CA . THR A 1 332 ? -11.185 -1.802 25.165 1.00 90.75 332 THR A CA 1
ATOM 2603 C C . THR A 1 332 ? -11.180 -2.740 23.962 1.00 90.75 332 THR A C 1
ATOM 2605 O O . THR A 1 332 ? -10.244 -3.524 23.821 1.00 90.75 332 THR A O 1
ATOM 2608 N N . ALA A 1 333 ? -12.128 -2.577 23.036 1.00 95.38 333 ALA A N 1
ATOM 2609 C CA . ALA A 1 333 ? -12.158 -3.325 21.782 1.00 95.38 333 ALA A CA 1
ATOM 2610 C C . ALA A 1 333 ? -10.857 -3.150 20.972 1.00 95.38 333 ALA A C 1
ATOM 2612 O O . ALA A 1 333 ? -10.236 -4.134 20.566 1.00 95.38 333 ALA A O 1
ATOM 2613 N N . ALA A 1 334 ? -10.385 -1.911 20.800 1.00 92.75 334 ALA A N 1
ATOM 2614 C CA . ALA A 1 334 ? -9.180 -1.602 20.031 1.00 92.75 334 ALA A CA 1
ATOM 2615 C C . ALA A 1 334 ? -7.882 -2.144 20.664 1.00 92.75 334 ALA A C 1
ATOM 2617 O O . ALA A 1 334 ? -6.949 -2.502 19.945 1.00 92.75 334 ALA A O 1
ATOM 2618 N N . LYS A 1 335 ? -7.798 -2.237 22.001 1.00 87.88 335 LYS A N 1
ATOM 2619 C CA . LYS A 1 335 ? -6.647 -2.851 22.696 1.00 87.88 335 LYS A CA 1
ATOM 2620 C C . LYS A 1 335 ? -6.508 -4.345 22.401 1.00 87.88 335 LYS A C 1
ATOM 2622 O O . LYS A 1 335 ? -5.379 -4.823 22.290 1.00 87.88 335 LYS A O 1
ATOM 2627 N N . GLU A 1 336 ? -7.638 -5.036 22.276 1.00 91.06 336 GLU A N 1
ATOM 2628 C CA . GLU A 1 336 ? -7.735 -6.481 22.018 1.00 91.06 336 GLU A CA 1
ATOM 2629 C C . GLU A 1 336 ? -7.749 -6.831 20.523 1.00 91.06 336 GLU A C 1
ATOM 2631 O O . GLU A 1 336 ? -7.913 -7.999 20.160 1.00 91.06 336 GLU A O 1
ATOM 2636 N N . THR A 1 337 ? -7.618 -5.821 19.660 1.00 95.88 337 THR A N 1
ATOM 2637 C CA . THR A 1 337 ? -7.554 -5.980 18.206 1.00 95.88 337 THR A CA 1
ATOM 2638 C C . THR A 1 337 ? -6.118 -6.271 17.758 1.00 95.88 337 THR A C 1
ATOM 2640 O O . THR A 1 337 ? -5.159 -5.807 18.389 1.00 95.88 337 THR A O 1
ATOM 2643 N N . GLN A 1 338 ? -5.951 -7.000 16.651 1.00 96.00 338 GLN A N 1
ATOM 2644 C CA . GLN A 1 338 ? -4.678 -7.080 15.924 1.00 96.00 338 GLN A CA 1
ATOM 2645 C C . GLN A 1 338 ? -4.139 -5.675 15.611 1.00 96.00 338 GLN A C 1
ATOM 2647 O O . GLN A 1 338 ? -4.861 -4.808 15.117 1.00 96.00 338 GLN A O 1
ATOM 2652 N N . ARG A 1 339 ? -2.858 -5.438 15.902 1.00 91.94 339 ARG A N 1
ATOM 2653 C CA . ARG A 1 339 ? -2.236 -4.108 15.855 1.00 91.94 339 ARG A CA 1
ATOM 2654 C C . ARG A 1 339 ? -0.964 -4.110 15.043 1.00 91.94 339 ARG A C 1
ATOM 2656 O O . ARG A 1 339 ? -0.216 -5.079 15.084 1.00 91.94 339 ARG A O 1
ATOM 2663 N N . TYR A 1 340 ? -0.694 -2.958 14.450 1.00 90.12 340 TYR A N 1
ATOM 2664 C CA . TYR A 1 340 ? 0.515 -2.670 13.694 1.00 90.12 340 TYR A CA 1
ATOM 2665 C C . TYR A 1 340 ? 1.020 -1.289 14.091 1.00 90.12 340 TYR A C 1
ATOM 2667 O O . TYR A 1 340 ? 0.238 -0.403 14.461 1.00 90.12 340 TYR A O 1
ATOM 2675 N N . HIS A 1 341 ? 2.330 -1.095 14.060 1.00 80.38 341 HIS A N 1
ATOM 2676 C CA . HIS A 1 341 ? 2.914 0.203 14.361 1.00 80.38 341 HIS A CA 1
ATOM 2677 C C . HIS A 1 341 ? 4.254 0.369 13.665 1.00 80.38 341 HIS A C 1
ATOM 2679 O O . HIS A 1 341 ? 5.020 -0.586 13.537 1.00 80.38 341 HIS A O 1
ATOM 2685 N N . SER A 1 342 ? 4.591 1.605 13.311 1.00 67.44 342 SER A N 1
ATOM 2686 C CA . SER A 1 342 ? 5.965 1.913 12.934 1.00 67.44 342 SER A CA 1
ATOM 2687 C C . SER A 1 342 ? 6.889 1.791 14.141 1.00 67.44 342 SER A C 1
ATOM 2689 O O . SER A 1 342 ? 6.550 2.140 15.278 1.00 67.44 342 SER A O 1
ATOM 2691 N N . GLY A 1 343 ? 8.062 1.201 13.924 1.00 54.59 343 GLY A N 1
ATOM 2692 C CA . GLY A 1 343 ? 9.155 1.253 14.889 1.00 54.59 343 GLY A CA 1
ATOM 2693 C C . GLY A 1 343 ? 9.810 2.637 14.895 1.00 54.59 343 GLY A C 1
ATOM 2694 O O . GLY A 1 343 ? 9.716 3.385 13.929 1.00 54.59 343 GLY A O 1
ATOM 2695 N N . SER A 1 344 ? 10.553 2.957 15.957 1.00 44.06 344 SER A N 1
ATOM 2696 C CA . SER A 1 344 ? 11.310 4.216 16.099 1.00 44.06 344 SER A CA 1
ATOM 2697 C C . SER A 1 344 ? 12.419 4.434 15.059 1.00 44.06 344 SER A C 1
ATOM 2699 O O . SER A 1 344 ? 13.086 5.462 15.104 1.00 44.06 344 SER A O 1
ATOM 2701 N N . ASN A 1 345 ? 12.670 3.459 14.182 1.00 39.44 345 ASN A N 1
ATOM 2702 C CA . ASN A 1 345 ? 13.766 3.492 13.216 1.00 39.44 345 ASN A CA 1
ATOM 2703 C C . ASN A 1 345 ? 13.426 4.270 11.933 1.00 39.44 345 ASN A C 1
ATOM 2705 O O . ASN A 1 345 ? 14.345 4.556 11.181 1.00 39.44 345 ASN A O 1
ATOM 2709 N N . ALA A 1 346 ? 12.159 4.638 11.704 1.00 38.56 346 ALA A N 1
ATOM 2710 C CA . ALA A 1 346 ? 11.700 5.341 10.500 1.00 38.56 346 ALA A CA 1
ATOM 2711 C C . ALA A 1 346 ? 11.496 6.856 10.719 1.00 38.56 346 ALA A C 1
ATOM 2713 O O . ALA A 1 346 ? 10.471 7.398 10.318 1.00 38.56 346 ALA A O 1
ATOM 2714 N N . GLY A 1 347 ? 12.406 7.518 11.451 1.00 41.66 347 GLY A N 1
ATOM 2715 C CA . GLY A 1 347 ? 12.539 8.990 11.486 1.00 41.66 347 GLY A CA 1
ATOM 2716 C C . GLY A 1 347 ? 11.383 9.837 12.056 1.00 41.66 347 GLY A C 1
ATOM 2717 O O . GLY A 1 347 ? 11.592 11.004 12.377 1.00 41.66 347 GLY A O 1
ATOM 2718 N N . GLY A 1 348 ? 10.185 9.286 12.275 1.00 47.75 348 GLY A N 1
ATOM 2719 C CA . GLY A 1 348 ? 8.971 10.068 12.522 1.00 47.75 348 GLY A CA 1
ATOM 2720 C C . GLY A 1 348 ? 7.974 9.453 13.510 1.00 47.75 348 GLY A C 1
ATOM 2721 O O . GLY A 1 348 ? 8.121 8.335 13.994 1.00 47.75 348 GLY A O 1
ATOM 2722 N N . SER A 1 349 ? 6.965 10.255 13.859 1.00 51.56 349 SER A N 1
ATOM 2723 C CA . SER A 1 349 ? 5.919 10.008 14.865 1.00 51.56 349 SER A CA 1
ATOM 2724 C C . SER A 1 349 ? 5.325 8.592 14.835 1.00 51.56 349 SER A C 1
ATOM 2726 O O . SER A 1 349 ? 4.984 8.107 13.764 1.00 51.56 349 SER A O 1
ATOM 2728 N N . PHE A 1 350 ? 5.113 7.975 16.005 1.00 62.47 350 PHE A N 1
ATOM 2729 C CA . PHE A 1 350 ? 4.461 6.664 16.118 1.00 62.47 350 PHE A CA 1
ATOM 2730 C C . PHE A 1 350 ? 3.007 6.728 15.631 1.00 62.47 350 PHE A C 1
ATOM 2732 O O . PHE A 1 350 ? 2.151 7.284 16.319 1.00 62.47 350 PHE A O 1
ATOM 2739 N N . ALA A 1 351 ? 2.711 6.117 14.486 1.00 72.31 351 ALA A N 1
ATOM 2740 C CA . ALA A 1 351 ? 1.340 5.811 14.104 1.00 72.31 351 ALA A CA 1
ATOM 2741 C C . ALA A 1 351 ? 0.975 4.390 14.548 1.00 72.31 351 ALA A C 1
ATOM 2743 O O . ALA A 1 351 ? 1.782 3.461 14.467 1.00 72.31 351 ALA A O 1
ATOM 2744 N N . TYR A 1 352 ? -0.259 4.241 15.026 1.00 83.38 352 TYR A N 1
ATOM 2745 C CA . TYR A 1 352 ? -0.846 2.953 15.363 1.00 83.38 352 TYR A CA 1
ATOM 2746 C C . TYR A 1 352 ? -1.978 2.653 14.405 1.00 83.38 352 TYR A C 1
ATOM 2748 O O . TYR A 1 352 ? -2.823 3.506 14.114 1.00 83.38 352 TYR A O 1
ATOM 2756 N N . TYR A 1 353 ? -1.994 1.408 13.966 1.00 90.31 353 TYR A N 1
ATOM 2757 C CA . TYR A 1 353 ? -3.017 0.867 13.103 1.00 90.31 353 TYR A CA 1
ATOM 2758 C C . TYR A 1 353 ? -3.599 -0.377 13.763 1.00 90.31 353 TYR A C 1
ATOM 2760 O O . TYR A 1 353 ? -2.914 -1.092 14.500 1.00 90.31 353 TYR A O 1
ATOM 2768 N N . VAL A 1 354 ? -4.876 -0.620 13.511 1.00 95.62 354 VAL A N 1
ATOM 2769 C CA . VAL A 1 354 ? -5.593 -1.818 13.946 1.00 95.62 354 VAL A CA 1
ATOM 2770 C C . VAL A 1 354 ? -6.215 -2.482 12.731 1.00 95.62 354 VAL A C 1
ATOM 2772 O O . VAL A 1 354 ? -6.621 -1.795 11.793 1.00 95.62 354 VAL A O 1
ATOM 2775 N N . ASP A 1 355 ? -6.284 -3.809 12.727 1.00 98.56 355 ASP A N 1
ATOM 2776 C CA . ASP A 1 355 ? -7.004 -4.532 11.681 1.00 98.56 355 ASP A CA 1
ATOM 2777 C C . ASP A 1 355 ? -8.487 -4.144 11.711 1.00 98.56 355 ASP A C 1
ATOM 2779 O O . ASP A 1 355 ? -9.145 -4.253 12.745 1.00 98.56 355 ASP A O 1
ATOM 2783 N N . LEU A 1 356 ? -9.020 -3.660 10.588 1.00 98.56 356 LEU A N 1
ATOM 2784 C CA . LEU A 1 356 ? -10.370 -3.098 10.543 1.00 98.56 356 LEU A CA 1
ATOM 2785 C C . LEU A 1 356 ? -11.434 -4.172 10.794 1.00 98.56 356 LEU A C 1
ATOM 2787 O O . LEU A 1 356 ? -12.411 -3.928 11.498 1.00 98.56 356 LEU A O 1
ATOM 2791 N N . ILE A 1 357 ? -11.261 -5.365 10.226 1.00 98.75 357 ILE A N 1
ATOM 2792 C CA . ILE A 1 357 ? -12.251 -6.441 10.334 1.00 98.75 357 ILE A CA 1
ATOM 2793 C C . ILE A 1 357 ? -12.213 -7.053 11.734 1.00 98.75 357 ILE A C 1
ATOM 2795 O O . ILE A 1 357 ? -13.272 -7.375 12.277 1.00 98.75 357 ILE A O 1
ATOM 2799 N N . ASP A 1 358 ? -11.029 -7.218 12.320 1.00 98.81 358 ASP A N 1
ATOM 2800 C CA . ASP A 1 358 ? -10.888 -7.661 13.702 1.00 98.81 358 ASP A CA 1
ATOM 2801 C C . ASP A 1 358 ? -11.434 -6.607 14.670 1.00 98.81 358 ASP A C 1
ATOM 2803 O O . ASP A 1 358 ? -12.235 -6.963 15.529 1.00 98.81 358 ASP A O 1
ATOM 2807 N N . LEU A 1 359 ? -11.156 -5.311 14.457 1.00 98.75 359 LEU A N 1
ATOM 2808 C CA . LEU A 1 359 ? -11.736 -4.228 15.259 1.00 98.75 359 LEU A CA 1
ATOM 2809 C C . LEU A 1 359 ? -13.261 -4.322 15.282 1.00 98.75 359 LEU A C 1
ATOM 2811 O O . LEU A 1 359 ? -13.862 -4.255 16.352 1.00 98.75 359 LEU A O 1
ATOM 2815 N N . MET A 1 360 ? -13.892 -4.518 14.119 1.00 98.81 360 MET A N 1
ATOM 2816 C CA . MET A 1 360 ? -15.346 -4.671 14.052 1.00 98.81 360 MET A CA 1
ATOM 2817 C C . MET A 1 360 ? -15.822 -5.885 14.864 1.00 98.81 360 MET A C 1
ATOM 2819 O O . MET A 1 360 ? -16.757 -5.742 15.644 1.00 98.81 360 MET A O 1
ATOM 2823 N N . LYS A 1 361 ? -15.138 -7.039 14.793 1.00 98.75 361 LYS A N 1
ATOM 2824 C CA . LYS A 1 361 ? -15.466 -8.217 15.628 1.00 98.75 361 LYS A CA 1
ATOM 2825 C C . LYS A 1 361 ? -15.331 -7.916 17.131 1.00 98.75 361 LYS A C 1
ATOM 2827 O O . LYS A 1 361 ? -16.126 -8.414 17.931 1.00 98.75 361 LYS A O 1
ATOM 2832 N N . LYS A 1 362 ? -14.328 -7.125 17.536 1.00 98.62 362 LYS A N 1
ATOM 2833 C CA . LYS A 1 362 ? -14.152 -6.715 18.942 1.00 98.62 362 LYS A CA 1
ATOM 2834 C C . LYS A 1 362 ? -15.241 -5.736 19.380 1.00 98.62 362 LYS A C 1
ATOM 2836 O O . LYS A 1 362 ? -15.750 -5.880 20.485 1.00 98.62 362 LYS A O 1
ATOM 2841 N N . ILE A 1 363 ? -15.658 -4.806 18.517 1.00 98.69 363 ILE A N 1
ATOM 2842 C CA . ILE A 1 363 ? -16.799 -3.912 18.780 1.00 98.69 363 ILE A CA 1
ATOM 2843 C C . ILE A 1 363 ? -18.096 -4.722 18.907 1.00 98.69 363 ILE A C 1
ATOM 2845 O O . ILE A 1 363 ? -18.824 -4.530 19.874 1.00 98.69 363 ILE A O 1
ATOM 2849 N N . GLU A 1 364 ? -18.349 -5.681 18.011 1.00 98.31 364 GLU A N 1
ATOM 2850 C CA . GLU A 1 364 ? -19.496 -6.603 18.101 1.00 98.31 364 GLU A CA 1
ATOM 2851 C C . GLU A 1 364 ? -19.534 -7.369 19.438 1.00 98.31 364 GLU A C 1
ATOM 2853 O O . GLU A 1 364 ? -20.607 -7.723 19.914 1.00 98.31 364 GLU A O 1
ATOM 2858 N N . SER A 1 365 ? -18.374 -7.633 20.050 1.00 97.94 365 SER A N 1
ATOM 2859 C CA . SER A 1 365 ? -18.275 -8.361 21.325 1.00 97.94 365 SER A CA 1
ATOM 2860 C C . SER A 1 365 ? -18.394 -7.462 22.563 1.00 97.94 365 SER A C 1
ATOM 2862 O O . SER A 1 365 ? -18.793 -7.931 23.626 1.00 97.94 365 SER A O 1
ATOM 2864 N N . GLU A 1 366 ? -18.003 -6.192 22.447 1.00 97.56 366 GLU A N 1
ATOM 2865 C CA . GLU A 1 366 ? -17.943 -5.221 23.552 1.00 97.56 366 GLU A CA 1
ATOM 2866 C C . GLU A 1 366 ? -19.245 -4.400 23.700 1.00 97.56 366 GLU A C 1
ATOM 2868 O O . GLU A 1 366 ? -19.553 -3.839 24.764 1.00 97.56 366 GLU A O 1
ATOM 2873 N N . PHE A 1 367 ? -20.024 -4.322 22.621 1.00 98.12 367 PHE A N 1
ATOM 2874 C CA . PHE A 1 367 ? -21.278 -3.580 22.538 1.00 98.12 367 PHE A CA 1
ATOM 2875 C C . PHE A 1 367 ? -22.472 -4.505 22.279 1.00 98.12 367 PHE A C 1
ATOM 2877 O O . PHE A 1 367 ? -22.322 -5.633 21.832 1.00 98.12 367 PHE A O 1
ATOM 2884 N N . ASP A 1 368 ? -23.673 -3.984 22.534 1.00 94.94 368 ASP A N 1
ATOM 2885 C CA . ASP A 1 368 ? -24.952 -4.632 22.238 1.00 94.94 368 ASP A CA 1
ATOM 2886 C C . ASP A 1 368 ? -25.812 -3.702 21.361 1.00 94.94 368 ASP A C 1
ATOM 2888 O O . ASP A 1 368 ? -25.600 -2.485 21.332 1.00 94.94 368 ASP A O 1
ATOM 2892 N N . GLY A 1 369 ? -26.833 -4.258 20.700 1.00 97.69 369 GLY A N 1
ATOM 2893 C CA . GLY A 1 369 ? -27.821 -3.493 19.930 1.00 97.69 369 GLY A CA 1
ATOM 2894 C C . GLY A 1 369 ? -27.217 -2.763 18.729 1.00 97.69 369 GLY A C 1
ATOM 2895 O O . GLY A 1 369 ? -26.319 -3.284 18.073 1.00 97.69 369 GLY A O 1
ATOM 2896 N N . ASP A 1 370 ? -27.694 -1.544 18.468 1.00 98.50 370 ASP A N 1
ATOM 2897 C CA . ASP A 1 370 ? -27.410 -0.800 17.233 1.00 98.50 370 ASP A CA 1
ATOM 2898 C C . ASP A 1 370 ? -25.907 -0.622 16.934 1.00 98.50 370 ASP A C 1
ATOM 2900 O O . ASP A 1 370 ? -25.518 -0.614 15.770 1.00 98.50 370 ASP A O 1
ATOM 2904 N N . ILE A 1 371 ? -25.041 -0.505 17.953 1.00 98.69 371 ILE A N 1
ATOM 2905 C CA . ILE A 1 371 ? -23.583 -0.374 17.746 1.00 98.69 371 ILE A CA 1
ATOM 2906 C C . ILE A 1 371 ? -22.970 -1.695 17.266 1.00 98.69 371 ILE A C 1
ATOM 2908 O O . ILE A 1 371 ? -22.144 -1.689 16.352 1.00 98.69 371 ILE A O 1
ATOM 2912 N N . ALA A 1 372 ? -23.371 -2.822 17.862 1.00 98.81 372 ALA A N 1
ATOM 2913 C CA . ALA A 1 372 ? -22.905 -4.138 17.431 1.00 98.81 372 ALA A CA 1
ATOM 2914 C C . ALA A 1 372 ? -23.405 -4.452 16.012 1.00 98.81 372 ALA A C 1
ATOM 2916 O O . ALA A 1 372 ? -22.622 -4.880 15.163 1.00 98.81 372 ALA A O 1
ATOM 2917 N N . ASP A 1 373 ? -24.672 -4.141 15.725 1.00 98.81 373 ASP A N 1
ATOM 2918 C CA . ASP A 1 373 ? -25.258 -4.304 14.392 1.00 98.81 373 ASP A CA 1
ATOM 2919 C C . ASP A 1 373 ? -24.544 -3.421 13.348 1.00 98.81 373 ASP A C 1
ATOM 2921 O O . ASP A 1 373 ? -24.203 -3.895 12.264 1.00 98.81 373 ASP A O 1
ATOM 2925 N N . ALA A 1 374 ? -24.221 -2.165 13.683 1.00 98.81 374 ALA A N 1
ATOM 2926 C CA . ALA A 1 374 ? -23.483 -1.270 12.790 1.00 98.81 374 ALA A CA 1
ATOM 2927 C C . ALA A 1 374 ? -22.046 -1.752 12.506 1.00 98.81 374 ALA A C 1
ATOM 2929 O O . ALA A 1 374 ? -21.566 -1.629 11.378 1.00 98.81 374 ALA A O 1
ATOM 2930 N N . ALA A 1 375 ? -21.359 -2.345 13.487 1.00 98.81 375 ALA A N 1
ATOM 2931 C CA . ALA A 1 375 ? -20.047 -2.958 13.268 1.00 98.81 375 ALA A CA 1
ATOM 2932 C C . ALA A 1 375 ? -20.131 -4.191 12.346 1.00 98.81 375 ALA A C 1
ATOM 2934 O O . ALA A 1 375 ? -19.319 -4.342 11.425 1.00 98.81 375 ALA A O 1
ATOM 2935 N N . ALA A 1 376 ? -21.156 -5.031 12.520 1.00 98.88 376 ALA A N 1
ATOM 2936 C CA . ALA A 1 376 ? -21.422 -6.156 11.626 1.00 98.88 376 ALA A CA 1
ATOM 2937 C C . ALA A 1 376 ? -21.758 -5.698 10.191 1.00 98.88 376 ALA A C 1
ATOM 2939 O O . ALA A 1 376 ? -21.340 -6.337 9.215 1.00 98.88 376 ALA A O 1
ATOM 2940 N N . ASP A 1 377 ? -22.457 -4.569 10.042 1.00 98.81 377 ASP A N 1
ATOM 2941 C CA . ASP A 1 377 ? -22.761 -3.944 8.751 1.00 98.81 377 ASP A CA 1
ATOM 2942 C C . ASP A 1 377 ? -21.495 -3.486 8.010 1.00 98.81 377 ASP A C 1
ATOM 2944 O O . ASP A 1 377 ? -21.403 -3.688 6.796 1.00 98.81 377 ASP A O 1
ATOM 2948 N N . VAL A 1 378 ? -20.488 -2.945 8.710 1.00 98.75 378 VAL A N 1
ATOM 2949 C CA . VAL A 1 378 ? -19.182 -2.599 8.107 1.00 98.75 378 VAL A CA 1
ATOM 2950 C C . VAL A 1 378 ? -18.527 -3.839 7.498 1.00 98.75 378 VAL A C 1
ATOM 2952 O O . VAL A 1 378 ? -18.144 -3.831 6.325 1.00 98.75 378 VAL A O 1
ATOM 2955 N N . ARG A 1 379 ? -18.445 -4.945 8.251 1.00 98.62 379 ARG A N 1
ATOM 2956 C CA . ARG A 1 379 ? -17.864 -6.203 7.738 1.00 98.62 379 ARG A CA 1
ATOM 2957 C C . ARG A 1 379 ? -18.667 -6.753 6.561 1.00 98.62 379 ARG A C 1
ATOM 2959 O O . ARG A 1 379 ? -18.092 -7.222 5.579 1.00 98.62 379 ARG A O 1
ATOM 2966 N N . SER A 1 380 ? -19.992 -6.668 6.639 1.00 98.75 380 SER A N 1
ATOM 2967 C CA . SER A 1 380 ? -20.886 -7.103 5.565 1.00 98.75 380 SER A CA 1
ATOM 2968 C C . SER A 1 380 ? -20.688 -6.276 4.293 1.00 98.75 380 SER A C 1
ATOM 2970 O O . SER A 1 380 ? -20.666 -6.844 3.201 1.00 98.75 380 SER A O 1
ATOM 2972 N N . ALA A 1 381 ? -20.471 -4.963 4.413 1.00 98.50 381 ALA A N 1
ATOM 2973 C CA . ALA A 1 381 ? -20.164 -4.092 3.282 1.00 98.50 381 ALA A CA 1
ATOM 2974 C C . ALA A 1 381 ? -18.805 -4.420 2.644 1.00 98.50 381 ALA A C 1
ATOM 2976 O O . ALA A 1 381 ? -18.715 -4.461 1.416 1.00 98.50 381 ALA A O 1
ATOM 2977 N N . ILE A 1 382 ? -17.776 -4.723 3.444 1.00 98.50 382 ILE A N 1
ATOM 2978 C CA . ILE A 1 382 ? -16.460 -5.166 2.948 1.00 98.50 382 ILE A CA 1
ATOM 2979 C C . ILE A 1 382 ? -16.605 -6.429 2.086 1.00 98.50 382 ILE A C 1
ATOM 2981 O O . ILE A 1 382 ? -16.067 -6.495 0.978 1.00 98.50 382 ILE A O 1
ATOM 2985 N N . VAL A 1 383 ? -17.371 -7.417 2.563 1.00 98.44 383 VAL A N 1
ATOM 2986 C CA . VAL A 1 383 ? -17.620 -8.672 1.835 1.00 98.44 383 VAL A CA 1
ATOM 2987 C C . VAL A 1 383 ? -18.462 -8.431 0.581 1.00 98.44 383 VAL A C 1
ATOM 2989 O O . VAL A 1 383 ? -18.094 -8.884 -0.500 1.00 98.44 383 VAL A O 1
ATOM 2992 N N . ALA A 1 384 ? -19.574 -7.700 0.698 1.00 98.25 384 ALA A N 1
ATOM 2993 C CA . ALA A 1 384 ? -20.501 -7.463 -0.410 1.00 98.25 384 ALA A CA 1
ATOM 2994 C C . ALA A 1 384 ? -19.849 -6.717 -1.586 1.00 98.25 384 ALA A C 1
ATOM 2996 O O . ALA A 1 384 ? -20.206 -6.949 -2.742 1.00 98.25 384 ALA A O 1
ATOM 2997 N N . ASN A 1 385 ? -18.877 -5.849 -1.295 1.00 97.19 385 ASN A N 1
ATOM 2998 C CA . ASN A 1 385 ? -18.149 -5.075 -2.298 1.00 97.19 385 ASN A CA 1
ATOM 2999 C C . ASN A 1 385 ? -16.821 -5.717 -2.725 1.00 97.19 385 ASN A C 1
ATOM 3001 O O . ASN A 1 385 ? -16.114 -5.137 -3.544 1.00 97.19 385 ASN A O 1
ATOM 3005 N N . HIS A 1 386 ? -16.505 -6.924 -2.238 1.00 96.62 386 HIS A N 1
ATOM 3006 C CA . HIS A 1 386 ? -15.282 -7.657 -2.583 1.00 96.62 386 HIS A CA 1
ATOM 3007 C C . HIS A 1 386 ? -14.012 -6.822 -2.359 1.00 96.62 386 HIS A C 1
ATOM 3009 O O . HIS A 1 386 ? -13.124 -6.815 -3.210 1.00 96.62 386 HIS A O 1
ATOM 3015 N N . ILE A 1 387 ? -13.946 -6.094 -1.236 1.00 98.19 387 ILE A N 1
ATOM 3016 C CA . ILE A 1 387 ? -12.817 -5.202 -0.931 1.00 98.19 387 ILE A CA 1
ATOM 3017 C C . ILE A 1 387 ? -11.519 -5.993 -0.769 1.00 98.19 387 ILE A C 1
ATOM 3019 O O . ILE A 1 387 ? -10.483 -5.568 -1.259 1.00 98.19 387 ILE A O 1
ATOM 3023 N N . ILE A 1 388 ? -11.566 -7.162 -0.129 1.00 98.44 388 ILE A N 1
ATOM 3024 C CA . ILE A 1 388 ? -10.399 -8.041 0.008 1.00 98.44 388 ILE A CA 1
ATOM 3025 C C . ILE A 1 388 ? -10.368 -9.006 -1.183 1.00 98.44 388 ILE A C 1
ATOM 3027 O O . ILE A 1 388 ? -11.197 -9.912 -1.269 1.00 98.44 388 ILE A O 1
ATOM 3031 N N . LEU A 1 389 ? -9.414 -8.816 -2.097 1.00 98.06 389 LEU A N 1
ATOM 3032 C CA . LEU A 1 389 ? -9.148 -9.727 -3.219 1.00 98.06 389 LEU A CA 1
ATOM 3033 C C . LEU A 1 389 ? -8.359 -10.951 -2.750 1.00 98.06 389 LEU A C 1
ATOM 3035 O O . LEU A 1 389 ? -8.646 -12.077 -3.152 1.00 98.06 389 LEU A O 1
ATOM 3039 N N . ALA A 1 390 ? -7.377 -10.711 -1.884 1.00 98.12 390 ALA A N 1
ATOM 3040 C CA . ALA A 1 390 ? -6.555 -11.727 -1.254 1.00 98.12 390 ALA A CA 1
ATOM 3041 C C . ALA A 1 390 ? -6.051 -11.213 0.096 1.00 98.12 390 ALA A C 1
ATOM 3043 O O . ALA A 1 390 ? -5.790 -10.025 0.256 1.00 98.12 390 ALA A O 1
ATOM 3044 N N . ASN A 1 391 ? -5.896 -12.106 1.065 1.00 98.12 391 ASN A N 1
ATOM 3045 C CA . ASN A 1 391 ? -5.260 -11.802 2.340 1.00 98.12 391 ASN A CA 1
ATOM 3046 C C . ASN A 1 391 ? -4.541 -13.049 2.838 1.00 98.12 391 ASN A C 1
ATOM 3048 O O . ASN A 1 391 ? -5.130 -14.136 2.836 1.00 98.12 391 ASN A O 1
ATOM 3052 N N . ARG A 1 392 ? -3.298 -12.880 3.278 1.00 97.62 392 ARG A N 1
ATOM 3053 C CA . ARG A 1 392 ? -2.543 -13.894 4.004 1.00 97.62 392 ARG A CA 1
ATOM 3054 C C . ARG A 1 392 ? -1.706 -13.231 5.087 1.00 97.62 392 ARG A C 1
ATOM 3056 O O . ARG A 1 392 ? -1.210 -12.118 4.912 1.00 97.62 392 ARG A O 1
ATOM 3063 N N . SER A 1 393 ? -1.545 -13.958 6.179 1.00 96.50 393 SER A N 1
ATOM 3064 C CA . SER A 1 393 ? -0.594 -13.654 7.230 1.00 96.50 393 SER A CA 1
ATOM 3065 C C . SER A 1 393 ? 0.078 -14.942 7.682 1.00 96.50 393 SER A C 1
ATOM 3067 O O . SER A 1 393 ? -0.564 -15.992 7.750 1.00 96.50 393 SER A O 1
ATOM 3069 N N . GLU A 1 394 ? 1.367 -14.848 7.973 1.00 94.25 394 GLU A N 1
ATOM 3070 C CA . GLU A 1 394 ? 2.177 -15.920 8.543 1.00 94.25 394 GLU A CA 1
ATOM 3071 C C . GLU A 1 394 ? 2.693 -15.462 9.906 1.00 94.25 394 GLU A C 1
ATOM 3073 O O . GLU A 1 394 ? 2.934 -14.276 10.119 1.00 94.25 394 GLU A O 1
ATOM 3078 N N . GLY A 1 395 ? 2.826 -16.396 10.848 1.00 92.69 395 GLY A N 1
ATOM 3079 C CA . GLY A 1 395 ? 3.313 -16.100 12.195 1.00 92.69 395 GLY A CA 1
ATOM 3080 C C . GLY A 1 395 ? 2.236 -15.676 13.205 1.00 92.69 395 GLY A C 1
ATOM 3081 O O . GLY A 1 395 ? 1.153 -15.180 12.891 1.00 92.69 395 GLY A O 1
ATOM 3082 N N . ASN A 1 396 ? 2.524 -15.926 14.486 1.00 91.75 396 ASN A N 1
ATOM 3083 C CA . ASN A 1 396 ? 1.550 -15.755 15.570 1.00 91.75 396 ASN A CA 1
ATOM 3084 C C . ASN A 1 396 ? 1.290 -14.285 15.919 1.00 91.75 396 ASN A C 1
ATOM 3086 O O . ASN A 1 396 ? 0.259 -13.987 16.519 1.00 91.75 396 ASN A O 1
ATOM 3090 N N . ARG A 1 397 ? 2.215 -13.366 15.608 1.00 92.38 397 ARG A N 1
ATOM 3091 C CA . ARG A 1 397 ? 2.060 -11.947 15.977 1.00 92.38 397 ARG A CA 1
ATOM 3092 C C . ARG A 1 397 ? 1.064 -11.207 15.092 1.00 92.38 397 ARG A C 1
ATOM 3094 O O . ARG A 1 397 ? 0.602 -10.138 15.486 1.00 92.38 397 ARG A O 1
ATOM 3101 N N . VAL A 1 398 ? 0.752 -11.780 13.934 1.00 95.38 398 VAL A N 1
ATOM 3102 C CA . VAL A 1 398 ? -0.130 -11.215 12.908 1.00 95.38 398 VAL A CA 1
ATOM 3103 C C . VAL A 1 398 ? -1.253 -12.179 12.504 1.00 95.38 398 VAL A C 1
ATOM 3105 O O . VAL A 1 398 ? -1.905 -11.984 11.476 1.00 95.38 398 VAL A O 1
ATOM 3108 N N . ALA A 1 399 ? -1.510 -13.209 13.314 1.00 95.50 399 ALA A N 1
ATOM 3109 C CA . ALA A 1 399 ? -2.468 -14.275 13.015 1.00 95.50 399 ALA A CA 1
ATOM 3110 C C . ALA A 1 399 ? -3.915 -13.778 12.844 1.00 95.50 399 ALA A C 1
ATOM 3112 O O . ALA A 1 399 ? -4.690 -14.390 12.113 1.00 95.50 399 ALA A O 1
ATOM 3113 N N . ASP A 1 400 ? -4.266 -12.654 13.474 1.00 97.06 400 ASP A N 1
ATOM 3114 C CA . ASP A 1 400 ? -5.606 -12.066 13.406 1.00 97.06 400 ASP A CA 1
ATOM 3115 C C . ASP A 1 400 ? -5.737 -10.994 12.298 1.00 97.06 400 ASP A C 1
ATOM 3117 O O . ASP A 1 400 ? -6.725 -10.260 12.253 1.00 97.06 400 ASP A O 1
ATOM 3121 N N . SER A 1 401 ? -4.773 -10.916 11.370 1.00 98.31 401 SER A N 1
ATOM 3122 C CA . SER A 1 401 ? -4.787 -9.991 10.222 1.00 98.31 401 SER A CA 1
ATOM 3123 C C . SER A 1 401 ? -5.762 -10.437 9.126 1.00 98.31 401 SER A C 1
ATOM 3125 O O . SER A 1 401 ? -5.718 -11.568 8.639 1.00 98.31 401 SER A O 1
ATOM 3127 N N . ASN A 1 402 ? -6.642 -9.537 8.695 1.00 98.31 402 ASN A N 1
ATOM 3128 C CA . ASN A 1 402 ? -7.718 -9.788 7.735 1.00 98.31 402 ASN A CA 1
ATOM 3129 C C . ASN A 1 402 ? -7.581 -8.963 6.435 1.00 98.31 402 ASN A C 1
ATOM 3131 O O . ASN A 1 402 ? -8.507 -8.939 5.622 1.00 98.31 402 ASN A O 1
ATOM 3135 N N . GLY A 1 403 ? -6.440 -8.312 6.216 1.00 97.81 403 GLY A N 1
ATOM 3136 C CA . GLY A 1 403 ? -6.027 -7.726 4.941 1.00 97.81 403 GLY A CA 1
ATOM 3137 C C . GLY A 1 403 ? -6.068 -6.207 4.880 1.00 97.81 403 GLY A C 1
ATOM 3138 O O . GLY A 1 403 ? -5.415 -5.629 4.025 1.00 97.81 403 GLY A O 1
ATOM 3139 N N . ILE A 1 404 ? -6.790 -5.527 5.769 1.00 98.06 404 ILE A N 1
ATOM 3140 C CA . ILE A 1 404 ? -6.908 -4.066 5.728 1.00 98.06 404 ILE A CA 1
ATOM 3141 C C . ILE A 1 404 ? -6.884 -3.479 7.134 1.00 98.06 404 ILE A C 1
ATOM 3143 O O . ILE A 1 404 ? -7.666 -3.861 8.006 1.00 98.06 404 ILE A O 1
ATOM 3147 N N . ALA A 1 405 ? -5.972 -2.537 7.358 1.00 97.44 405 ALA A N 1
ATOM 3148 C CA . ALA A 1 405 ? -5.829 -1.846 8.629 1.00 97.44 405 ALA A CA 1
ATOM 3149 C C . ALA A 1 405 ? -6.368 -0.411 8.551 1.00 97.44 405 ALA A C 1
ATOM 3151 O O . ALA A 1 405 ? -6.461 0.191 7.482 1.00 97.44 405 ALA A O 1
ATOM 3152 N N . ILE A 1 406 ? -6.743 0.149 9.695 1.00 94.50 406 ILE A N 1
ATOM 3153 C CA . ILE A 1 406 ? -7.174 1.540 9.838 1.00 94.50 406 ILE A CA 1
ATOM 3154 C C . ILE A 1 406 ? -6.385 2.198 10.966 1.00 94.50 406 ILE A C 1
ATOM 3156 O O . ILE A 1 406 ? -6.012 1.550 11.944 1.00 94.50 406 ILE A O 1
ATOM 3160 N N . TYR A 1 407 ? -6.116 3.495 10.838 1.00 91.00 407 TYR A N 1
ATOM 3161 C CA . TYR A 1 407 ? -5.490 4.261 11.911 1.00 91.00 407 TYR A CA 1
ATOM 3162 C C . TYR A 1 407 ? -6.349 4.237 13.168 1.00 91.00 407 TYR A C 1
ATOM 3164 O O . TYR A 1 407 ? -7.556 4.488 13.108 1.00 91.00 407 TYR A O 1
ATOM 3172 N N . PHE A 1 408 ? -5.719 4.000 14.313 1.00 88.88 408 PHE A N 1
ATOM 3173 C CA . PHE A 1 408 ? -6.390 4.112 15.595 1.00 88.88 408 PHE A CA 1
ATOM 3174 C C . PHE A 1 408 ? -5.411 4.540 16.694 1.00 88.88 408 PHE A C 1
ATOM 3176 O O . PHE A 1 408 ? -4.415 3.856 16.937 1.00 88.88 408 PHE A O 1
ATOM 3183 N N . PRO A 1 409 ? -5.675 5.646 17.406 1.00 80.00 409 PRO A N 1
ATOM 3184 C CA . PRO A 1 409 ? -4.744 6.166 18.393 1.00 80.00 409 PRO A CA 1
ATOM 3185 C C . PRO A 1 409 ? -4.817 5.379 19.705 1.00 80.00 409 PRO A C 1
ATOM 3187 O O . PRO A 1 409 ? -5.696 5.574 20.550 1.00 80.00 409 PRO A O 1
ATOM 3190 N N . LEU A 1 410 ? -3.867 4.468 19.898 1.00 73.12 410 LEU A N 1
ATOM 3191 C CA . LEU A 1 410 ? -3.761 3.681 21.122 1.00 73.12 410 LEU A CA 1
ATOM 3192 C C . LEU A 1 410 ? -2.883 4.373 22.167 1.00 73.12 410 LEU A C 1
ATOM 3194 O O . LEU A 1 410 ? -1.709 4.664 21.948 1.00 73.12 410 LEU A O 1
ATOM 3198 N N . TYR A 1 411 ? -3.455 4.577 23.349 1.00 67.19 411 TYR A N 1
ATOM 3199 C CA . TYR A 1 411 ? -2.779 5.147 24.511 1.00 67.19 411 TYR A CA 1
ATOM 3200 C C . TYR A 1 411 ? -1.804 4.110 25.141 1.00 67.19 411 TYR A C 1
ATOM 3202 O O . TYR A 1 411 ? -2.210 2.992 25.448 1.00 67.19 411 TYR A O 1
ATOM 3210 N N . ARG A 1 412 ? -0.516 4.461 25.361 1.00 56.59 412 ARG A N 1
ATOM 3211 C CA . ARG A 1 412 ? 0.504 3.669 26.103 1.00 56.59 412 ARG A CA 1
ATOM 3212 C C . ARG A 1 412 ? 1.135 4.394 27.307 1.00 56.59 412 ARG A C 1
ATOM 3214 O O . ARG A 1 412 ? 1.453 5.574 27.225 1.00 56.59 412 ARG A O 1
ATOM 3221 N N . ARG A 1 413 ? 1.465 3.667 28.387 1.00 51.28 413 ARG A N 1
ATOM 3222 C CA . ARG A 1 413 ? 2.265 4.171 29.535 1.00 51.28 413 ARG A CA 1
ATOM 3223 C C . ARG A 1 413 ? 3.728 4.490 29.164 1.00 51.28 413 ARG A C 1
ATOM 3225 O O . ARG A 1 413 ? 4.357 3.708 28.456 1.00 51.28 413 ARG A O 1
ATOM 3232 N N . LYS A 1 414 ? 4.322 5.553 29.745 1.00 44.09 414 LYS A N 1
ATOM 3233 C CA . LYS A 1 414 ? 5.784 5.824 29.702 1.00 44.09 414 LYS A CA 1
ATOM 3234 C C . LYS A 1 414 ? 6.404 6.127 31.075 1.00 44.09 414 LYS A C 1
ATOM 3236 O O . LYS A 1 414 ? 6.513 7.296 31.416 1.00 44.09 414 LYS A O 1
ATOM 3241 N N . ARG A 1 415 ? 6.965 5.116 31.764 1.00 40.38 415 ARG A N 1
ATOM 3242 C CA . ARG A 1 415 ? 8.301 5.182 32.423 1.00 40.38 415 ARG A CA 1
ATOM 3243 C C . ARG A 1 415 ? 8.882 6.531 32.951 1.00 40.38 415 ARG A C 1
ATOM 3245 O O . ARG A 1 415 ? 9.608 7.148 32.184 1.00 40.38 415 ARG A O 1
ATOM 3252 N N . THR A 1 416 ? 8.718 6.958 34.206 1.00 47.75 416 THR A N 1
ATOM 3253 C CA . THR A 1 416 ? 9.494 8.031 34.880 1.00 47.75 416 THR A CA 1
ATOM 3254 C C . THR A 1 416 ? 9.853 7.601 36.306 1.00 47.75 416 THR A C 1
ATOM 3256 O O . THR A 1 416 ? 9.175 6.749 36.888 1.00 47.75 416 THR A O 1
ATOM 3259 N N . GLU A 1 417 ? 10.944 8.160 36.843 1.00 43.53 417 GLU A N 1
ATOM 3260 C CA . GLU A 1 417 ? 11.581 7.767 38.115 1.00 43.53 417 GLU A CA 1
ATOM 3261 C C . GLU A 1 417 ? 10.736 8.052 39.376 1.00 43.53 417 GLU A C 1
ATOM 3263 O O . GLU A 1 417 ? 11.008 7.471 40.423 1.00 43.53 417 GLU A O 1
ATOM 3268 N N . GLU A 1 418 ? 9.682 8.873 39.289 1.00 39.91 418 GLU A N 1
ATOM 3269 C CA . GLU A 1 418 ? 8.971 9.421 40.462 1.00 39.91 418 GLU A CA 1
ATOM 3270 C C . GLU A 1 418 ? 7.522 8.918 40.657 1.00 39.91 418 GLU A C 1
ATOM 3272 O O . GLU A 1 418 ? 6.887 9.258 41.651 1.00 39.91 418 GLU A O 1
ATOM 3277 N N . GLY A 1 419 ? 7.017 8.032 39.790 1.00 39.62 419 GLY A N 1
ATOM 3278 C CA . GLY A 1 419 ? 5.742 7.326 39.997 1.00 39.62 419 GLY A CA 1
ATOM 3279 C C . GLY A 1 419 ? 4.487 7.986 39.390 1.00 39.62 419 GLY A C 1
ATOM 3280 O O . GLY A 1 419 ? 4.226 9.165 39.586 1.00 39.62 419 GLY A O 1
ATOM 3281 N N . ALA A 1 420 ? 3.704 7.132 38.708 1.00 33.00 420 ALA A N 1
ATOM 3282 C CA . ALA A 1 420 ? 2.378 7.295 38.076 1.00 33.00 420 ALA A CA 1
ATOM 3283 C C . ALA A 1 420 ? 2.244 8.236 36.847 1.00 33.00 420 ALA A C 1
ATOM 3285 O O . ALA A 1 420 ? 2.659 9.391 36.863 1.00 33.00 420 ALA A O 1
ATOM 3286 N N . TYR A 1 421 ? 1.641 7.704 35.768 1.00 46.38 421 TYR A N 1
ATOM 3287 C CA . TYR A 1 421 ? 1.545 8.291 34.420 1.00 46.38 421 TYR A CA 1
ATOM 3288 C C . TYR A 1 421 ? 0.247 9.050 34.150 1.00 46.38 421 TYR A C 1
ATOM 3290 O O . TYR A 1 421 ? -0.802 8.741 34.701 1.00 46.38 421 TYR A O 1
ATOM 3298 N N . LEU A 1 422 ? 0.340 9.993 33.207 1.00 35.66 422 LEU A N 1
ATOM 3299 C CA . LEU A 1 422 ? -0.729 10.313 32.267 1.00 35.66 422 LEU A CA 1
ATOM 3300 C C . LEU A 1 422 ? -0.263 9.830 30.898 1.00 35.66 422 LEU A C 1
ATOM 3302 O O . LEU A 1 422 ? 0.796 10.260 30.429 1.00 35.66 422 LEU A O 1
ATOM 3306 N N . VAL A 1 423 ? -1.045 8.983 30.240 1.00 44.84 423 VAL A N 1
ATOM 3307 C CA . VAL A 1 423 ? -0.875 8.788 28.805 1.00 44.84 423 VAL A CA 1
ATOM 3308 C C . VAL A 1 423 ? -1.578 9.926 28.090 1.00 44.84 423 VAL A C 1
ATOM 3310 O O . VAL A 1 423 ? -2.797 10.043 28.118 1.00 44.84 423 VAL A O 1
ATOM 3313 N N . ARG A 1 424 ? -0.794 10.791 27.463 1.00 51.06 424 ARG A N 1
ATOM 3314 C CA . ARG A 1 424 ? -1.295 11.807 26.539 1.00 51.06 424 ARG A CA 1
ATOM 3315 C C . ARG A 1 424 ? -0.937 11.372 25.118 1.00 51.06 424 ARG A C 1
ATOM 3317 O O . ARG A 1 424 ? 0.036 10.622 24.993 1.00 51.06 424 ARG A O 1
ATOM 3324 N N . PRO A 1 425 ? -1.690 11.810 24.087 1.00 45.97 425 PRO A N 1
ATOM 3325 C CA . PRO A 1 425 ? -1.289 11.653 22.686 1.00 45.97 425 PRO A CA 1
ATOM 3326 C C . PRO A 1 425 ? 0.220 11.856 22.561 1.00 45.97 425 PRO A C 1
ATOM 3328 O O . PRO A 1 425 ? 0.730 12.827 23.136 1.00 45.97 425 PRO A O 1
ATOM 3331 N N . TYR A 1 426 ? 0.927 10.926 21.909 1.00 45.28 426 TYR A N 1
ATOM 3332 C CA . TYR A 1 426 ? 2.384 10.955 21.841 1.00 45.28 426 TYR A CA 1
ATOM 3333 C C . TYR A 1 426 ? 2.807 12.364 21.437 1.00 45.28 426 TYR A C 1
ATOM 3335 O O . TYR A 1 426 ? 2.314 12.936 20.467 1.00 45.28 426 TYR A O 1
ATOM 3343 N N . ILE A 1 427 ? 3.644 12.986 22.261 1.00 43.97 427 ILE A N 1
ATOM 3344 C CA . ILE A 1 427 ? 4.300 14.214 21.855 1.00 43.97 427 ILE A CA 1
ATOM 3345 C C . ILE A 1 427 ? 5.380 13.753 20.889 1.00 43.97 427 ILE A C 1
ATOM 3347 O O . ILE A 1 427 ? 6.436 13.286 21.326 1.00 43.97 427 ILE A O 1
ATOM 3351 N N . SER A 1 428 ? 5.105 13.830 19.589 1.00 43.56 428 SER A N 1
ATOM 3352 C CA . SER A 1 428 ? 6.189 13.711 18.634 1.00 43.56 428 SER A CA 1
ATOM 3353 C C . SER A 1 428 ? 7.037 14.969 18.747 1.00 43.56 428 SER A C 1
ATOM 3355 O O . SER A 1 428 ? 6.547 16.099 18.890 1.00 43.56 428 SER A O 1
ATOM 3357 N N . ALA A 1 429 ? 8.347 14.765 18.776 1.00 41.91 429 ALA A N 1
ATOM 3358 C CA . ALA A 1 429 ? 9.296 15.854 18.716 1.00 41.91 429 ALA A CA 1
ATOM 3359 C C . ALA A 1 429 ? 9.337 16.385 17.275 1.00 41.91 429 ALA A C 1
ATOM 3361 O O . ALA A 1 429 ? 10.302 16.162 16.562 1.00 41.91 429 ALA A O 1
ATOM 3362 N N . GLU A 1 430 ? 8.293 17.085 16.831 1.00 42.56 430 GLU A N 1
ATOM 3363 C CA . GLU A 1 430 ? 8.386 17.932 15.640 1.00 42.56 430 GLU A CA 1
ATOM 3364 C C . GLU A 1 430 ? 8.852 19.342 16.051 1.00 42.56 430 GLU A C 1
ATOM 3366 O O . GLU A 1 430 ? 8.238 20.026 16.880 1.00 42.56 430 GLU A O 1
ATOM 3371 N N . TYR A 1 431 ? 9.991 19.786 15.508 1.00 42.84 431 TYR A N 1
ATOM 3372 C CA . TYR A 1 431 ? 10.675 21.015 15.928 1.00 42.84 431 TYR A CA 1
ATOM 3373 C C . TYR A 1 431 ? 10.019 22.283 15.352 1.00 42.84 431 TYR A C 1
ATOM 3375 O O . TYR A 1 431 ? 10.422 22.826 14.330 1.00 42.84 431 TYR A O 1
ATOM 3383 N N . ASN A 1 432 ? 8.974 22.761 16.030 1.00 31.80 432 ASN A N 1
ATOM 3384 C CA . ASN A 1 432 ? 8.844 24.160 16.489 1.00 31.80 432 ASN A CA 1
ATOM 3385 C C . ASN A 1 432 ? 7.734 24.308 17.551 1.00 31.80 432 ASN A C 1
ATOM 3387 O O . ASN A 1 432 ? 7.088 25.351 17.683 1.00 31.80 432 ASN A O 1
ATOM 3391 N N . GLY A 1 433 ? 7.479 23.219 18.272 1.00 43.84 433 GLY A N 1
ATOM 3392 C CA . GLY A 1 433 ? 6.343 23.045 19.154 1.00 43.84 433 GLY A CA 1
ATOM 3393 C C . GLY A 1 433 ? 5.953 21.580 19.121 1.00 43.84 433 GLY A C 1
ATOM 3394 O O . GLY A 1 433 ? 5.602 21.064 18.069 1.00 43.84 433 GLY A O 1
ATOM 3395 N N . TYR A 1 434 ? 6.038 20.932 20.274 1.00 45.34 434 TYR A N 1
ATOM 3396 C CA . TYR A 1 434 ? 5.528 19.590 20.502 1.00 45.34 434 TYR A CA 1
ATOM 3397 C C . TYR A 1 434 ? 4.142 19.430 19.866 1.00 45.34 434 TYR A C 1
ATOM 3399 O O . TYR A 1 434 ? 3.185 20.070 20.315 1.00 45.34 434 TYR A O 1
ATOM 3407 N N . LYS A 1 435 ? 4.045 18.611 18.811 1.00 50.84 435 LYS A N 1
ATOM 3408 C CA . LYS A 1 435 ? 2.753 18.174 18.295 1.00 50.84 435 LYS A CA 1
ATOM 3409 C C . LYS A 1 435 ? 2.359 16.922 19.055 1.00 50.84 435 LYS A C 1
ATOM 3411 O O . LYS A 1 435 ? 3.091 15.944 19.122 1.00 50.84 435 LYS A O 1
ATOM 3416 N N . THR A 1 436 ? 1.200 16.988 19.676 1.00 60.22 436 THR A N 1
ATOM 3417 C CA . THR A 1 436 ? 0.499 15.813 20.188 1.00 60.22 436 THR A CA 1
ATOM 3418 C C . THR A 1 436 ? 0.055 14.938 19.010 1.00 60.22 436 THR A C 1
ATOM 3420 O O . THR A 1 436 ? -0.241 15.492 17.953 1.00 60.22 436 THR A O 1
ATOM 3423 N N . ASP A 1 437 ? -0.095 13.617 19.171 1.00 63.81 437 ASP A N 1
ATOM 3424 C CA . ASP A 1 437 ? -0.801 12.760 18.192 1.00 63.81 437 ASP A CA 1
ATOM 3425 C C . ASP A 1 437 ? -2.105 13.395 17.718 1.00 63.81 437 ASP A C 1
ATOM 3427 O O . ASP A 1 437 ? -2.424 13.347 16.535 1.00 63.81 437 ASP A O 1
ATOM 3431 N N . ARG A 1 438 ? -2.812 14.091 18.619 1.00 68.75 438 ARG A N 1
ATOM 3432 C CA . ARG A 1 438 ? -4.022 14.852 18.306 1.00 68.75 438 ARG A CA 1
ATOM 3433 C C . ARG A 1 438 ? -3.816 15.895 17.191 1.00 68.75 438 ARG A C 1
ATOM 3435 O O . ARG A 1 438 ? -4.716 16.178 16.409 1.00 68.75 438 ARG A O 1
ATOM 3442 N N . GLN A 1 439 ? -2.648 16.523 17.134 1.00 67.69 439 GLN A N 1
ATOM 3443 C CA . GLN A 1 439 ? -2.273 17.465 16.076 1.00 67.69 439 GLN A CA 1
ATOM 3444 C C . GLN A 1 439 ? -1.750 16.758 14.821 1.00 67.69 439 GLN A C 1
ATOM 3446 O O . GLN A 1 439 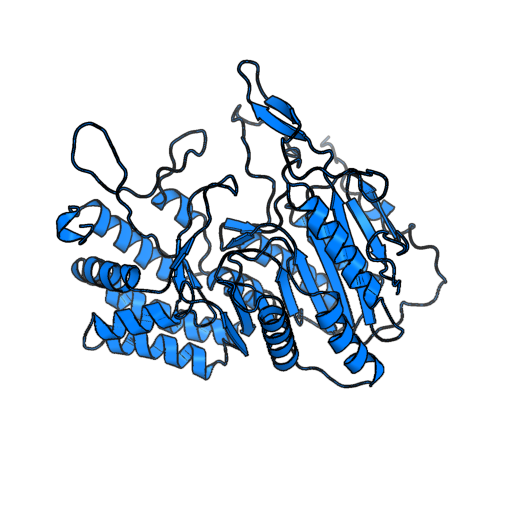? -1.880 17.321 13.739 1.00 67.69 439 GLN A O 1
ATOM 3451 N N . ILE A 1 440 ? -1.185 15.557 14.963 1.00 65.19 440 ILE A N 1
ATOM 3452 C CA . ILE A 1 440 ? -0.640 14.751 13.864 1.00 65.19 440 ILE A CA 1
ATOM 3453 C C . ILE A 1 440 ? -1.771 14.092 13.075 1.00 65.19 440 ILE A C 1
ATOM 3455 O O . ILE A 1 440 ? -1.795 14.200 11.857 1.00 65.19 440 ILE A O 1
ATOM 3459 N N . PHE A 1 441 ? -2.774 13.492 13.727 1.00 74.44 441 PHE A N 1
ATOM 3460 C CA . PHE A 1 441 ? -3.846 12.837 12.968 1.00 74.44 441 PHE A CA 1
ATOM 3461 C C . PHE A 1 441 ? -4.678 13.822 12.141 1.00 74.44 441 PHE A C 1
ATOM 3463 O O . PHE A 1 441 ? -5.230 13.450 11.116 1.00 74.44 441 PHE A O 1
ATOM 3470 N N . ARG A 1 442 ? -4.733 15.100 12.544 1.00 71.75 442 ARG A N 1
ATOM 3471 C CA . ARG A 1 442 ? -5.399 16.159 11.771 1.00 71.75 442 ARG A CA 1
ATOM 3472 C C . ARG A 1 442 ? -4.734 16.455 10.425 1.00 71.75 442 ARG A C 1
ATOM 3474 O O . ARG A 1 442 ? -5.336 17.162 9.626 1.00 71.75 442 ARG A O 1
ATOM 3481 N N . SER A 1 443 ? -3.504 15.991 10.190 1.00 66.88 443 SER A N 1
ATOM 3482 C CA . SER A 1 443 ? -2.894 16.035 8.855 1.00 66.88 443 SER A CA 1
ATOM 3483 C C . SER A 1 443 ? -3.198 14.803 8.005 1.00 66.88 443 SER A C 1
ATOM 3485 O O . SER A 1 443 ? -2.822 14.788 6.838 1.00 66.88 443 SER A O 1
ATOM 3487 N N . PHE A 1 444 ? -3.848 13.778 8.559 1.00 72.94 444 PHE A N 1
ATOM 3488 C CA . PHE A 1 444 ? -4.256 12.602 7.800 1.00 72.94 444 PHE A CA 1
ATOM 3489 C C . PHE A 1 444 ? -5.603 12.844 7.123 1.00 72.94 444 PHE A C 1
ATOM 3491 O O . PHE A 1 444 ? -6.476 13.510 7.674 1.00 72.94 444 PHE A O 1
ATOM 3498 N N . ASP A 1 445 ? -5.755 12.295 5.921 1.00 72.88 445 ASP A N 1
ATOM 3499 C CA . ASP A 1 445 ? -6.998 12.337 5.158 1.00 72.88 445 ASP A CA 1
ATOM 3500 C C . ASP A 1 445 ? -7.645 10.949 5.177 1.00 72.88 445 ASP A C 1
ATOM 3502 O O . ASP A 1 445 ? -7.141 10.012 4.555 1.00 72.88 445 ASP A O 1
ATOM 3506 N N . PHE A 1 446 ? -8.762 10.816 5.892 1.00 76.19 446 PHE A N 1
ATOM 3507 C CA . PHE A 1 446 ? -9.557 9.585 5.964 1.00 76.19 446 PHE A CA 1
ATOM 3508 C C . PHE A 1 446 ? -10.654 9.517 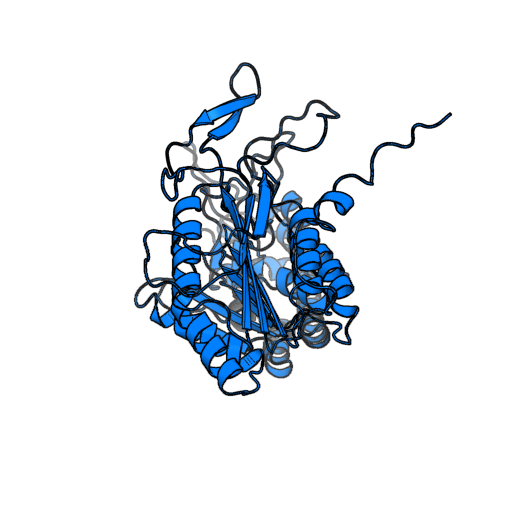4.890 1.00 76.19 446 PHE A C 1
ATOM 3510 O O . PHE A 1 446 ? -11.501 8.625 4.919 1.00 76.19 446 PHE A O 1
ATOM 3517 N N . GLY A 1 447 ? -10.619 10.437 3.923 1.00 67.81 447 GLY A N 1
ATOM 3518 C CA . GLY A 1 447 ? -11.593 10.594 2.857 1.00 67.81 447 GLY A CA 1
ATOM 3519 C C . GLY A 1 447 ? -12.517 11.790 3.095 1.00 67.81 447 GLY A C 1
ATOM 3520 O O . GLY A 1 447 ? -13.026 12.008 4.191 1.00 67.81 447 GLY A O 1
ATOM 3521 N N . ALA A 1 448 ? -12.782 12.553 2.030 1.00 63.00 448 ALA A N 1
ATOM 3522 C CA . ALA A 1 448 ? -13.713 13.681 2.063 1.00 63.00 448 ALA A CA 1
ATOM 3523 C C . ALA A 1 448 ? -15.070 13.316 2.704 1.00 63.00 448 ALA A C 1
ATOM 3525 O O . ALA A 1 448 ? -15.773 12.444 2.200 1.00 63.00 448 ALA A O 1
ATOM 3526 N N . ASN A 1 449 ? -15.446 14.057 3.753 1.00 66.25 449 ASN A N 1
ATOM 3527 C CA . ASN A 1 449 ? -16.683 13.914 4.539 1.00 66.25 449 ASN A CA 1
ATOM 3528 C C . ASN A 1 449 ? -16.790 12.662 5.429 1.00 66.25 449 ASN A C 1
ATOM 3530 O O . ASN A 1 449 ? -17.877 12.420 5.952 1.00 66.25 449 ASN A O 1
ATOM 3534 N N . SER A 1 450 ? -15.700 11.918 5.636 1.00 82.06 450 SER A N 1
ATOM 3535 C CA . SER A 1 450 ? -15.660 10.836 6.625 1.00 82.06 450 SER A CA 1
ATOM 3536 C C . SER A 1 450 ? -15.972 11.361 8.031 1.00 82.06 450 SER A C 1
ATOM 3538 O O . SER A 1 450 ? -15.497 12.424 8.441 1.00 82.06 450 SER A O 1
ATOM 3540 N N . LYS A 1 451 ? -16.761 10.605 8.795 1.00 91.88 451 LYS A N 1
ATOM 3541 C CA . LYS A 1 451 ? -17.046 10.867 10.215 1.00 91.88 451 LYS A CA 1
ATOM 3542 C C . LYS A 1 451 ? -16.020 10.237 11.146 1.00 91.88 451 LYS A C 1
ATOM 3544 O O . LYS A 1 451 ? -16.088 10.433 12.361 1.00 91.88 451 LYS A O 1
ATOM 3549 N N . TYR A 1 452 ? -15.043 9.523 10.594 1.00 92.69 452 TYR A N 1
ATOM 3550 C CA . TYR A 1 452 ? -13.961 8.942 11.375 1.00 92.69 452 TYR A CA 1
ATOM 3551 C C . TYR A 1 452 ? -13.142 10.026 12.092 1.00 92.69 452 TYR A C 1
ATOM 3553 O O . TYR A 1 452 ? -12.787 9.870 13.256 1.00 92.69 452 TYR A O 1
ATOM 3561 N N . ASP A 1 453 ? -12.941 11.184 11.462 1.00 88.62 453 ASP A N 1
ATOM 3562 C CA . ASP A 1 453 ? -12.261 12.345 12.045 1.00 88.62 453 ASP A CA 1
ATOM 3563 C C . ASP A 1 453 ? -12.963 12.834 13.325 1.00 88.62 453 ASP A C 1
ATOM 3565 O O . ASP A 1 453 ? -12.318 13.165 14.326 1.00 88.62 453 ASP A O 1
ATOM 3569 N N . GLU A 1 454 ? -14.300 12.875 13.291 1.00 91.00 454 GLU A N 1
ATOM 3570 C CA . GLU A 1 454 ? -15.152 13.261 14.418 1.00 91.00 454 GLU A CA 1
ATOM 3571 C C . GLU A 1 454 ? -15.067 12.223 15.539 1.00 91.00 454 GLU A C 1
ATOM 3573 O O . GLU A 1 454 ? -14.885 12.596 16.703 1.00 91.00 454 GLU A O 1
ATOM 3578 N N . LEU A 1 455 ? -15.112 10.931 15.189 1.00 94.44 455 LEU A N 1
ATOM 3579 C CA . LEU A 1 455 ? -14.907 9.835 16.132 1.00 94.44 455 LEU A CA 1
ATOM 3580 C C . LEU A 1 455 ? -13.551 9.952 16.832 1.00 94.44 455 LEU A C 1
ATOM 3582 O O . LEU A 1 455 ? -13.492 9.892 18.059 1.00 94.44 455 LEU A O 1
ATOM 3586 N N . LEU A 1 456 ? -12.469 10.164 16.080 1.00 90.44 456 LEU A N 1
ATOM 3587 C CA . LEU A 1 456 ? -11.125 10.307 16.637 1.00 90.44 456 LEU A CA 1
ATOM 3588 C C . LEU A 1 456 ? -11.031 11.528 17.558 1.00 90.44 456 LEU A C 1
ATOM 3590 O O . LEU A 1 456 ? -10.510 11.418 18.667 1.00 90.44 456 LEU A O 1
ATOM 3594 N N . LEU A 1 457 ? -11.572 12.683 17.151 1.00 88.62 457 LEU A N 1
ATOM 3595 C CA . LEU A 1 457 ? -11.616 13.883 17.995 1.00 88.62 457 LEU A CA 1
ATOM 3596 C C . LEU A 1 457 ? -12.351 13.629 19.313 1.00 88.62 457 LEU A C 1
ATOM 3598 O O . LEU A 1 457 ? -11.827 13.977 20.374 1.00 88.62 457 LEU A O 1
ATOM 3602 N N . LYS A 1 458 ? -13.529 13.003 19.242 1.00 92.06 458 LYS A N 1
ATOM 3603 C CA . LYS A 1 458 ? -14.329 12.626 20.409 1.00 92.06 458 LYS A CA 1
ATOM 3604 C C . LYS A 1 458 ? -13.571 11.656 21.310 1.00 92.06 458 LYS A C 1
ATOM 3606 O O . LYS A 1 458 ? -13.533 11.851 22.524 1.00 92.06 458 LYS A O 1
ATOM 3611 N N . TYR A 1 459 ? -12.944 10.647 20.717 1.00 91.06 459 TYR A N 1
ATOM 3612 C CA . TYR A 1 459 ? -12.143 9.658 21.419 1.00 91.06 459 TYR A CA 1
ATOM 3613 C C . TYR A 1 459 ? -10.990 10.321 22.182 1.00 91.06 459 TYR A C 1
ATOM 3615 O O . TYR A 1 459 ? -10.867 10.102 23.387 1.00 91.06 459 TYR A O 1
ATOM 3623 N N . TYR A 1 460 ? -10.221 11.215 21.548 1.00 85.81 460 TYR A N 1
ATOM 3624 C CA . TYR A 1 460 ? -9.193 11.999 22.244 1.00 85.81 460 TYR A CA 1
ATOM 3625 C C . TYR A 1 460 ? -9.786 12.835 23.385 1.00 85.81 460 TYR A C 1
ATOM 3627 O O . TYR A 1 460 ? -9.280 12.790 24.504 1.00 85.81 460 TYR A O 1
ATOM 3635 N N . ASP A 1 461 ? -10.880 13.561 23.132 1.00 87.00 461 ASP A N 1
ATOM 3636 C CA . ASP A 1 461 ? -11.516 14.428 24.131 1.00 87.00 461 ASP A CA 1
ATOM 3637 C C . ASP A 1 461 ? -12.021 13.661 25.361 1.00 87.00 461 ASP A C 1
ATOM 3639 O O . ASP A 1 461 ? -12.009 14.193 26.475 1.00 87.00 461 ASP A O 1
ATOM 3643 N N . VAL A 1 462 ? -12.489 12.422 25.196 1.00 88.31 462 VAL A N 1
ATOM 3644 C CA . VAL A 1 462 ? -12.894 11.573 26.323 1.00 88.31 462 VAL A CA 1
ATOM 3645 C C . VAL A 1 462 ? -11.674 11.002 27.033 1.00 88.31 462 VAL A C 1
ATOM 3647 O O . VAL A 1 462 ? -11.547 11.189 28.243 1.00 88.31 462 VAL A O 1
ATOM 3650 N N . LEU A 1 463 ? -10.770 10.344 26.308 1.00 83.75 463 LEU A N 1
ATOM 3651 C CA . LEU A 1 463 ? -9.654 9.594 26.891 1.00 83.75 463 LEU A CA 1
ATOM 3652 C C . LEU A 1 463 ? -8.647 10.520 27.596 1.00 83.75 463 LEU A C 1
ATOM 3654 O O . LEU A 1 463 ? -8.135 10.163 28.652 1.00 83.75 463 LEU A O 1
ATOM 3658 N N . GLU A 1 464 ? -8.436 11.750 27.108 1.00 79.69 464 GLU A N 1
ATOM 3659 C CA . GLU A 1 464 ? -7.586 12.759 27.770 1.00 79.69 464 GLU A CA 1
ATOM 3660 C C . GLU A 1 464 ? -8.111 13.207 29.148 1.00 79.69 464 GLU A C 1
ATOM 3662 O O . GLU A 1 464 ? -7.357 13.781 29.939 1.00 79.69 464 GLU A O 1
ATOM 3667 N N . ARG A 1 465 ? -9.393 12.959 29.449 1.00 83.38 465 ARG A N 1
ATOM 3668 C CA . ARG A 1 465 ? -10.025 13.282 30.738 1.00 83.38 465 ARG A CA 1
ATOM 3669 C C . ARG A 1 465 ? -10.068 12.099 31.712 1.00 83.38 465 ARG A C 1
ATOM 3671 O O . ARG A 1 465 ? -10.497 12.301 32.847 1.00 83.38 465 ARG A O 1
ATOM 3678 N N . LYS A 1 466 ? -9.669 10.895 31.292 1.00 78.06 466 LYS A N 1
ATOM 3679 C CA . LYS A 1 466 ? -9.764 9.658 32.086 1.00 78.06 466 LYS A CA 1
ATOM 3680 C C . LYS A 1 466 ? -8.427 9.304 32.740 1.00 78.06 466 LYS A C 1
ATOM 3682 O O . LYS A 1 466 ? -7.358 9.653 32.245 1.00 78.06 466 LYS A O 1
ATOM 3687 N N . THR A 1 467 ? -8.492 8.622 33.878 1.00 74.19 467 THR A N 1
ATOM 3688 C CA . THR A 1 467 ? -7.327 8.058 34.579 1.00 74.19 467 THR A CA 1
ATOM 3689 C C . THR A 1 467 ? -6.886 6.727 33.967 1.00 74.19 467 THR A C 1
ATOM 3691 O O . THR A 1 467 ? -7.683 6.046 33.327 1.00 74.19 467 THR A O 1
ATOM 3694 N N . ASP A 1 468 ? -5.637 6.316 34.224 1.00 68.19 468 ASP A N 1
ATOM 3695 C CA . ASP A 1 468 ? -5.086 5.010 33.814 1.00 68.19 468 ASP A CA 1
ATOM 3696 C C . ASP A 1 468 ? -5.976 3.816 34.228 1.00 68.19 468 ASP A C 1
ATOM 3698 O O . ASP A 1 468 ? -6.043 2.816 33.509 1.00 68.19 468 ASP A O 1
ATOM 3702 N N . ASP A 1 469 ? -6.644 3.910 35.388 1.00 71.62 469 ASP A N 1
ATOM 3703 C CA . ASP A 1 469 ? -7.547 2.870 35.918 1.00 71.62 469 ASP A CA 1
ATOM 3704 C C . ASP A 1 469 ? -8.813 2.774 35.084 1.00 71.62 469 ASP A C 1
ATOM 3706 O O . ASP A 1 469 ? -9.249 1.681 34.731 1.00 71.62 469 ASP A O 1
ATOM 3710 N N . GLU A 1 470 ? -9.364 3.925 34.710 1.00 74.06 470 GLU A N 1
ATOM 3711 C CA . GLU A 1 470 ? -10.578 4.005 33.907 1.00 74.06 470 GLU A CA 1
ATOM 3712 C C . GLU A 1 470 ? -10.348 3.541 32.465 1.00 74.06 470 GLU A C 1
ATOM 3714 O O . GLU A 1 470 ? -11.253 2.970 31.865 1.00 74.06 470 GLU A O 1
ATOM 3719 N N . VAL A 1 471 ? -9.147 3.741 31.910 1.00 72.62 471 VAL A N 1
ATOM 3720 C CA . VAL A 1 471 ? -8.800 3.268 30.555 1.00 72.62 471 VAL A CA 1
ATOM 3721 C C . VAL A 1 471 ? -8.280 1.825 30.531 1.00 72.62 471 VAL A C 1
ATOM 3723 O O . VAL A 1 471 ? -8.077 1.242 29.463 1.00 72.62 471 VAL A O 1
ATOM 3726 N N . GLY A 1 472 ? -8.074 1.215 31.702 1.00 66.62 472 GLY A N 1
ATOM 3727 C CA . GLY A 1 472 ? -7.617 -0.166 31.842 1.00 66.62 472 GLY A CA 1
ATOM 3728 C C . GLY A 1 472 ? -6.211 -0.395 31.279 1.00 66.62 472 GLY A C 1
ATOM 3729 O O . GLY A 1 472 ? -6.020 -1.323 30.492 1.00 66.62 472 GLY A O 1
ATOM 3730 N N . LEU A 1 473 ? -5.248 0.466 31.633 1.00 59.94 473 LEU A N 1
ATOM 3731 C CA . LEU A 1 473 ? -3.834 0.378 31.219 1.00 59.94 473 LEU A CA 1
ATOM 3732 C C . LEU A 1 473 ? -2.924 -0.319 32.258 1.00 59.94 473 LEU A C 1
ATOM 3734 O O . LEU A 1 473 ? -1.732 -0.001 32.360 1.00 59.94 473 LEU A O 1
ATOM 3738 N N . TYR A 1 474 ? -3.473 -1.246 33.048 1.00 47.84 474 TYR A N 1
ATOM 3739 C CA . TYR A 1 474 ? -2.742 -1.976 34.094 1.00 47.84 474 TYR A CA 1
ATOM 3740 C C . TYR A 1 474 ? -2.177 -3.311 33.644 1.00 47.84 474 TYR A C 1
ATOM 3742 O O . TYR A 1 474 ? -2.905 -4.059 32.960 1.00 47.84 474 TYR A O 1
#

Solvent-accessible surface area (backbone atoms only — not comparable to full-atom values): 25257 Å² total; per-residue (Å²): 135,86,86,86,74,89,88,64,73,76,70,64,61,67,79,70,58,72,92,68,70,101,64,79,66,72,72,21,55,32,23,38,39,35,44,30,29,15,19,46,66,51,29,58,38,51,55,46,49,54,22,30,40,16,59,47,31,41,55,94,31,32,46,37,36,37,37,44,27,30,47,87,36,50,33,60,46,72,53,100,90,42,80,40,78,41,72,54,96,62,33,64,62,71,62,91,80,52,68,59,24,23,36,32,30,49,33,37,66,46,86,54,75,87,52,84,79,45,51,73,64,42,81,66,43,74,67,45,62,12,40,57,65,48,56,36,46,52,53,38,54,44,41,70,64,46,32,42,78,35,42,36,42,33,42,33,30,62,34,51,30,63,74,14,34,26,39,14,48,59,47,70,75,91,60,81,74,79,82,81,66,76,87,74,60,61,38,39,40,33,29,32,69,46,46,22,55,31,38,41,51,38,24,62,55,47,34,78,62,95,37,74,48,38,44,35,40,37,38,46,23,14,23,46,20,26,52,40,41,42,49,32,35,10,73,28,34,27,42,24,38,33,17,11,48,32,64,61,64,81,77,59,62,60,43,35,63,51,47,42,56,53,49,53,32,40,74,67,72,46,89,78,54,59,53,61,50,32,35,47,50,38,48,55,42,50,70,74,43,75,84,40,67,39,40,30,14,12,33,41,23,44,42,72,37,51,51,55,27,48,56,29,50,29,55,32,29,58,60,43,64,73,39,70,68,44,44,55,48,51,50,52,20,55,70,77,24,43,66,32,64,61,60,87,83,70,55,57,68,80,53,38,30,30,21,46,60,39,30,27,54,31,39,40,70,70,42,68,65,72,57,16,52,29,28,52,45,28,52,49,31,39,60,77,46,46,30,68,51,24,62,50,50,36,38,83,86,37,61,62,55,74,43,43,19,33,82,44,95,75,85,62,87,73,94,67,100,84,69,90,75,80,60,64,58,56,67,30,89,47,82,88,58,74,37,33,39,74,60,53,57,71,75,54,65,75,51,95,89,51,38,59,64,57,35,52,53,49,38,50,67,46,55,72,73,52,53,57,77,75,70,66,76,122